Protein AF-A0A7G8G7G6-F1 (afdb_monomer_lite)

Sequence (548 aa):
MAIFTVGNFSQDITGFDPSSDQLDFGNISVHSLILGNDVDGTATIVYPWQPNSFQRIEGVRWSDLSPANFADVGNEHLRGDIGGVYSWENKLGPAFDAGGNVIAGDTVYIRSHEKNIGETVVDGFDPITDEISFLYFGTRERLLVENDGPDMVISSEPIGQSFRFTNVQREDLIGQNIEFHFDQIVEDLLDRAFSFTPEQLTLVSREGLFTPEGGPTDGFQERLGQFVRNDGTIPGVAQTEEESAELLMTVGNMPAGMMMNSESVTGVPGGDGFQQAMQNVMMSMGPTQNGIELDIEGTTWSGGGFGADLILKNPSNESLTDWRVSFVAKANSFQGWGGDFQTEDLGNGLTQVTLTPKAWNATIPADGEIRVNFNAQSTDITAGDVAITPANFFNETSSSMNMSGMNMGGMTMPGMEQGEMNMPVIGSASDPITGMMMNPSQNGIELDIEGMTWSGGGFGADLILANTTNSDIEDWSVSFAANANNFQGWGGDFQTEDLGNGTTQVTLTPKSWTSMIPADGEIRVNFNAVSSDITASGVEITDDNFFV

Secondary structure (DSSP, 8-state):
--EEE---TTS-B-S--TTT-EEE-TT--GGG-EEEE-TT--EEEE-TTSTT-EEEBTT--GGG--GGGBPP---HHHHHHHHHHHHHHTT-STTB-TTSPBP-SSEEE--S--TT--EEEE-S--TTT-EEE-TT----TTEEEEEETTEEEEEETTTTEEEEETT--GGG-BGGGEEE-HHHHHTT-THHHHT--GGGSEE---TTS---S-S-------B---S-B--S--PPPPSSHHHHHHHHHHHTT--GGG-TTS---SSS--TTHHHHHHHHHHTTSPPEETTEEEEEEEEE-TTSEEEEEEEEEE-SSS-EES--EEEEESEEEEEESSSEEEEEEEETTEEEEEEE--TTSSEEPTTEEEEEEEEEEES-TT-SSPBP-HHHHB-GGGG------------------------------PPP----PPP-EETTEEEEEEEEE-TTSEEEEEEEEEE-SSS-EES--EEEEESEEEEEESSEEEEEEEEETTEEEEEEEE-TTS-EE-TT-EEEEEEEEEESS--STTPEE-HHHHB-

pLDDT: mean 73.31, std 20.76, range [21.8, 98.25]

Foldseek 3Di:
DAEAEPQPLVEAAPPDDQVAYAYEPDLDDLQQWAWAAPQVQFTKIFGQFDAPRIYTHPPDHLLSHDLNRYDAHADQLQLQLNQLQSCLSVLWDDLADPVSDGDPDLEAEDEAHYAPPDEAEDEPRQQQRGAYEPSSYRHLAQWAWDDDPQWIKTARPRRGYIYIYHNDHLQNHFQLRYEDADCSCLVRVVVLNSQDHSQQHWHDDNPGTGGHHHHDDPDDDTDGHRRDGRPPDHDDHDPHPVSSVVVCCVVLVDDPPLPPACDDPDDDDGSCRVVVVVVVSVLQWADDDPQWTWWKWWAAAQQQKIKMKTKTFRQAQAKQFFDKAKFKWLWADKDWDQFDWDWDDPDPSIIITITTGDPVPRIAHHRGMDIIIIMTGGNPRVGHGGIDGNNRTGDPVRHDDDDDDDDDDDDDDDDDDDDDDDDDDDDDDDDDPDDDDAADDDPQWGWWKWWWADAQQKIKIKIKTFRNAQAKQFFDKDKFKWLWADKDWDQWDWDWDDPDPSIIITMTTGDPVRGIAGGRGMDIIMIMTGGNPDRDGGDIDTSVRTTD

Radius of gyration: 29.1 Å; chains: 1; bounding box: 71×57×87 Å

Structure (mmCIF, N/CA/C/O backbone):
data_AF-A0A7G8G7G6-F1
#
_entry.id   AF-A0A7G8G7G6-F1
#
loop_
_atom_site.group_PDB
_atom_site.id
_atom_site.type_symbol
_atom_site.label_atom_id
_atom_site.label_alt_id
_atom_site.label_comp_id
_atom_site.label_asym_id
_atom_site.label_entity_id
_atom_site.label_seq_id
_atom_site.pdbx_PDB_ins_code
_atom_site.Cartn_x
_atom_site.Cartn_y
_atom_site.Cartn_z
_atom_site.occupancy
_atom_site.B_iso_or_equiv
_atom_site.auth_seq_id
_atom_site.auth_comp_id
_atom_site.auth_asym_id
_atom_site.auth_atom_id
_atom_site.pdbx_PDB_model_num
ATOM 1 N N . MET A 1 1 ? 22.624 -11.202 -21.822 1.00 83.94 1 MET A N 1
ATOM 2 C CA . MET A 1 1 ? 22.368 -11.302 -20.379 1.00 83.94 1 MET A CA 1
ATOM 3 C C . MET A 1 1 ? 23.476 -10.651 -19.578 1.00 83.94 1 MET A C 1
ATOM 5 O O . MET A 1 1 ? 24.265 -11.300 -18.894 1.00 83.94 1 MET A O 1
ATOM 9 N N . ALA A 1 2 ? 23.537 -9.335 -19.723 1.00 93.62 2 ALA A N 1
ATOM 10 C CA . ALA A 1 2 ? 24.014 -8.430 -18.702 1.00 93.62 2 ALA A CA 1
ATOM 11 C C . ALA A 1 2 ? 22.869 -8.142 -17.715 1.00 93.62 2 ALA A C 1
ATOM 13 O O . ALA A 1 2 ? 21.694 -8.345 -18.030 1.00 93.62 2 ALA A O 1
ATOM 14 N N . ILE A 1 3 ? 23.238 -7.681 -16.524 1.00 94.06 3 ILE A N 1
ATOM 15 C CA . ILE A 1 3 ? 22.314 -7.233 -15.484 1.00 94.06 3 ILE A CA 1
ATOM 16 C C . ILE A 1 3 ? 22.582 -5.745 -15.272 1.00 94.06 3 ILE A C 1
ATOM 18 O O . ILE A 1 3 ? 23.740 -5.344 -15.123 1.00 94.06 3 ILE A O 1
ATOM 22 N N . PHE A 1 4 ? 21.527 -4.939 -15.294 1.00 92.06 4 PHE A N 1
ATOM 23 C CA . PHE A 1 4 ? 21.586 -3.490 -15.164 1.00 92.06 4 PHE A CA 1
ATOM 24 C C . PHE A 1 4 ? 20.904 -3.056 -13.874 1.00 92.06 4 PHE A C 1
ATOM 26 O O . PHE A 1 4 ? 19.711 -3.280 -13.692 1.00 92.06 4 PHE A O 1
ATOM 33 N N . THR A 1 5 ? 21.664 -2.412 -12.992 1.00 87.12 5 THR A N 1
ATOM 34 C CA . THR A 1 5 ? 21.143 -1.876 -11.734 1.00 87.12 5 THR A CA 1
ATOM 35 C C . THR A 1 5 ? 20.240 -0.672 -11.987 1.00 87.12 5 THR A C 1
ATOM 37 O O . THR A 1 5 ? 20.651 0.306 -12.620 1.00 87.12 5 THR A O 1
ATOM 40 N N . VAL A 1 6 ? 19.033 -0.740 -11.441 1.00 85.38 6 VAL A N 1
ATOM 41 C CA . VAL A 1 6 ? 18.046 0.338 -11.410 1.00 85.38 6 VAL A CA 1
ATOM 42 C C . VAL A 1 6 ? 18.265 1.207 -10.161 1.00 85.38 6 VAL A C 1
ATOM 44 O O . VAL A 1 6 ? 18.834 0.752 -9.175 1.00 85.38 6 VAL A O 1
ATOM 47 N N . GLY A 1 7 ? 17.870 2.482 -10.202 1.00 74.19 7 GLY A N 1
ATOM 48 C CA . GLY A 1 7 ? 17.889 3.393 -9.046 1.00 74.19 7 GLY A CA 1
ATOM 49 C C . GLY A 1 7 ? 19.105 4.322 -8.966 1.00 74.19 7 GLY A C 1
ATOM 50 O O . GLY A 1 7 ? 19.217 5.123 -8.040 1.00 74.19 7 GLY A O 1
ATOM 51 N N . ASN A 1 8 ? 20.015 4.279 -9.945 1.00 77.38 8 ASN A N 1
ATOM 52 C CA . ASN A 1 8 ? 21.073 5.284 -10.071 1.00 77.38 8 ASN A CA 1
ATOM 53 C C . ASN A 1 8 ? 20.619 6.447 -10.967 1.00 77.38 8 ASN A C 1
ATOM 55 O O . ASN A 1 8 ? 20.959 6.505 -12.146 1.00 77.38 8 ASN A O 1
ATOM 59 N N . PHE A 1 9 ? 19.919 7.417 -10.379 1.00 79.50 9 PHE A N 1
ATOM 60 C CA . PHE A 1 9 ? 19.373 8.596 -11.068 1.00 79.50 9 PHE A CA 1
ATOM 61 C C . PHE A 1 9 ? 20.419 9.588 -11.614 1.00 79.50 9 PHE A C 1
ATOM 63 O O . PHE A 1 9 ? 20.063 10.602 -12.209 1.00 79.50 9 PHE A O 1
ATOM 70 N N . SER A 1 10 ? 21.719 9.327 -11.427 1.00 76.19 10 SER A N 1
ATOM 71 C CA . SER A 1 10 ? 22.779 10.152 -12.027 1.00 76.19 10 SER A CA 1
ATOM 72 C C . SER A 1 10 ? 23.098 9.777 -13.478 1.00 76.19 10 SER A C 1
ATOM 74 O O . SER A 1 10 ? 23.834 10.508 -14.146 1.00 76.19 10 SER A O 1
ATOM 76 N N . GLN A 1 11 ? 22.572 8.649 -13.968 1.00 83.00 11 GLN A N 1
ATOM 77 C CA . GLN A 1 11 ? 22.838 8.149 -15.314 1.00 83.00 11 GLN A CA 1
ATOM 78 C C . GLN A 1 11 ? 21.690 7.295 -15.862 1.00 83.00 11 GLN A C 1
ATOM 80 O O . GLN A 1 11 ? 21.089 6.497 -15.141 1.00 83.00 11 GLN A O 1
ATOM 85 N N . ASP A 1 12 ? 21.464 7.400 -17.169 1.00 93.00 12 ASP A N 1
ATOM 86 C CA . ASP A 1 12 ? 20.539 6.537 -17.900 1.00 93.00 12 ASP A CA 1
ATOM 87 C C . ASP A 1 12 ? 21.160 5.143 -18.146 1.00 93.00 12 ASP A C 1
ATOM 89 O O . ASP A 1 12 ? 22.382 4.975 -18.239 1.00 93.00 12 ASP A O 1
ATOM 93 N N . ILE A 1 13 ? 20.307 4.124 -18.243 1.00 94.44 13 ILE A N 1
ATOM 94 C CA . ILE A 1 13 ? 20.670 2.763 -18.640 1.00 94.44 13 ILE A CA 1
ATOM 95 C C . ILE A 1 13 ? 20.804 2.744 -20.163 1.00 94.44 13 ILE A C 1
ATOM 97 O O . ILE A 1 13 ? 19.839 2.975 -20.889 1.00 94.44 13 ILE A O 1
ATOM 101 N N . THR A 1 14 ? 22.008 2.449 -20.653 1.00 96.19 14 THR A N 1
ATOM 102 C CA . THR A 1 14 ? 22.325 2.436 -22.089 1.00 96.19 14 THR A CA 1
ATOM 103 C C . THR A 1 14 ? 22.736 1.039 -22.546 1.00 96.19 14 THR A C 1
ATOM 105 O O . THR A 1 14 ? 23.382 0.296 -21.806 1.00 96.19 14 THR A O 1
ATOM 108 N N . GLY A 1 15 ? 22.375 0.672 -23.780 1.00 95.38 15 GLY A N 1
ATOM 109 C CA . GLY A 1 15 ? 22.763 -0.612 -24.378 1.00 95.38 15 GLY A CA 1
ATOM 110 C C . GLY A 1 15 ? 22.042 -1.842 -23.816 1.00 95.38 15 GLY A C 1
ATOM 111 O O . GLY A 1 15 ? 22.543 -2.947 -24.002 1.00 95.38 15 GLY A O 1
ATOM 112 N N . PHE A 1 16 ? 20.902 -1.654 -23.147 1.00 97.62 16 PHE A N 1
ATOM 113 C CA . PHE A 1 16 ? 20.042 -2.743 -22.685 1.00 97.62 16 PHE A CA 1
ATOM 114 C C . PHE A 1 16 ? 19.440 -3.500 -23.877 1.00 97.62 16 PHE A C 1
ATOM 116 O O . PHE A 1 16 ? 18.859 -2.879 -24.768 1.00 97.62 16 PHE A O 1
ATOM 123 N N . ASP A 1 17 ? 19.565 -4.828 -23.896 1.00 97.38 17 ASP A N 1
ATOM 124 C CA . ASP A 1 17 ? 18.937 -5.701 -24.891 1.00 97.38 17 ASP A CA 1
ATOM 125 C C . ASP A 1 17 ? 17.698 -6.405 -24.301 1.00 97.38 17 ASP A C 1
ATOM 127 O O . ASP A 1 17 ? 17.850 -7.392 -23.570 1.00 97.38 17 ASP A O 1
ATOM 131 N N . PRO A 1 18 ? 16.465 -5.983 -24.660 1.00 96.69 18 PRO A N 1
ATOM 132 C CA . PRO A 1 18 ? 15.232 -6.604 -24.171 1.00 96.69 18 PRO A CA 1
ATOM 133 C C . PRO A 1 18 ? 15.109 -8.093 -24.494 1.00 96.69 18 PRO A C 1
ATOM 135 O O . PRO A 1 18 ? 14.351 -8.805 -23.846 1.00 96.69 18 PRO A O 1
ATOM 138 N N . SER A 1 19 ? 15.868 -8.612 -25.464 1.00 96.75 19 SER A N 1
ATOM 139 C CA . SER A 1 19 ? 15.824 -10.037 -25.786 1.00 96.75 19 SER A CA 1
ATOM 140 C C . SER A 1 19 ? 16.610 -10.918 -24.811 1.00 96.75 19 SER A C 1
ATOM 142 O O . SER A 1 19 ? 16.452 -12.141 -24.848 1.00 96.75 19 SER A O 1
ATOM 144 N N . SER A 1 20 ? 17.481 -10.344 -23.966 1.00 95.88 20 SER A N 1
ATOM 145 C CA . SER A 1 20 ? 18.368 -11.157 -23.126 1.00 95.88 20 SER A CA 1
ATOM 146 C C . SER A 1 20 ? 18.850 -10.556 -21.808 1.00 95.88 20 SER A C 1
ATOM 148 O O . SER A 1 20 ? 19.431 -11.304 -21.021 1.00 95.88 20 SER A O 1
ATOM 150 N N . ASP A 1 21 ? 18.691 -9.259 -21.565 1.00 98.25 21 ASP A N 1
ATOM 151 C CA . ASP A 1 21 ? 19.236 -8.587 -20.382 1.00 98.25 21 ASP A CA 1
ATOM 152 C C . ASP A 1 21 ? 18.195 -8.405 -19.274 1.00 98.25 21 ASP A C 1
ATOM 154 O O . ASP A 1 21 ? 16.992 -8.483 -19.517 1.00 98.25 21 ASP A O 1
ATOM 158 N N . GLN A 1 22 ? 18.669 -8.182 -18.046 1.00 96.94 22 GLN A N 1
ATOM 159 C CA . GLN A 1 22 ? 17.825 -8.043 -16.859 1.00 96.94 22 GLN A CA 1
ATOM 160 C C . GLN A 1 22 ? 17.999 -6.690 -16.177 1.00 96.94 22 GLN A C 1
ATOM 162 O O . GLN A 1 22 ? 19.108 -6.159 -16.099 1.00 96.94 22 GLN A O 1
ATOM 167 N N . LEU A 1 23 ? 16.892 -6.157 -15.672 1.00 94.94 23 LEU A N 1
ATOM 168 C CA . LEU A 1 23 ? 16.829 -5.029 -14.757 1.00 94.94 23 LEU A CA 1
ATOM 169 C C . LEU A 1 23 ? 16.869 -5.567 -13.329 1.00 94.94 23 LEU A C 1
ATOM 171 O O . LEU A 1 23 ? 16.056 -6.411 -12.955 1.00 94.94 23 LEU A O 1
ATOM 175 N N . ASP A 1 24 ? 17.823 -5.076 -12.552 1.00 89.25 24 ASP A N 1
ATOM 176 C CA . ASP A 1 24 ? 18.000 -5.413 -11.146 1.00 89.25 24 ASP A CA 1
ATOM 177 C C . ASP A 1 24 ? 17.592 -4.222 -10.283 1.00 89.25 24 ASP A C 1
ATOM 179 O O . ASP A 1 24 ? 18.278 -3.196 -10.241 1.00 89.25 24 ASP A O 1
ATOM 183 N N . PHE A 1 25 ? 16.445 -4.373 -9.626 1.00 81.31 25 PHE A N 1
ATOM 184 C CA . PHE A 1 25 ? 15.879 -3.395 -8.701 1.00 81.31 25 PHE A CA 1
ATOM 185 C C . PHE A 1 25 ? 16.445 -3.548 -7.280 1.00 81.31 25 PHE A C 1
ATOM 187 O O . PHE A 1 25 ? 16.159 -2.720 -6.421 1.00 81.31 25 PHE A O 1
ATOM 194 N N . GLY A 1 26 ? 17.261 -4.574 -7.011 1.00 67.06 26 GLY A N 1
ATOM 195 C CA . GLY A 1 26 ? 17.836 -4.843 -5.697 1.00 67.06 26 GLY A CA 1
ATOM 196 C C . GLY A 1 26 ? 16.799 -4.846 -4.567 1.00 67.06 26 GLY A C 1
ATOM 197 O O . GLY A 1 26 ? 15.675 -5.320 -4.721 1.00 67.06 26 GLY A O 1
ATOM 198 N N . ASN A 1 27 ? 17.186 -4.267 -3.427 1.00 63.00 27 ASN A N 1
ATOM 199 C CA . ASN A 1 27 ? 16.311 -4.037 -2.269 1.00 63.00 27 ASN A CA 1
ATOM 200 C C . ASN A 1 27 ? 15.807 -2.583 -2.226 1.00 63.00 27 ASN A C 1
ATOM 202 O O . ASN A 1 27 ? 15.764 -1.971 -1.160 1.00 63.00 27 ASN A O 1
ATOM 206 N N . ILE A 1 28 ? 15.523 -1.985 -3.386 1.00 63.03 28 ILE A N 1
ATOM 207 C CA . ILE A 1 28 ? 15.040 -0.602 -3.449 1.00 63.03 28 ILE A CA 1
ATOM 208 C C . ILE A 1 28 ? 13.654 -0.511 -2.803 1.00 63.03 28 ILE A C 1
ATOM 210 O O . ILE A 1 28 ? 12.794 -1.365 -3.015 1.00 63.03 28 ILE A O 1
ATOM 214 N N . SER A 1 29 ? 13.458 0.536 -2.002 1.00 61.50 29 SER A N 1
ATOM 215 C CA . SER A 1 29 ? 12.151 0.879 -1.448 1.00 61.50 29 SER A CA 1
ATOM 216 C C . SER A 1 29 ? 11.238 1.438 -2.538 1.00 61.50 29 SER A C 1
ATOM 218 O O . SER A 1 29 ? 11.674 2.266 -3.342 1.00 61.50 29 SER A O 1
ATOM 220 N N . VAL A 1 30 ? 9.961 1.056 -2.504 1.00 64.12 30 VAL A N 1
ATOM 221 C CA . VAL A 1 30 ? 8.905 1.650 -3.340 1.00 64.12 30 VAL A CA 1
ATOM 222 C C . VAL A 1 30 ? 8.790 3.173 -3.125 1.00 64.12 30 VAL A C 1
ATOM 224 O O . VAL A 1 30 ? 8.468 3.919 -4.041 1.00 64.12 30 VAL A O 1
ATOM 227 N N . HIS A 1 31 ? 9.190 3.686 -1.955 1.00 65.25 31 HIS A N 1
ATOM 228 C CA . HIS A 1 31 ? 9.203 5.129 -1.654 1.00 65.25 31 HIS A CA 1
ATOM 229 C C . HIS A 1 31 ? 10.269 5.904 -2.434 1.00 65.25 31 HIS A C 1
ATOM 231 O O . HIS A 1 31 ? 10.211 7.125 -2.536 1.00 65.25 31 HIS A O 1
ATOM 237 N N . SER A 1 32 ? 11.280 5.219 -2.963 1.00 67.12 32 SER A N 1
ATOM 238 C CA . SER A 1 32 ? 12.422 5.850 -3.625 1.00 67.12 32 SER A CA 1
ATOM 239 C C . SER A 1 32 ? 12.377 5.699 -5.143 1.00 67.12 32 SER A C 1
ATOM 241 O O . SER A 1 32 ? 13.350 6.039 -5.819 1.00 67.12 32 SER A O 1
ATOM 243 N N . LEU A 1 33 ? 11.298 5.149 -5.700 1.00 79.25 33 LEU A N 1
ATOM 244 C CA . LEU A 1 33 ? 11.235 4.800 -7.110 1.00 79.25 33 LEU A CA 1
ATOM 245 C C . LEU A 1 33 ? 9.797 4.556 -7.551 1.00 79.25 33 LEU A C 1
ATOM 247 O O . LEU A 1 33 ? 9.098 3.752 -6.958 1.00 79.25 33 LEU A O 1
ATOM 251 N N . ILE A 1 34 ? 9.415 5.169 -8.665 1.00 83.25 34 ILE A N 1
ATOM 252 C CA . ILE A 1 34 ? 8.172 4.857 -9.370 1.00 83.25 34 ILE A CA 1
ATOM 253 C C . ILE A 1 34 ? 8.487 4.525 -10.826 1.00 83.25 34 ILE A C 1
ATOM 255 O O . ILE A 1 34 ? 9.469 5.021 -11.401 1.00 83.25 34 ILE A O 1
ATOM 259 N N . LEU A 1 35 ? 7.641 3.707 -11.444 1.00 90.06 35 LEU A N 1
ATOM 260 C CA . LEU A 1 35 ? 7.749 3.410 -12.865 1.00 90.06 35 LEU A CA 1
ATOM 261 C C . LEU A 1 35 ? 6.978 4.455 -13.671 1.00 90.06 35 LEU A C 1
ATOM 263 O O . LEU A 1 35 ? 5.842 4.805 -13.370 1.00 90.06 35 LEU A O 1
ATOM 267 N N . GLY A 1 36 ? 7.609 4.943 -14.731 1.00 90.81 36 GLY A N 1
ATOM 268 C CA . GLY A 1 36 ? 7.047 5.922 -15.645 1.00 90.81 36 GLY A CA 1
ATOM 269 C C . GLY A 1 36 ? 7.488 5.664 -17.078 1.00 90.81 36 GLY A C 1
ATOM 270 O O . GLY A 1 36 ? 8.304 4.792 -17.371 1.00 90.81 36 GLY A O 1
ATOM 271 N N . ASN A 1 37 ? 6.977 6.452 -18.002 1.00 91.81 37 ASN A N 1
ATOM 272 C CA . ASN A 1 37 ? 7.508 6.581 -19.344 1.00 91.81 37 ASN A CA 1
ATOM 273 C C . ASN A 1 37 ? 7.825 8.055 -19.619 1.00 91.81 37 ASN A C 1
ATOM 275 O O . ASN A 1 37 ? 7.354 8.948 -18.924 1.00 91.81 37 ASN A O 1
ATOM 279 N N . ASP A 1 38 ? 8.673 8.338 -20.598 1.00 89.38 38 ASP A N 1
ATOM 280 C CA . ASP A 1 38 ? 8.755 9.681 -21.167 1.00 89.38 38 ASP A CA 1
ATOM 281 C C . ASP A 1 38 ? 7.692 9.853 -22.264 1.00 89.38 38 ASP A C 1
ATOM 283 O O . ASP A 1 38 ? 7.052 8.897 -22.694 1.00 89.38 38 ASP A O 1
ATOM 287 N N . VAL A 1 39 ? 7.510 11.085 -22.750 1.00 86.69 39 VAL A N 1
ATOM 288 C CA . VAL A 1 39 ? 6.486 11.436 -23.760 1.00 86.69 39 VAL A CA 1
ATOM 289 C C . VAL A 1 39 ? 6.621 10.622 -25.054 1.00 86.69 39 VAL A C 1
ATOM 291 O O . VAL A 1 39 ? 5.644 10.394 -25.764 1.00 86.69 39 VAL A O 1
ATOM 294 N N . ASP A 1 40 ? 7.834 10.183 -25.387 1.00 88.75 40 ASP A N 1
ATOM 295 C CA . ASP A 1 40 ? 8.082 9.320 -26.542 1.00 88.75 40 ASP A CA 1
ATOM 296 C C . ASP A 1 40 ? 7.815 7.830 -26.263 1.00 88.75 40 ASP A C 1
ATOM 298 O O . ASP A 1 40 ? 7.888 7.016 -27.185 1.00 88.75 40 ASP A O 1
ATOM 302 N N . GLY A 1 41 ? 7.445 7.480 -25.030 1.00 90.06 41 GLY A N 1
ATOM 303 C CA . GLY A 1 41 ? 7.180 6.139 -24.521 1.00 90.06 41 GLY A CA 1
ATOM 304 C C . GLY A 1 41 ? 8.407 5.404 -23.983 1.00 90.06 41 GLY A C 1
ATOM 305 O O . GLY A 1 41 ? 8.292 4.223 -23.670 1.00 90.06 41 GLY A O 1
ATOM 306 N N . THR A 1 42 ? 9.568 6.059 -23.885 1.00 94.94 42 THR A N 1
ATOM 307 C CA . THR A 1 42 ? 10.773 5.460 -23.288 1.00 94.94 42 THR A CA 1
ATOM 308 C C . THR A 1 42 ? 10.5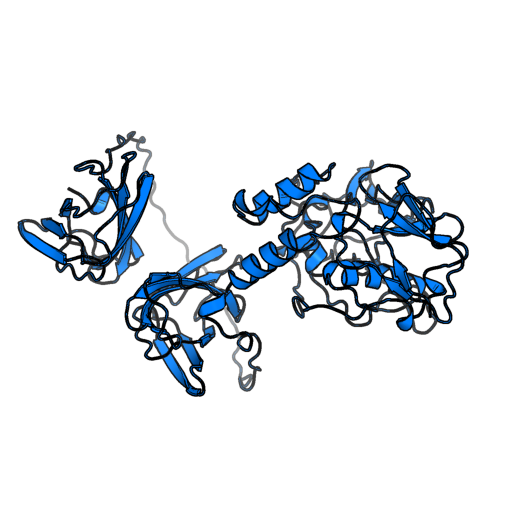19 5.088 -21.828 1.00 94.94 42 THR A C 1
ATOM 310 O O . THR A 1 42 ? 10.114 5.941 -21.038 1.00 94.94 42 THR A O 1
ATOM 313 N N . ALA A 1 43 ? 10.790 3.837 -21.456 1.00 95.50 43 ALA A N 1
ATOM 314 C CA . ALA A 1 43 ? 10.699 3.351 -20.085 1.00 95.50 43 ALA A CA 1
ATOM 315 C C . ALA A 1 43 ? 11.621 4.169 -19.174 1.00 95.50 43 ALA A C 1
ATOM 317 O O . ALA A 1 43 ? 12.810 4.348 -19.453 1.00 95.50 43 ALA A O 1
ATOM 318 N N . THR A 1 44 ? 11.052 4.698 -18.097 1.00 92.06 44 THR A N 1
ATOM 319 C CA . THR A 1 44 ? 11.723 5.633 -17.202 1.00 92.06 44 THR A CA 1
ATOM 320 C C . THR A 1 44 ? 11.438 5.264 -15.758 1.00 92.06 44 THR A C 1
ATOM 322 O O . THR A 1 44 ? 10.325 4.924 -15.382 1.00 92.06 44 THR A O 1
ATOM 325 N N . ILE A 1 45 ? 12.460 5.367 -14.931 1.00 90.06 45 ILE A N 1
ATOM 326 C CA . ILE A 1 45 ? 12.379 5.224 -13.492 1.00 90.06 45 ILE A CA 1
ATOM 327 C C . ILE A 1 45 ? 12.450 6.622 -12.900 1.00 90.06 45 ILE A C 1
ATOM 329 O O . ILE A 1 45 ? 13.380 7.367 -13.210 1.00 90.06 45 ILE A O 1
ATOM 333 N N . VAL A 1 46 ? 11.475 7.003 -12.083 1.00 84.31 46 VAL A N 1
ATOM 334 C CA . VAL A 1 46 ? 11.364 8.362 -11.540 1.00 84.31 46 VAL A CA 1
ATOM 335 C C . VAL A 1 46 ? 11.585 8.343 -10.036 1.00 84.31 46 VAL A C 1
ATOM 337 O O . VAL A 1 46 ? 11.086 7.468 -9.337 1.00 84.31 46 VAL A O 1
ATOM 340 N N . TYR A 1 47 ? 12.349 9.317 -9.545 1.00 80.56 47 TYR A N 1
ATOM 341 C CA . TYR A 1 47 ? 12.480 9.574 -8.117 1.00 80.56 47 TYR A CA 1
ATOM 342 C C . TYR A 1 47 ? 11.412 10.600 -7.702 1.00 80.56 47 TYR A C 1
ATOM 344 O O . TYR A 1 47 ? 11.509 11.761 -8.116 1.00 80.56 47 TYR A O 1
ATOM 352 N N . PRO A 1 48 ? 10.386 10.212 -6.923 1.00 73.19 48 PRO A N 1
ATOM 353 C CA . PRO A 1 48 ? 9.186 11.036 -6.727 1.00 73.19 48 PRO A CA 1
ATOM 354 C C . PRO A 1 48 ? 9.423 12.313 -5.898 1.00 73.19 48 PRO A C 1
ATOM 356 O O . PRO A 1 48 ? 8.648 13.273 -5.978 1.00 73.19 48 PRO A O 1
ATOM 359 N N . TRP A 1 49 ? 10.520 12.366 -5.139 1.00 71.12 49 TRP A N 1
ATOM 360 C CA . TRP A 1 49 ? 10.819 13.459 -4.207 1.00 71.12 49 TRP A CA 1
ATOM 361 C C . TRP A 1 49 ? 11.692 14.567 -4.790 1.00 71.12 49 TRP A C 1
ATOM 363 O O . TRP A 1 49 ? 11.778 15.653 -4.217 1.00 71.12 49 TRP A O 1
ATOM 373 N N . GLN A 1 50 ? 12.317 14.336 -5.948 1.00 72.31 50 GLN A N 1
ATOM 374 C CA . GLN A 1 50 ? 13.134 15.348 -6.608 1.00 72.31 50 GLN A CA 1
ATOM 375 C C . GLN A 1 50 ? 12.638 15.616 -8.031 1.00 72.31 50 GLN A C 1
ATOM 377 O O . GLN A 1 50 ? 12.690 14.731 -8.889 1.00 72.31 50 GLN A O 1
ATOM 382 N N . PRO A 1 51 ? 12.248 16.865 -8.342 1.00 72.56 51 PRO A N 1
ATOM 383 C CA . PRO A 1 51 ? 11.854 17.232 -9.692 1.00 72.56 51 PRO A CA 1
ATOM 384 C C . PRO A 1 51 ? 12.943 16.902 -10.716 1.00 72.56 51 PRO A C 1
ATOM 386 O O . PRO A 1 51 ? 14.117 17.222 -10.519 1.00 72.56 51 PRO A O 1
ATOM 389 N N . ASN A 1 52 ? 12.533 16.335 -11.851 1.00 72.81 52 ASN A N 1
ATOM 390 C CA . ASN A 1 52 ? 13.412 15.962 -12.965 1.00 72.81 52 ASN A CA 1
ATOM 391 C C . ASN A 1 52 ? 14.522 14.956 -12.608 1.00 72.81 52 ASN A C 1
ATOM 393 O O . ASN A 1 52 ? 15.530 14.897 -13.312 1.00 72.81 52 ASN A O 1
ATOM 397 N N . SER A 1 53 ? 14.352 14.180 -11.538 1.00 82.12 53 SER A N 1
ATOM 398 C CA . SER A 1 53 ? 15.245 13.072 -11.211 1.00 82.12 53 SER A CA 1
ATOM 399 C C . SER A 1 53 ? 14.678 11.780 -11.789 1.00 82.12 53 SER A C 1
ATOM 401 O O . SER A 1 53 ? 13.648 11.273 -11.345 1.00 82.12 53 SER A O 1
ATOM 403 N N . PHE A 1 54 ? 15.324 11.287 -12.841 1.00 86.12 54 PHE A N 1
ATOM 404 C CA . PHE A 1 54 ? 14.900 10.101 -13.569 1.00 86.12 54 PHE A CA 1
ATOM 405 C C . PHE A 1 54 ? 16.102 9.316 -14.092 1.00 86.12 54 PHE A C 1
ATOM 407 O O . PHE A 1 54 ? 17.170 9.875 -14.326 1.00 86.12 54 PHE A O 1
ATOM 414 N N . GLN A 1 55 ? 15.892 8.025 -14.309 1.00 89.19 55 GLN A N 1
ATOM 415 C CA . GLN A 1 55 ? 16.790 7.129 -15.020 1.00 89.19 55 GLN A CA 1
ATOM 416 C C . GLN A 1 55 ? 16.004 6.499 -16.171 1.00 89.19 55 GLN A C 1
ATOM 418 O O . GLN A 1 55 ? 15.031 5.785 -15.947 1.00 89.19 55 GLN A O 1
ATOM 423 N N . ARG A 1 56 ? 16.400 6.769 -17.412 1.00 94.12 56 ARG A N 1
ATOM 424 C CA . ARG A 1 56 ? 15.791 6.160 -18.603 1.00 94.12 56 ARG A CA 1
ATOM 425 C C . ARG A 1 56 ? 16.444 4.837 -18.932 1.00 94.12 56 ARG A C 1
ATOM 427 O O . ARG A 1 56 ? 17.638 4.662 -18.706 1.00 94.12 56 ARG A O 1
ATOM 434 N N . ILE A 1 57 ? 15.686 3.960 -19.573 1.00 96.94 57 ILE A N 1
ATOM 435 C CA . ILE A 1 57 ? 16.223 2.811 -20.295 1.00 96.94 57 ILE A CA 1
ATOM 436 C C . ILE A 1 57 ? 16.249 3.193 -21.775 1.00 96.94 57 ILE A C 1
ATOM 438 O O . ILE A 1 57 ? 15.231 3.133 -22.465 1.00 96.94 57 ILE A O 1
ATOM 442 N N . GLU A 1 58 ? 17.395 3.676 -22.257 1.00 95.44 58 GLU A N 1
ATOM 443 C CA . GLU A 1 58 ? 17.489 4.281 -23.586 1.00 95.44 58 GLU A CA 1
ATOM 444 C C . GLU A 1 58 ? 17.034 3.317 -24.691 1.00 95.44 58 GLU A C 1
ATOM 446 O O . GLU A 1 58 ? 17.608 2.245 -24.887 1.00 95.44 58 GLU A O 1
ATOM 451 N N . GLY A 1 59 ? 16.030 3.743 -25.461 1.00 94.38 59 GLY A N 1
ATOM 452 C CA . GLY A 1 59 ? 15.529 2.998 -26.616 1.00 94.38 59 GLY A CA 1
ATOM 453 C C . GLY A 1 59 ? 14.628 1.810 -26.280 1.00 94.38 59 GLY A C 1
ATOM 454 O O . GLY A 1 59 ? 14.346 1.022 -27.180 1.00 94.38 59 GLY A O 1
ATOM 455 N N . VAL A 1 60 ? 14.176 1.687 -25.030 1.00 97.50 60 VAL A N 1
ATOM 456 C CA . VAL A 1 60 ? 13.342 0.578 -24.552 1.00 97.50 60 VAL A CA 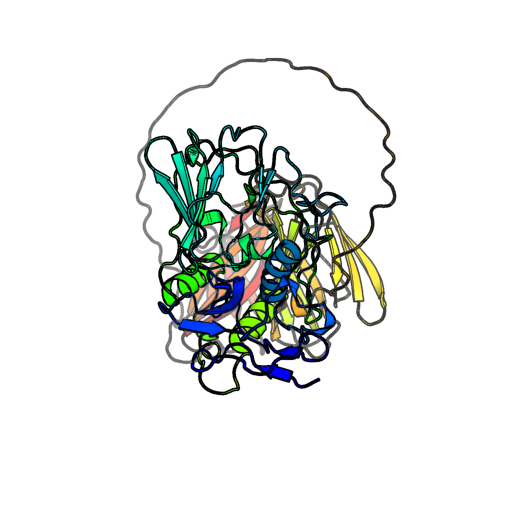1
ATOM 457 C C . VAL A 1 60 ? 12.018 1.114 -24.019 1.00 97.50 60 VAL A C 1
ATOM 459 O O . VAL A 1 60 ? 11.994 2.111 -23.300 1.00 97.50 60 VAL A O 1
ATOM 462 N N . ARG A 1 61 ? 10.910 0.451 -24.353 1.00 96.62 61 ARG A N 1
ATOM 463 C CA . ARG A 1 61 ? 9.581 0.651 -23.752 1.00 96.62 61 ARG A CA 1
ATOM 464 C C . ARG A 1 61 ? 9.267 -0.491 -22.791 1.00 96.62 61 ARG A C 1
ATOM 466 O O . ARG A 1 61 ? 9.771 -1.597 -22.959 1.00 96.62 61 ARG A O 1
ATOM 473 N N . TRP A 1 62 ? 8.358 -0.277 -21.844 1.00 95.69 62 TRP A N 1
ATOM 474 C CA . TRP A 1 62 ? 7.868 -1.359 -20.976 1.00 95.69 62 TRP A CA 1
ATOM 475 C C . TRP A 1 62 ? 7.206 -2.498 -21.769 1.00 95.69 62 TRP A C 1
ATOM 477 O O . TRP A 1 62 ? 7.370 -3.666 -21.425 1.00 95.69 62 TRP A O 1
ATOM 487 N N . SER A 1 63 ? 6.541 -2.170 -22.881 1.00 95.56 63 SER A N 1
ATOM 488 C CA . SER A 1 63 ? 5.964 -3.138 -23.824 1.00 95.56 63 SER A CA 1
ATOM 489 C C . SER A 1 63 ? 7.001 -3.950 -24.614 1.00 95.56 63 SER A C 1
ATOM 491 O O . SER A 1 63 ? 6.638 -4.909 -25.289 1.00 95.56 63 SER A O 1
ATOM 493 N N . ASP A 1 64 ? 8.277 -3.549 -24.598 1.00 97.00 64 ASP A N 1
ATOM 494 C CA . ASP A 1 64 ? 9.358 -4.300 -25.249 1.00 97.00 64 ASP A CA 1
ATOM 495 C C . ASP A 1 64 ? 9.919 -5.399 -24.330 1.00 97.00 64 ASP A C 1
ATOM 497 O O . ASP A 1 64 ? 10.688 -6.250 -24.783 1.00 97.00 64 ASP A O 1
ATOM 501 N N . LEU A 1 65 ? 9.556 -5.376 -23.042 1.00 96.50 65 LEU A N 1
ATOM 502 C CA . LEU A 1 65 ? 10.053 -6.297 -22.029 1.00 96.50 65 LEU A CA 1
ATOM 503 C C . LEU A 1 65 ? 9.186 -7.560 -21.916 1.00 96.50 65 LEU A C 1
ATOM 505 O O . LEU A 1 65 ? 7.985 -7.585 -22.178 1.00 96.50 65 LEU A O 1
ATOM 509 N N . SER A 1 66 ? 9.809 -8.620 -21.428 1.00 95.50 66 SER A N 1
ATOM 510 C CA . SER A 1 66 ? 9.215 -9.895 -21.038 1.00 95.50 66 SER A CA 1
ATOM 511 C C . SER A 1 66 ? 9.431 -10.139 -19.538 1.00 95.50 66 SER A C 1
ATOM 513 O O . SER A 1 66 ? 10.315 -9.510 -18.950 1.00 95.50 66 SER A O 1
ATOM 515 N N . PRO A 1 67 ? 8.729 -11.107 -18.919 1.00 94.25 67 PRO A N 1
ATOM 516 C CA . PRO A 1 67 ? 8.993 -11.501 -17.533 1.00 94.25 67 PRO A CA 1
ATOM 517 C C . PRO A 1 67 ? 10.469 -11.807 -17.243 1.00 94.25 67 PRO A C 1
ATOM 519 O O . PRO A 1 67 ? 10.968 -11.507 -16.167 1.00 94.25 67 PRO A O 1
ATOM 522 N N . ALA A 1 68 ? 11.202 -12.345 -18.225 1.00 94.88 68 ALA A N 1
ATOM 523 C CA . ALA A 1 68 ? 12.613 -12.697 -18.072 1.00 94.88 68 ALA A CA 1
ATOM 524 C C . ALA A 1 68 ? 13.549 -11.484 -17.940 1.00 94.88 68 ALA A C 1
ATOM 526 O O . ALA A 1 68 ? 14.708 -11.670 -17.574 1.00 94.88 68 ALA A O 1
ATOM 527 N N . ASN A 1 69 ? 13.077 -10.270 -18.245 1.00 96.88 69 ASN A N 1
ATOM 528 C CA . ASN A 1 69 ? 13.857 -9.038 -18.135 1.00 96.88 69 ASN A CA 1
ATOM 529 C C . ASN A 1 69 ? 13.875 -8.450 -16.722 1.00 96.88 69 ASN A C 1
ATOM 531 O O . ASN A 1 69 ? 14.583 -7.472 -16.497 1.00 96.88 69 ASN A O 1
ATOM 535 N N . PHE A 1 70 ? 13.136 -9.024 -15.778 1.00 94.31 70 PHE A N 1
ATOM 536 C CA . PHE A 1 70 ? 13.146 -8.613 -14.380 1.00 94.31 70 PHE A CA 1
ATOM 537 C C . PHE A 1 70 ? 13.982 -9.623 -13.591 1.00 94.31 70 PHE A C 1
ATOM 539 O O . PHE A 1 70 ? 13.726 -10.826 -13.660 1.00 94.31 70 PHE A O 1
ATOM 546 N N . ALA A 1 71 ? 15.021 -9.152 -12.899 1.00 90.38 71 ALA A N 1
ATOM 547 C CA . ALA A 1 71 ? 15.662 -9.948 -11.857 1.00 90.38 71 ALA A CA 1
ATOM 548 C C . ALA A 1 71 ? 14.718 -10.079 -10.649 1.00 90.38 71 ALA A C 1
ATOM 550 O O . ALA A 1 71 ? 13.723 -9.356 -10.569 1.00 90.38 71 ALA A O 1
ATOM 551 N N . ASP A 1 72 ? 15.040 -10.977 -9.716 1.00 84.50 72 ASP A N 1
ATOM 552 C CA . ASP A 1 72 ? 14.240 -11.170 -8.506 1.00 84.50 72 ASP A CA 1
ATOM 553 C C . ASP A 1 72 ? 14.094 -9.840 -7.746 1.00 84.50 72 ASP A C 1
ATOM 555 O O . ASP A 1 72 ? 15.083 -9.206 -7.373 1.00 84.50 72 ASP A O 1
ATOM 559 N N . VAL A 1 73 ? 12.854 -9.421 -7.505 1.00 80.12 73 VAL A N 1
ATOM 560 C CA . VAL A 1 73 ? 12.530 -8.186 -6.787 1.00 80.12 73 VAL A CA 1
ATOM 561 C C . VAL A 1 73 ? 12.104 -8.577 -5.385 1.00 80.12 73 VAL A C 1
ATOM 563 O O . VAL A 1 73 ? 11.078 -9.223 -5.218 1.00 80.12 73 VAL A O 1
ATOM 566 N N . GLY A 1 74 ? 12.885 -8.227 -4.362 1.00 67.19 74 GLY A N 1
ATOM 567 C CA . GLY A 1 74 ? 12.645 -8.702 -2.993 1.00 67.19 74 GLY A CA 1
ATOM 568 C C . GLY A 1 74 ? 11.418 -8.092 -2.303 1.00 67.19 74 GLY A C 1
ATOM 569 O O . GLY A 1 74 ? 10.775 -8.767 -1.501 1.00 67.19 74 GLY A O 1
ATOM 570 N N . ASN A 1 75 ? 11.083 -6.842 -2.624 1.00 73.19 75 ASN A N 1
ATOM 571 C CA . ASN A 1 75 ? 9.979 -6.091 -2.024 1.00 73.19 75 ASN A CA 1
ATOM 572 C C . ASN A 1 75 ? 8.645 -6.411 -2.741 1.00 73.19 75 ASN A C 1
ATOM 574 O O . ASN A 1 75 ? 8.548 -6.161 -3.939 1.00 73.19 75 ASN A O 1
ATOM 578 N N . GLU A 1 76 ? 7.649 -6.968 -2.030 1.00 75.81 76 GLU A N 1
ATOM 579 C CA . GLU A 1 76 ? 6.334 -7.339 -2.605 1.00 75.81 76 GLU A CA 1
ATOM 580 C C . GLU A 1 76 ? 5.597 -6.136 -3.176 1.00 75.81 76 GLU A C 1
ATOM 582 O O . GLU A 1 76 ? 5.170 -6.181 -4.324 1.00 75.81 76 GLU A O 1
ATOM 587 N N . HIS A 1 77 ? 5.548 -5.030 -2.447 1.00 78.69 77 HIS A N 1
ATOM 588 C CA . HIS A 1 77 ? 4.904 -3.819 -2.927 1.00 78.69 77 HIS A CA 1
ATOM 589 C C . HIS A 1 77 ? 5.525 -3.302 -4.232 1.00 78.69 77 HIS A C 1
ATOM 591 O O . HIS A 1 77 ? 4.840 -2.975 -5.196 1.00 78.69 77 HIS A O 1
ATOM 597 N N . LEU A 1 78 ? 6.852 -3.316 -4.340 1.00 81.75 78 LEU A N 1
ATOM 598 C CA . LEU A 1 78 ? 7.518 -2.938 -5.583 1.00 81.75 78 LEU A CA 1
ATOM 599 C C . LEU A 1 78 ? 7.219 -3.938 -6.718 1.00 81.75 78 LEU A C 1
ATOM 601 O O . LEU A 1 78 ? 7.113 -3.539 -7.880 1.00 81.75 78 LEU A O 1
ATOM 605 N N . ARG A 1 79 ? 7.035 -5.232 -6.412 1.00 85.44 79 ARG A N 1
ATOM 606 C CA . ARG A 1 79 ? 6.500 -6.210 -7.380 1.00 85.44 79 ARG A CA 1
ATOM 607 C C . ARG A 1 79 ? 5.064 -5.854 -7.792 1.00 85.44 79 ARG A C 1
ATOM 609 O O . ARG A 1 79 ? 4.716 -6.008 -8.966 1.00 85.44 79 ARG A O 1
ATOM 616 N N . GLY A 1 80 ? 4.265 -5.364 -6.843 1.00 85.75 80 GLY A N 1
ATOM 617 C CA . GLY A 1 80 ? 3.048 -4.554 -6.991 1.00 85.75 80 GLY A CA 1
ATOM 618 C C . GLY A 1 80 ? 3.074 -3.615 -8.183 1.00 85.75 80 GLY A C 1
ATOM 619 O O . GLY A 1 80 ? 2.484 -3.865 -9.244 1.00 85.75 80 GLY A O 1
ATOM 620 N N . ASP A 1 81 ? 3.849 -2.564 -7.992 1.00 88.25 81 ASP A N 1
ATOM 621 C CA . ASP A 1 81 ? 3.912 -1.419 -8.882 1.00 88.25 81 ASP A CA 1
ATOM 622 C C . ASP A 1 81 ? 4.489 -1.766 -10.252 1.00 88.25 81 ASP A C 1
ATOM 624 O O . ASP A 1 81 ? 3.941 -1.378 -11.290 1.00 88.25 81 ASP A O 1
ATOM 628 N N . ILE A 1 82 ? 5.566 -2.563 -10.277 1.00 91.00 82 ILE A N 1
ATOM 629 C CA . ILE A 1 82 ? 6.148 -3.068 -11.526 1.00 91.00 82 ILE A CA 1
ATOM 630 C C . ILE A 1 82 ? 5.102 -3.866 -12.301 1.00 91.00 82 ILE A C 1
ATOM 632 O O . ILE A 1 82 ? 4.954 -3.701 -13.515 1.00 91.00 82 ILE A O 1
ATOM 636 N N . GLY A 1 83 ? 4.372 -4.724 -11.590 1.00 91.94 83 GLY A N 1
ATOM 637 C CA . GLY A 1 83 ? 3.340 -5.570 -12.152 1.00 91.94 83 GLY A CA 1
ATOM 638 C C . GLY A 1 83 ? 2.198 -4.789 -12.787 1.00 91.94 83 GLY A C 1
ATOM 639 O O . GLY A 1 83 ? 1.809 -5.103 -13.914 1.00 91.94 83 GLY A O 1
ATOM 640 N N . GLY A 1 84 ? 1.708 -3.743 -12.118 1.00 93.12 84 GLY A N 1
ATOM 641 C CA . GLY A 1 84 ? 0.659 -2.861 -12.636 1.00 93.12 84 GLY A CA 1
ATOM 642 C C . GLY A 1 84 ? 1.070 -2.187 -13.946 1.00 93.12 84 GLY A C 1
ATOM 643 O O . GLY A 1 84 ? 0.406 -2.352 -14.973 1.00 93.12 84 GLY A O 1
ATOM 644 N N . VAL A 1 85 ? 2.225 -1.516 -13.952 1.00 93.94 85 VAL A N 1
ATOM 645 C CA . VAL A 1 85 ? 2.729 -0.807 -15.141 1.00 93.94 85 VAL A CA 1
ATOM 646 C C . VAL A 1 85 ? 3.025 -1.771 -16.288 1.00 93.94 85 VAL A C 1
ATOM 648 O O . VAL A 1 85 ? 2.579 -1.557 -17.418 1.00 93.94 85 VAL A O 1
ATOM 651 N N . TYR A 1 86 ? 3.736 -2.867 -16.013 1.00 95.19 86 TYR A N 1
ATOM 652 C CA . TYR A 1 86 ? 4.055 -3.863 -17.032 1.00 95.19 86 TYR A CA 1
ATOM 653 C C . TYR A 1 86 ? 2.791 -4.479 -17.638 1.00 95.19 86 TYR A C 1
ATOM 655 O O . TYR A 1 86 ? 2.706 -4.633 -18.860 1.00 95.19 86 TYR A O 1
ATOM 663 N N . SER A 1 87 ? 1.811 -4.824 -16.798 1.00 95.75 87 SER A N 1
ATOM 664 C CA . SER A 1 87 ? 0.560 -5.445 -17.236 1.00 95.75 87 SER A CA 1
ATOM 665 C C . SER A 1 87 ? -0.251 -4.502 -18.108 1.00 95.75 87 SER A C 1
ATOM 667 O O . SER A 1 87 ? -0.760 -4.938 -19.137 1.00 95.75 87 SER A O 1
ATOM 669 N N . TRP A 1 88 ? -0.311 -3.212 -17.770 1.00 95.44 88 TRP A N 1
ATOM 670 C CA . TRP A 1 88 ? -0.984 -2.225 -18.611 1.00 95.44 88 TRP A CA 1
ATOM 671 C C . TRP A 1 88 ? -0.350 -2.138 -20.004 1.00 95.44 88 TRP A C 1
ATOM 673 O O . TRP A 1 88 ? -1.028 -2.271 -21.025 1.00 95.44 88 TRP A O 1
ATOM 683 N N . GLU A 1 89 ? 0.973 -1.982 -20.053 1.00 94.62 89 GLU A N 1
ATOM 684 C CA . GLU A 1 89 ? 1.728 -1.805 -21.299 1.00 94.62 89 GLU A CA 1
ATOM 685 C C . GLU A 1 89 ? 1.708 -3.060 -22.185 1.00 94.62 89 GLU A C 1
ATOM 687 O O . GLU A 1 89 ? 1.781 -2.969 -23.413 1.00 94.62 89 GLU A O 1
ATOM 692 N N . ASN A 1 90 ? 1.545 -4.234 -21.570 1.00 94.19 90 ASN A N 1
ATOM 693 C CA . ASN A 1 90 ? 1.437 -5.521 -22.254 1.00 94.19 90 ASN A CA 1
ATOM 694 C C . ASN A 1 90 ? -0.003 -6.038 -22.378 1.00 94.19 90 ASN A C 1
ATOM 696 O O . ASN A 1 90 ? -0.207 -7.140 -22.891 1.00 94.19 90 ASN A O 1
ATOM 700 N N . LYS A 1 91 ? -1.001 -5.232 -21.988 1.00 95.19 91 LYS A N 1
ATOM 701 C CA . LYS A 1 91 ? -2.435 -5.528 -22.137 1.00 95.19 91 LYS A CA 1
ATOM 702 C C . LYS A 1 91 ? -2.862 -6.818 -21.425 1.00 95.19 91 LYS A C 1
ATOM 704 O O . LYS A 1 91 ? -3.599 -7.634 -21.979 1.00 95.19 91 LYS A O 1
ATOM 709 N N . LEU A 1 92 ? -2.340 -7.017 -20.221 1.00 94.12 92 LEU A N 1
ATOM 710 C CA . LEU A 1 92 ? -2.626 -8.148 -19.345 1.00 94.12 92 LEU A CA 1
ATOM 711 C C . LEU A 1 92 ? -3.621 -7.732 -18.264 1.00 94.12 92 LEU A C 1
ATOM 713 O O . LEU A 1 92 ? -3.626 -6.577 -17.858 1.00 94.12 92 LEU A O 1
ATOM 717 N N . GLY A 1 93 ? -4.411 -8.688 -17.778 1.00 93.62 93 GLY A N 1
ATOM 718 C CA . GLY A 1 93 ? -5.347 -8.486 -16.674 1.00 93.62 93 GLY A CA 1
ATOM 719 C C . GLY A 1 93 ? -6.752 -8.023 -17.095 1.00 93.62 93 GLY A C 1
ATOM 720 O O . GLY A 1 93 ? -7.077 -7.978 -18.286 1.00 93.62 93 GLY A O 1
ATOM 721 N N . PRO A 1 94 ? -7.619 -7.712 -16.114 1.00 93.00 94 PRO A N 1
ATOM 722 C CA . PRO A 1 94 ? -9.061 -7.551 -16.323 1.00 93.00 94 PRO A CA 1
ATOM 723 C C . PRO A 1 94 ? -9.467 -6.322 -17.144 1.00 93.00 94 PRO A C 1
ATOM 725 O O . PRO A 1 94 ? -10.591 -6.273 -17.632 1.00 93.00 94 PRO A O 1
ATOM 728 N N . ALA A 1 95 ? -8.570 -5.354 -17.353 1.00 94.31 95 ALA A N 1
ATOM 729 C CA . ALA A 1 95 ? -8.885 -4.151 -18.116 1.00 94.31 95 ALA A CA 1
ATOM 730 C C . ALA A 1 95 ? -8.999 -4.415 -19.623 1.00 94.31 95 ALA A C 1
ATOM 732 O O . ALA A 1 95 ? -9.521 -3.567 -20.347 1.00 94.31 95 ALA A O 1
ATOM 733 N N . PHE A 1 96 ? -8.505 -5.557 -20.114 1.00 95.06 96 PHE A N 1
ATOM 734 C CA . PHE A 1 96 ? -8.336 -5.812 -21.541 1.00 95.06 96 PHE A CA 1
ATOM 735 C C . PHE A 1 96 ? -9.141 -7.015 -22.033 1.00 95.06 96 PHE A C 1
ATOM 737 O O . PHE A 1 96 ? -9.196 -8.070 -21.403 1.00 95.06 96 PHE A O 1
ATOM 744 N N . ASP A 1 97 ? -9.737 -6.877 -23.218 1.00 92.44 97 ASP A N 1
ATOM 745 C CA . ASP A 1 97 ? -10.335 -8.001 -23.932 1.00 92.44 97 ASP A CA 1
ATOM 746 C C . ASP A 1 97 ? -9.255 -8.907 -24.557 1.00 92.44 97 ASP A C 1
ATOM 748 O O . ASP A 1 97 ? -8.068 -8.585 -24.598 1.00 92.44 97 ASP A O 1
ATOM 752 N N . ALA A 1 98 ? -9.663 -10.045 -25.127 1.00 88.94 98 ALA A N 1
ATOM 753 C CA . ALA A 1 98 ? -8.737 -10.961 -25.803 1.00 88.94 98 ALA A CA 1
ATOM 754 C C . ALA A 1 98 ? -8.014 -10.344 -27.026 1.00 88.94 98 ALA A C 1
ATOM 756 O O . ALA A 1 98 ? -7.062 -10.931 -27.540 1.00 88.94 98 ALA A O 1
ATOM 757 N N . GLY A 1 99 ? -8.484 -9.198 -27.531 1.00 90.19 99 GLY A N 1
ATOM 758 C CA . GLY A 1 99 ? -7.838 -8.410 -28.581 1.00 90.19 99 GLY A CA 1
ATOM 759 C C . GLY A 1 99 ? -6.886 -7.337 -28.043 1.00 90.19 99 GLY A C 1
ATOM 760 O O . GLY A 1 99 ? -6.239 -6.652 -28.840 1.00 90.19 99 GLY A O 1
ATOM 761 N N . GLY A 1 100 ? -6.782 -7.190 -26.721 1.00 89.88 100 GLY A N 1
ATOM 762 C CA . GLY A 1 100 ? -5.963 -6.183 -26.069 1.00 89.88 100 GLY A CA 1
ATOM 763 C C . GLY A 1 100 ? -6.535 -4.769 -26.185 1.00 89.88 100 GLY A C 1
ATOM 764 O O . GLY A 1 100 ? -5.764 -3.803 -26.235 1.00 89.88 100 GLY A O 1
ATOM 765 N N . ASN A 1 101 ? -7.857 -4.641 -26.323 1.00 92.00 101 ASN A N 1
ATOM 766 C CA . ASN A 1 101 ? -8.565 -3.369 -26.212 1.00 92.00 101 ASN A CA 1
ATOM 767 C C . ASN A 1 101 ? -9.055 -3.197 -24.781 1.00 92.00 101 ASN A C 1
ATOM 769 O O . ASN A 1 101 ? -9.484 -4.172 -24.169 1.00 92.00 101 ASN A O 1
ATOM 773 N N . VAL A 1 102 ? -9.041 -1.960 -24.285 1.00 90.12 102 VAL A N 1
ATOM 774 C CA . VAL A 1 102 ? -9.657 -1.649 -22.994 1.00 90.12 102 VAL A CA 1
ATOM 775 C C . VAL A 1 102 ? -11.142 -2.002 -23.068 1.00 90.12 102 VAL A C 1
ATOM 777 O O . VAL A 1 102 ? -11.838 -1.576 -23.997 1.00 90.12 102 VAL A O 1
ATOM 780 N N . ILE A 1 103 ? -11.611 -2.811 -22.124 1.00 87.94 103 ILE A N 1
ATOM 781 C CA . ILE A 1 103 ? -13.016 -3.183 -22.017 1.00 87.94 103 ILE A CA 1
ATOM 782 C C . ILE A 1 103 ? -13.785 -1.928 -21.615 1.00 87.94 103 ILE A C 1
ATOM 784 O O . ILE A 1 103 ? -13.548 -1.351 -20.559 1.00 87.94 103 ILE A O 1
ATOM 788 N N . ALA A 1 104 ? -14.705 -1.493 -22.476 1.00 74.00 104 ALA A N 1
ATOM 789 C CA . ALA A 1 104 ? -15.680 -0.484 -22.094 1.00 74.00 104 ALA A CA 1
ATOM 790 C C . ALA A 1 104 ? -16.655 -1.134 -21.107 1.00 74.00 104 ALA A C 1
ATOM 792 O O . ALA A 1 104 ? -17.383 -2.059 -21.476 1.00 74.00 104 ALA A O 1
ATOM 793 N N . GLY A 1 105 ? -16.636 -0.667 -19.869 1.00 79.94 105 GLY A N 1
ATOM 794 C CA . GLY A 1 105 ? -17.475 -1.160 -18.793 1.00 79.94 105 GLY A CA 1
ATOM 795 C C . GLY A 1 105 ? -17.591 -0.113 -17.702 1.00 79.94 105 GLY A C 1
ATOM 796 O O . GLY A 1 105 ? -17.150 1.023 -17.878 1.00 79.94 105 GLY A O 1
ATOM 797 N N . ASP A 1 106 ? -18.157 -0.536 -16.586 1.00 89.75 106 ASP A N 1
ATOM 798 C CA . ASP A 1 106 ? -18.458 0.336 -15.459 1.00 89.75 106 ASP A CA 1
ATOM 799 C C . ASP A 1 106 ? -17.210 0.560 -14.577 1.00 89.75 106 ASP A C 1
ATOM 801 O O . ASP A 1 106 ? -17.332 1.079 -13.487 1.00 89.75 106 ASP A O 1
ATOM 805 N N . THR A 1 107 ? -15.996 0.208 -15.029 1.00 96.00 107 THR A N 1
ATOM 806 C CA . THR A 1 107 ? -14.745 0.345 -14.255 1.00 96.00 107 THR A CA 1
ATOM 807 C C . THR A 1 107 ? -13.751 1.270 -14.961 1.00 96.00 107 THR A C 1
ATOM 809 O O . THR A 1 107 ? -13.385 1.065 -16.124 1.00 96.00 107 THR A O 1
ATOM 812 N N . VAL A 1 108 ? -13.251 2.273 -14.242 1.00 96.69 108 VAL A N 1
ATOM 813 C CA . VAL A 1 108 ? -12.202 3.194 -14.689 1.00 96.69 108 VAL A CA 1
ATOM 814 C C . VAL A 1 108 ? -10.875 2.805 -14.045 1.00 96.69 108 VAL A C 1
ATOM 816 O O . VAL A 1 108 ? -10.678 2.979 -12.846 1.00 96.69 108 VAL A O 1
ATOM 819 N N . TYR A 1 109 ? -9.933 2.321 -14.853 1.00 95.50 109 TYR A N 1
ATOM 820 C CA . TYR A 1 109 ? -8.596 1.948 -14.383 1.00 95.50 109 TYR A CA 1
ATOM 821 C C . TYR A 1 109 ? -7.652 3.155 -14.337 1.00 95.50 109 TYR A C 1
ATOM 823 O O . TYR A 1 109 ? -7.282 3.710 -15.381 1.00 95.50 109 TYR A O 1
ATOM 831 N N . ILE A 1 110 ? -7.245 3.530 -13.125 1.00 94.62 110 ILE A N 1
ATOM 832 C CA . ILE A 1 110 ? -6.292 4.608 -12.856 1.00 94.62 110 ILE A CA 1
ATOM 833 C C . ILE A 1 110 ? -4.863 4.108 -13.064 1.00 94.62 110 ILE A C 1
ATOM 835 O O . ILE A 1 110 ? -4.535 2.945 -12.827 1.00 94.62 110 ILE A O 1
ATOM 839 N N . ARG A 1 111 ? -4.009 5.005 -13.561 1.00 92.38 111 ARG A N 1
ATOM 840 C CA . ARG A 1 111 ? -2.613 4.739 -13.924 1.00 92.38 111 ARG A CA 1
ATOM 841 C C . ARG A 1 111 ? -1.736 5.896 -13.481 1.00 92.38 111 ARG A C 1
ATOM 843 O O . ARG A 1 111 ? -2.229 7.016 -13.335 1.00 92.38 111 ARG A O 1
ATOM 850 N N . SER A 1 112 ? -0.454 5.612 -13.285 1.00 88.75 112 SER A N 1
ATOM 851 C CA . SER A 1 112 ? 0.531 6.588 -12.809 1.00 88.75 112 SER A CA 1
ATOM 852 C C . SER A 1 112 ? 1.729 6.776 -13.725 1.00 88.75 112 SER A C 1
ATOM 854 O O . SER A 1 112 ? 2.512 7.690 -13.494 1.00 88.75 112 SER A O 1
ATOM 856 N N . HIS A 1 113 ? 1.919 5.926 -14.732 1.00 91.56 113 HIS A N 1
ATOM 857 C CA . HIS A 1 113 ? 3.193 5.830 -15.437 1.00 91.56 113 HIS A CA 1
ATOM 858 C C . HIS A 1 113 ? 3.254 6.625 -16.742 1.00 91.56 113 HIS A C 1
ATOM 860 O O . HIS A 1 113 ? 4.321 6.681 -17.346 1.00 91.56 113 HIS A O 1
ATOM 866 N N . GLU A 1 114 ? 2.163 7.243 -17.202 1.00 89.94 114 GLU A N 1
ATOM 867 C CA . GLU A 1 114 ? 2.114 7.911 -18.508 1.00 89.94 114 GLU A CA 1
ATOM 868 C C . GLU A 1 114 ? 2.409 9.419 -18.417 1.00 89.94 114 GLU A C 1
ATOM 870 O O . GLU A 1 114 ? 1.539 10.235 -18.104 1.00 89.94 114 GLU A O 1
ATOM 875 N N . LYS A 1 115 ? 3.641 9.830 -18.725 1.00 84.19 115 LYS A N 1
ATOM 876 C CA . LYS A 1 115 ? 4.092 11.213 -18.517 1.00 84.19 115 LYS A CA 1
ATOM 877 C C . LYS A 1 115 ? 3.548 12.193 -19.534 1.00 84.19 115 LYS A C 1
ATOM 879 O O . LYS A 1 115 ? 3.742 12.041 -20.740 1.00 84.19 115 LYS A O 1
ATOM 884 N N . ASN A 1 116 ? 2.986 13.291 -19.022 1.00 71.75 116 ASN A N 1
ATOM 885 C CA . ASN A 1 116 ? 2.514 14.434 -19.808 1.00 71.75 116 ASN A CA 1
ATOM 886 C C . ASN A 1 116 ? 1.598 14.047 -20.987 1.00 71.75 116 ASN A C 1
ATOM 888 O O . ASN A 1 116 ? 1.565 14.754 -21.997 1.00 71.75 116 ASN A O 1
ATOM 892 N N . ILE A 1 117 ? 0.837 12.953 -20.872 1.00 77.94 117 ILE A N 1
ATOM 893 C CA . ILE A 1 117 ? -0.146 12.569 -21.898 1.00 77.94 117 ILE A CA 1
ATOM 894 C C . ILE A 1 117 ? -1.368 13.504 -21.933 1.00 77.94 117 ILE A C 1
ATOM 896 O O . ILE A 1 117 ? -2.221 13.382 -22.810 1.00 77.94 117 ILE A O 1
ATOM 900 N N . GLY A 1 118 ? -1.419 14.477 -21.019 1.00 79.25 118 GLY A N 1
ATOM 901 C CA . GLY A 1 118 ? -2.563 15.344 -20.785 1.00 79.25 118 GLY A CA 1
ATOM 902 C C . GLY A 1 118 ? -3.513 14.747 -19.752 1.00 79.25 118 GLY A C 1
ATOM 903 O O . GLY A 1 118 ? -3.198 13.765 -19.085 1.00 79.25 118 GLY A O 1
ATOM 904 N N . GLU A 1 119 ? -4.675 15.373 -19.625 1.00 88.25 119 GLU A N 1
ATOM 905 C CA . GLU A 1 119 ? -5.740 14.934 -18.730 1.00 88.25 119 GLU A CA 1
ATOM 906 C C . GLU A 1 119 ? -6.667 13.954 -19.462 1.00 88.25 119 GLU A C 1
ATOM 908 O O . GLU A 1 119 ? -7.148 14.242 -20.563 1.00 88.25 119 GLU A O 1
ATOM 913 N N . THR A 1 120 ? -6.925 12.797 -18.852 1.00 93.50 120 THR A N 1
ATOM 914 C CA . THR A 1 120 ? -7.930 11.845 -19.340 1.00 93.50 120 THR A CA 1
ATOM 915 C C . THR A 1 120 ? -9.304 12.276 -18.844 1.00 93.50 120 THR A C 1
ATOM 917 O O . THR A 1 120 ? -9.543 12.301 -17.641 1.00 93.50 120 THR A O 1
ATOM 920 N N . VAL A 1 121 ? -10.218 12.603 -19.757 1.00 95.88 121 VAL A N 1
ATOM 921 C CA . VAL A 1 121 ? -11.595 12.978 -19.402 1.00 95.88 121 VAL A CA 1
ATOM 922 C C . VAL A 1 121 ? -12.470 11.729 -19.327 1.00 95.88 121 VAL A C 1
ATOM 924 O O . VAL A 1 121 ? -12.553 10.962 -20.287 1.00 95.88 121 VAL A O 1
ATOM 927 N N . VAL A 1 122 ? -13.125 11.551 -18.186 1.00 95.88 122 VAL A N 1
ATOM 928 C CA . VAL A 1 122 ? -14.095 10.502 -17.890 1.00 95.88 122 VAL A CA 1
ATOM 929 C C . VAL A 1 122 ? -15.469 11.160 -17.798 1.00 95.88 122 VAL A C 1
ATOM 931 O O . VAL A 1 122 ? -15.773 11.876 -16.845 1.00 95.88 122 VAL A O 1
ATOM 934 N N . ASP A 1 123 ? -16.293 10.932 -18.817 1.00 94.88 123 ASP A N 1
ATOM 935 C CA . ASP A 1 123 ? -17.651 11.463 -18.895 1.00 94.88 123 ASP A CA 1
ATOM 936 C C . ASP A 1 123 ? -18.680 10.396 -18.520 1.00 94.88 123 ASP A C 1
ATOM 938 O O . ASP A 1 123 ? -18.622 9.269 -19.010 1.00 94.88 123 ASP A O 1
ATOM 942 N N . GLY A 1 124 ? -19.679 10.786 -17.724 1.00 94.25 124 GLY A N 1
ATOM 943 C CA . GLY A 1 124 ? -20.839 9.939 -17.435 1.00 94.25 124 GLY A CA 1
ATOM 944 C C . GLY A 1 124 ? -20.597 8.816 -16.426 1.00 94.25 124 GLY A C 1
ATOM 945 O O . GLY A 1 124 ? -21.413 7.903 -16.389 1.00 94.25 124 GLY A O 1
ATOM 946 N N . PHE A 1 125 ? -19.524 8.899 -15.635 1.00 96.69 125 PHE A N 1
ATOM 947 C CA . PHE A 1 125 ? -19.282 8.021 -14.490 1.00 96.69 125 PHE A CA 1
ATOM 948 C C . PHE A 1 125 ? -20.409 8.172 -13.459 1.00 96.69 125 PHE A C 1
ATOM 950 O O . PHE A 1 125 ? -20.707 9.295 -13.040 1.00 96.69 125 PHE A O 1
ATOM 957 N N . ASP A 1 126 ? -21.033 7.065 -13.061 1.00 94.56 126 ASP A N 1
ATOM 958 C CA . ASP A 1 126 ? -22.023 7.007 -11.984 1.00 94.56 126 ASP A CA 1
ATOM 959 C C . ASP A 1 126 ? -21.366 6.472 -10.700 1.00 94.56 126 ASP A C 1
ATOM 961 O O . ASP A 1 126 ? -21.162 5.266 -10.576 1.00 94.56 126 ASP A O 1
ATOM 965 N N . PRO A 1 127 ? -21.093 7.322 -9.690 1.00 92.12 127 PRO A N 1
ATOM 966 C CA . PRO A 1 127 ? -20.428 6.903 -8.454 1.00 92.12 127 PRO A CA 1
ATOM 967 C C . PRO A 1 127 ? -21.142 5.796 -7.666 1.00 92.12 127 PRO A C 1
ATOM 969 O O . PRO A 1 127 ? -20.553 5.216 -6.755 1.00 92.12 127 PRO A O 1
ATOM 972 N N . ILE A 1 128 ? -22.419 5.528 -7.961 1.00 88.19 128 ILE A N 1
ATOM 973 C CA . ILE A 1 128 ? -23.208 4.485 -7.301 1.00 88.19 128 ILE A CA 1
ATOM 974 C C . ILE A 1 128 ? -22.953 3.108 -7.919 1.00 88.19 128 ILE A C 1
ATOM 976 O O . ILE A 1 128 ? -22.987 2.115 -7.187 1.00 88.19 128 ILE A O 1
ATOM 980 N N . THR A 1 129 ? -22.749 3.030 -9.234 1.00 88.56 129 THR A N 1
ATOM 981 C CA . THR A 1 129 ? -22.670 1.756 -9.972 1.00 88.56 129 THR A CA 1
ATOM 982 C C . THR A 1 129 ? -21.309 1.475 -10.570 1.00 88.56 129 THR A C 1
ATOM 984 O O . THR A 1 129 ? -20.993 0.308 -10.775 1.00 88.56 129 THR A O 1
ATOM 987 N N . ASP A 1 130 ? -20.544 2.523 -10.841 1.00 95.94 130 ASP A N 1
ATOM 988 C CA . ASP A 1 130 ? -19.274 2.444 -11.533 1.00 95.94 130 ASP A CA 1
ATOM 989 C C . ASP A 1 130 ? -18.125 2.440 -10.519 1.00 95.94 130 ASP A C 1
ATOM 991 O O . ASP A 1 130 ? -18.220 3.008 -9.429 1.00 95.94 130 ASP A O 1
ATOM 995 N N . GLU A 1 131 ? -17.022 1.812 -10.901 1.00 96.75 131 GLU A N 1
ATOM 996 C CA . GLU A 1 131 ? -15.850 1.536 -10.087 1.00 96.75 131 GLU A CA 1
ATOM 997 C C . GLU A 1 131 ? -14.646 2.371 -10.542 1.00 96.75 131 GLU A C 1
ATOM 999 O O . GLU A 1 131 ? -14.420 2.594 -11.734 1.00 96.75 131 GLU A O 1
ATOM 1004 N N . ILE A 1 132 ? -13.817 2.795 -9.591 1.00 97.81 132 ILE A N 1
ATOM 1005 C CA . ILE A 1 132 ? -12.487 3.359 -9.843 1.00 97.81 132 ILE A CA 1
ATOM 1006 C C . ILE A 1 132 ? -11.466 2.349 -9.336 1.00 97.81 132 ILE A C 1
ATOM 1008 O O . ILE A 1 132 ? -11.432 2.062 -8.145 1.00 97.81 132 ILE A O 1
ATOM 1012 N N . SER A 1 133 ? -10.617 1.832 -10.220 1.00 96.06 133 SER A N 1
ATOM 1013 C CA . SER A 1 133 ? -9.693 0.748 -9.885 1.00 96.06 133 SER A CA 1
ATOM 1014 C C . SER A 1 133 ? -8.235 1.175 -10.015 1.00 96.06 133 SER A C 1
ATOM 1016 O O . SER A 1 133 ? -7.794 1.630 -11.075 1.00 96.06 133 SER A O 1
ATOM 1018 N N . PHE A 1 134 ? -7.472 0.995 -8.938 1.00 94.69 134 PHE A N 1
ATOM 1019 C CA . PHE A 1 134 ? -6.039 1.290 -8.833 1.00 94.69 134 PHE A CA 1
ATOM 1020 C C . PHE A 1 134 ? -5.154 0.077 -9.148 1.00 94.69 134 PHE A C 1
ATOM 1022 O O . PHE A 1 134 ? -3.943 0.107 -8.948 1.00 94.69 134 PHE A O 1
ATOM 1029 N N . LEU A 1 135 ? -5.729 -0.981 -9.722 1.00 92.50 135 LEU A N 1
ATOM 1030 C CA . LEU A 1 135 ? -5.034 -2.240 -9.992 1.00 92.50 135 LEU A CA 1
ATOM 1031 C C . LEU A 1 135 ? -3.799 -2.111 -10.910 1.00 92.50 135 LEU A C 1
ATOM 1033 O O . LEU A 1 135 ? -2.874 -2.916 -10.823 1.00 92.50 135 LEU A O 1
ATOM 1037 N N . TYR A 1 136 ? -3.776 -1.102 -11.788 1.00 93.94 136 TYR A N 1
ATOM 1038 C CA . TYR A 1 136 ? -2.644 -0.787 -12.679 1.00 93.94 136 TYR A CA 1
ATOM 1039 C C . TYR A 1 136 ? -1.864 0.458 -12.242 1.00 93.94 136 TYR A C 1
ATOM 1041 O O . TYR A 1 136 ? -1.000 0.943 -12.975 1.00 93.94 136 TYR A O 1
ATOM 1049 N N . PHE A 1 137 ? -2.187 1.003 -11.074 1.00 91.88 137 PHE A N 1
ATOM 1050 C CA . PHE A 1 137 ? -1.492 2.138 -10.501 1.00 91.88 137 PHE A CA 1
ATOM 1051 C C . PHE A 1 137 ? -0.196 1.641 -9.864 1.00 91.88 137 PHE A C 1
ATOM 1053 O O . PHE A 1 137 ? -0.229 0.756 -9.020 1.00 91.88 137 PHE A O 1
ATOM 1060 N N . GLY A 1 138 ? 0.941 2.168 -10.314 1.00 84.69 138 GLY A N 1
ATOM 1061 C CA . GLY A 1 138 ? 2.267 1.719 -9.878 1.00 84.69 138 GLY A CA 1
ATOM 1062 C C . GLY A 1 138 ? 3.032 2.803 -9.139 1.00 84.69 138 GLY A C 1
ATOM 1063 O O . GLY A 1 138 ? 4.156 3.132 -9.522 1.00 84.69 138 GLY A O 1
ATOM 1064 N N . THR A 1 139 ? 2.368 3.476 -8.204 1.00 72.19 139 THR A N 1
ATOM 1065 C CA . THR A 1 139 ? 3.018 4.452 -7.331 1.00 72.19 139 THR A CA 1
ATOM 1066 C C . THR A 1 139 ? 2.293 4.546 -6.005 1.00 72.19 139 THR A C 1
ATOM 1068 O O . THR A 1 139 ? 1.075 4.689 -5.962 1.00 72.19 139 THR A O 1
ATOM 1071 N N . ARG A 1 140 ? 3.079 4.638 -4.944 1.00 68.06 140 ARG A N 1
ATOM 1072 C CA . ARG A 1 140 ? 2.643 5.145 -3.650 1.00 68.06 140 ARG A CA 1
ATOM 1073 C C . ARG A 1 140 ? 2.443 6.652 -3.624 1.00 68.06 140 ARG A C 1
ATOM 1075 O O . ARG A 1 140 ? 1.491 7.187 -3.070 1.00 68.06 140 ARG A O 1
ATOM 1082 N N . GLU A 1 141 ? 3.424 7.372 -4.157 1.00 67.69 141 GLU A N 1
ATOM 1083 C CA . GLU A 1 141 ? 3.652 8.735 -3.692 1.00 67.69 141 GLU A CA 1
ATOM 1084 C C . GLU A 1 141 ? 2.874 9.771 -4.495 1.00 67.69 141 GLU A C 1
ATOM 1086 O O . GLU A 1 141 ? 2.813 9.724 -5.729 1.00 67.69 141 GLU A O 1
ATOM 1091 N N . ARG A 1 142 ? 2.368 10.776 -3.771 1.00 75.75 142 ARG A N 1
ATOM 1092 C CA . ARG A 1 142 ? 1.843 12.030 -4.332 1.00 75.75 142 ARG A CA 1
ATOM 1093 C C . ARG A 1 142 ? 0.645 11.833 -5.272 1.00 75.75 142 ARG A C 1
ATOM 1095 O O . ARG A 1 142 ? 0.551 12.464 -6.331 1.00 75.75 142 ARG A O 1
ATOM 1102 N N . LEU A 1 143 ? -0.269 10.954 -4.856 1.00 86.88 143 LEU A N 1
ATOM 1103 C CA . LEU A 1 143 ? -1.635 10.868 -5.369 1.00 86.88 143 LEU A CA 1
ATOM 1104 C C . LEU A 1 143 ? -2.487 11.986 -4.750 1.00 86.88 143 LEU A C 1
ATOM 1106 O O . LEU A 1 143 ? -2.561 12.122 -3.530 1.00 86.88 143 LEU A O 1
ATOM 1110 N N . LEU A 1 144 ? -3.157 12.766 -5.592 1.00 87.31 144 LEU A N 1
ATOM 1111 C CA . LEU A 1 144 ? -4.070 13.830 -5.180 1.00 87.31 144 LEU A CA 1
ATOM 1112 C C . LEU A 1 144 ? -5.460 13.591 -5.762 1.00 87.31 144 LEU A C 1
ATOM 1114 O O . LEU A 1 144 ? -5.590 13.227 -6.933 1.00 87.31 144 LEU A O 1
ATOM 1118 N N . VAL A 1 145 ? -6.490 13.852 -4.956 1.00 91.06 145 VAL A N 1
ATOM 1119 C CA . VAL A 1 145 ? -7.897 13.812 -5.370 1.00 91.06 145 VAL A CA 1
ATOM 1120 C C . VAL A 1 145 ? -8.565 15.112 -4.938 1.00 91.06 145 VAL A C 1
ATOM 1122 O O . VAL A 1 145 ? -8.733 15.378 -3.747 1.00 91.06 145 VAL A O 1
ATOM 1125 N N . GLU A 1 146 ? -8.938 15.937 -5.910 1.00 90.69 146 GLU A N 1
ATOM 1126 C CA . GLU A 1 146 ? -9.440 17.291 -5.676 1.00 90.69 146 GLU A CA 1
ATOM 1127 C C . GLU A 1 146 ? -10.725 17.555 -6.463 1.00 90.69 146 GLU A C 1
ATOM 1129 O O . GLU A 1 146 ? -10.913 17.047 -7.567 1.00 90.69 146 GLU A O 1
ATOM 1134 N N . ASN A 1 147 ? -11.600 18.402 -5.919 1.00 92.94 147 ASN A N 1
ATOM 1135 C CA . ASN A 1 147 ? -12.720 18.954 -6.676 1.00 92.94 147 ASN A CA 1
ATOM 1136 C C . ASN A 1 147 ? -12.254 20.193 -7.453 1.00 92.94 147 ASN A C 1
ATOM 1138 O O . ASN A 1 147 ? -11.729 21.141 -6.865 1.00 92.94 147 ASN A O 1
ATOM 1142 N N . ASP A 1 148 ? -12.515 20.225 -8.757 1.00 94.12 148 ASP A N 1
ATOM 1143 C CA . ASP A 1 148 ? -12.269 21.363 -9.642 1.00 94.12 148 ASP A CA 1
ATOM 1144 C C . ASP A 1 148 ? -13.585 21.810 -10.290 1.00 94.12 148 ASP A C 1
ATOM 1146 O O . ASP A 1 148 ? -14.048 21.278 -11.302 1.00 94.12 148 ASP A O 1
ATOM 1150 N N . GLY A 1 149 ? -14.231 22.795 -9.663 1.00 95.44 149 GLY A N 1
ATOM 1151 C CA . GLY A 1 149 ? -15.560 23.237 -10.072 1.00 95.44 149 GLY A CA 1
ATOM 1152 C C . GLY A 1 149 ? -16.597 22.119 -9.879 1.00 95.44 149 GLY A C 1
ATOM 1153 O O . GLY A 1 149 ? -16.772 21.684 -8.745 1.00 95.44 149 GLY A O 1
ATOM 1154 N N . PRO A 1 150 ? -17.336 21.703 -10.928 1.00 95.31 150 PRO A N 1
ATOM 1155 C CA . PRO A 1 150 ? -18.280 20.585 -10.852 1.00 95.31 150 PRO A CA 1
ATOM 1156 C C . PRO A 1 150 ? -17.623 19.208 -11.025 1.00 95.31 150 PRO A C 1
ATOM 1158 O O . PRO A 1 150 ? -18.320 18.202 -10.918 1.00 95.31 150 PRO A O 1
ATOM 1161 N N . ASP A 1 151 ? -16.322 19.157 -11.309 1.00 97.44 151 ASP A N 1
ATOM 1162 C CA . ASP A 1 151 ? -15.610 17.927 -11.639 1.00 97.44 151 ASP A CA 1
ATOM 1163 C C . ASP A 1 151 ? -14.707 17.484 -10.483 1.00 97.44 151 ASP A C 1
ATOM 1165 O O . ASP A 1 151 ? -14.344 18.284 -9.616 1.00 97.44 151 ASP A O 1
ATOM 1169 N N . MET A 1 152 ? -14.302 16.218 -10.512 1.00 95.94 152 MET A N 1
ATOM 1170 C CA . MET A 1 152 ? -13.289 15.646 -9.630 1.00 95.94 152 MET A CA 1
ATOM 1171 C C . MET A 1 152 ? -12.059 15.305 -10.464 1.00 95.94 152 MET A C 1
ATOM 1173 O O . MET A 1 152 ? -12.179 14.758 -11.560 1.00 95.94 152 MET A O 1
ATOM 1177 N N . VAL A 1 153 ? -10.871 15.601 -9.947 1.00 95.94 153 VAL A N 1
ATOM 1178 C CA . VAL A 1 153 ? -9.596 15.307 -10.597 1.00 95.94 153 VAL A CA 1
ATOM 1179 C C . VAL A 1 153 ? -8.766 14.400 -9.700 1.00 95.94 153 VAL A C 1
ATOM 1181 O O . VAL A 1 153 ? -8.472 14.749 -8.560 1.00 95.94 153 VAL A O 1
ATOM 1184 N N . ILE A 1 154 ? -8.365 13.251 -10.239 1.00 94.31 154 ILE A N 1
ATOM 1185 C CA . ILE A 1 154 ? -7.366 12.354 -9.651 1.00 94.31 154 ILE A CA 1
ATOM 1186 C C . ILE A 1 154 ? -6.049 12.604 -10.383 1.00 94.31 154 ILE A C 1
ATOM 1188 O O . ILE A 1 154 ? -6.017 12.540 -11.613 1.00 94.31 154 ILE A O 1
ATOM 1192 N N . SER A 1 155 ? -4.962 12.895 -9.671 1.00 90.94 155 SER A N 1
ATOM 1193 C CA . SER A 1 155 ? -3.662 13.177 -10.290 1.00 90.94 155 SER A CA 1
ATOM 1194 C C . SER A 1 155 ? -2.489 12.537 -9.555 1.00 90.94 155 SER A C 1
ATOM 1196 O O . SER A 1 155 ? -2.503 12.401 -8.337 1.00 90.94 155 SER A O 1
ATOM 1198 N N . SER A 1 156 ? -1.466 12.148 -10.318 1.00 88.38 156 SER A N 1
ATOM 1199 C CA . SER A 1 156 ? -0.173 11.681 -9.816 1.00 88.38 156 SER A CA 1
ATOM 1200 C C . SER A 1 156 ? 0.890 12.722 -10.163 1.00 88.38 156 SER A C 1
ATOM 1202 O O . SER A 1 156 ? 1.273 12.877 -11.328 1.00 88.38 156 SER A O 1
ATOM 1204 N N . GLU A 1 157 ? 1.356 13.475 -9.165 1.00 82.81 157 GLU A N 1
ATOM 1205 C CA . GLU A 1 157 ? 2.269 14.608 -9.381 1.00 82.81 157 GLU A CA 1
ATOM 1206 C C . GLU A 1 157 ? 3.631 14.250 -10.007 1.00 82.81 157 GLU A C 1
ATOM 1208 O O . GLU A 1 157 ? 4.090 15.015 -10.862 1.00 82.81 157 GLU A O 1
ATOM 1213 N N . PRO A 1 158 ? 4.308 13.137 -9.645 1.00 79.75 158 PRO A N 1
ATOM 1214 C CA . PRO A 1 158 ? 5.658 12.850 -10.135 1.00 79.75 158 PRO A CA 1
ATOM 1215 C C . PRO A 1 158 ? 5.746 12.725 -11.661 1.00 79.75 158 PRO A C 1
ATOM 1217 O O . PRO A 1 158 ? 6.750 13.095 -12.276 1.00 79.75 158 PRO A O 1
ATOM 1220 N N . ILE A 1 159 ? 4.679 12.202 -12.268 1.00 83.62 159 ILE A N 1
ATOM 1221 C CA . ILE A 1 159 ? 4.556 11.949 -13.706 1.00 83.62 159 ILE A CA 1
ATOM 1222 C C . ILE A 1 159 ? 3.636 12.981 -14.383 1.00 83.62 159 ILE A C 1
ATOM 1224 O O . ILE A 1 159 ? 3.732 13.208 -15.594 1.00 83.62 159 ILE A O 1
ATOM 1228 N N . GLY A 1 160 ? 2.791 13.662 -13.604 1.00 85.19 160 GLY A N 1
ATOM 1229 C CA . GLY A 1 160 ? 1.831 14.656 -14.079 1.00 85.19 160 GLY A CA 1
ATOM 1230 C C . GLY A 1 160 ? 0.620 14.047 -14.789 1.00 85.19 160 GLY A C 1
ATOM 1231 O O . GLY A 1 160 ? -0.058 14.749 -15.537 1.00 85.19 160 GLY A O 1
ATOM 1232 N N . GLN A 1 161 ? 0.371 12.747 -14.608 1.00 90.88 161 GLN A N 1
ATOM 1233 C CA . GLN A 1 161 ? -0.797 12.068 -15.164 1.00 90.88 161 GLN A CA 1
ATOM 1234 C C . GLN A 1 161 ? -2.047 12.436 -14.358 1.00 90.88 161 GLN A C 1
ATOM 1236 O O . GLN A 1 161 ? -2.006 12.438 -13.127 1.00 90.88 161 GLN A O 1
ATOM 1241 N N . SER A 1 162 ? -3.162 12.730 -15.036 1.00 93.75 162 SER A N 1
ATOM 1242 C CA . SER A 1 162 ? -4.430 13.046 -14.373 1.00 93.75 162 SER A CA 1
ATOM 1243 C C . SER A 1 162 ? -5.663 12.501 -15.095 1.00 93.75 162 SER A C 1
ATOM 1245 O O . SER A 1 162 ? -5.666 12.284 -16.311 1.00 93.75 162 SER A O 1
ATOM 1247 N N . PHE A 1 163 ? -6.724 12.300 -14.315 1.00 96.12 163 PHE A N 1
ATOM 1248 C CA . PHE A 1 163 ? -8.048 11.858 -14.733 1.00 96.12 163 PHE A CA 1
ATOM 1249 C C . PHE A 1 163 ? -9.091 12.836 -14.195 1.00 96.12 163 PHE A C 1
ATOM 1251 O O . PHE A 1 163 ? -9.161 13.050 -12.987 1.00 96.12 163 PHE A O 1
ATOM 1258 N N . ARG A 1 164 ? -9.907 13.414 -15.079 1.00 97.25 164 ARG A N 1
ATOM 1259 C CA . ARG A 1 164 ? -11.020 14.299 -14.724 1.00 97.25 164 ARG A CA 1
ATOM 1260 C C . ARG A 1 164 ? -12.339 13.573 -14.911 1.00 97.25 164 ARG A C 1
ATOM 1262 O O . ARG A 1 164 ? -12.681 13.213 -16.031 1.00 97.25 164 ARG A O 1
ATOM 1269 N N . PHE A 1 165 ? -13.094 13.439 -13.835 1.00 97.81 165 PHE A N 1
ATOM 1270 C CA . PHE A 1 165 ? -14.440 12.886 -13.808 1.00 97.81 165 PHE A CA 1
ATOM 1271 C C . PHE A 1 165 ? -15.440 14.035 -13.873 1.00 97.81 165 PHE A C 1
ATOM 1273 O O . PHE A 1 165 ? -15.518 14.846 -12.946 1.00 97.81 165 PHE A O 1
ATOM 1280 N N . THR A 1 166 ? -16.171 14.149 -14.982 1.00 97.94 166 THR A N 1
ATOM 1281 C CA . THR A 1 166 ? -17.041 15.308 -15.199 1.00 97.94 166 THR A CA 1
ATOM 1282 C C . THR A 1 166 ? -18.349 15.198 -14.426 1.00 97.94 166 THR A C 1
ATOM 1284 O O . THR A 1 166 ? -19.010 14.162 -14.441 1.00 97.94 166 THR A O 1
ATOM 1287 N N . ASN A 1 167 ? -18.766 16.294 -13.787 1.00 96.88 167 ASN A N 1
ATOM 1288 C CA . ASN A 1 167 ? -19.968 16.358 -12.938 1.00 96.88 167 ASN A CA 1
ATOM 1289 C C . ASN A 1 167 ? -20.001 15.339 -11.782 1.00 96.88 167 ASN A C 1
ATOM 1291 O O . ASN A 1 167 ? -21.083 14.963 -11.329 1.00 96.88 167 ASN A O 1
ATOM 1295 N N . VAL A 1 168 ? -18.833 14.903 -11.319 1.00 96.31 168 VAL A N 1
ATOM 1296 C CA . VAL A 1 168 ? -18.658 14.059 -10.136 1.00 96.31 168 VAL A CA 1
ATOM 1297 C C . VAL A 1 168 ? -17.858 14.870 -9.133 1.00 96.31 168 VAL A C 1
ATOM 1299 O O . VAL A 1 168 ? -16.882 15.515 -9.504 1.00 96.31 168 VAL A O 1
ATOM 1302 N N . GLN A 1 169 ? -18.261 14.867 -7.870 1.00 92.19 169 GLN A N 1
ATOM 1303 C CA . GLN A 1 169 ? -17.446 15.386 -6.778 1.00 92.19 169 GLN A CA 1
ATOM 1304 C C . GLN A 1 169 ? -16.899 14.227 -5.953 1.00 92.19 169 GLN A C 1
ATOM 1306 O O . GLN A 1 169 ? -17.481 13.145 -5.896 1.00 92.19 169 GLN A O 1
ATOM 1311 N N . ARG A 1 170 ? -15.792 14.462 -5.256 1.00 89.94 170 ARG A N 1
ATOM 1312 C CA . ARG A 1 170 ? -15.194 13.489 -4.339 1.00 89.94 170 ARG A CA 1
ATOM 1313 C C . ARG A 1 170 ? -16.186 13.001 -3.276 1.00 89.94 170 ARG A C 1
ATOM 1315 O O . ARG A 1 170 ? -16.164 11.836 -2.898 1.00 89.94 170 ARG A O 1
ATOM 1322 N N . GLU A 1 171 ? -17.085 13.870 -2.819 1.00 88.31 171 GLU A N 1
ATOM 1323 C CA . GLU A 1 171 ? -18.127 13.545 -1.836 1.00 88.31 171 GLU A CA 1
ATOM 1324 C C . GLU A 1 171 ? -19.259 12.668 -2.411 1.00 88.31 171 GLU A C 1
ATOM 1326 O O . GLU A 1 171 ? -20.074 12.131 -1.654 1.00 88.31 171 GLU A O 1
ATOM 1331 N N . ASP A 1 172 ? -19.328 12.510 -3.737 1.00 89.31 172 ASP A N 1
ATOM 1332 C CA . ASP A 1 172 ? -20.281 11.612 -4.391 1.00 89.31 172 ASP A CA 1
ATOM 1333 C C . ASP A 1 172 ? -19.793 10.158 -4.417 1.00 89.31 172 ASP A C 1
ATOM 1335 O O . ASP A 1 172 ? -20.617 9.254 -4.579 1.00 89.31 172 ASP A O 1
ATOM 1339 N N . LEU A 1 173 ? -18.484 9.931 -4.239 1.00 93.19 173 LEU A N 1
ATOM 1340 C CA . LEU A 1 173 ? -17.869 8.608 -4.288 1.00 93.19 173 LEU A CA 1
ATOM 1341 C C . LEU A 1 173 ? -18.401 7.675 -3.196 1.00 93.19 173 LEU A C 1
ATOM 1343 O O . LEU A 1 173 ? -18.714 8.095 -2.077 1.00 93.19 173 LEU A O 1
ATOM 1347 N N . ILE A 1 174 ? -18.444 6.386 -3.528 1.00 87.75 174 ILE A N 1
ATOM 1348 C CA . ILE A 1 174 ? -18.786 5.296 -2.618 1.00 87.75 174 ILE A CA 1
ATOM 1349 C C . ILE A 1 174 ? -17.533 4.463 -2.370 1.00 87.75 174 ILE A C 1
ATOM 1351 O O . ILE A 1 174 ? -16.951 3.964 -3.327 1.00 87.75 174 ILE A O 1
ATOM 1355 N N . GLY A 1 175 ? -17.147 4.279 -1.104 1.00 86.06 175 GLY A N 1
ATOM 1356 C CA . GLY A 1 175 ? -15.908 3.577 -0.741 1.00 86.06 175 GLY A CA 1
ATOM 1357 C C . GLY A 1 175 ? -15.808 2.171 -1.347 1.00 86.06 175 GLY A C 1
ATOM 1358 O O . GLY A 1 175 ? -14.792 1.826 -1.942 1.00 86.06 175 GLY A O 1
ATOM 1359 N N . GLN A 1 176 ? -16.899 1.396 -1.303 1.00 88.88 176 GLN A N 1
ATOM 1360 C CA . GLN A 1 176 ? -16.987 0.069 -1.929 1.00 88.88 176 GLN A CA 1
ATOM 1361 C C . GLN A 1 176 ? -16.647 0.068 -3.430 1.00 88.88 176 GLN A C 1
ATOM 1363 O O . GLN A 1 176 ? -16.167 -0.940 -3.940 1.00 88.88 176 GLN A O 1
ATOM 1368 N N . ASN A 1 177 ? -16.880 1.171 -4.137 1.00 93.69 177 ASN A N 1
ATOM 1369 C CA . ASN A 1 177 ? -16.657 1.269 -5.578 1.00 93.69 177 ASN A CA 1
ATOM 1370 C C . ASN A 1 177 ? -15.258 1.809 -5.917 1.00 93.69 177 ASN A C 1
ATOM 1372 O O . ASN A 1 177 ? -14.991 2.189 -7.055 1.00 93.69 177 ASN A O 1
ATOM 1376 N N . ILE A 1 178 ? -14.359 1.886 -4.937 1.00 95.88 178 ILE A N 1
ATOM 1377 C CA . ILE A 1 178 ? -12.963 2.245 -5.154 1.00 95.88 178 ILE A CA 1
ATOM 1378 C C . ILE A 1 178 ? -12.115 1.033 -4.783 1.00 95.88 178 ILE A C 1
ATOM 1380 O O . ILE A 1 178 ? -12.137 0.564 -3.642 1.00 95.88 178 ILE A O 1
ATOM 1384 N N . GLU A 1 179 ? -11.394 0.516 -5.771 1.00 94.81 179 GLU A N 1
ATOM 1385 C CA . GLU A 1 179 ? -10.638 -0.724 -5.670 1.00 94.81 179 GLU A CA 1
ATOM 1386 C C . GLU A 1 179 ? -9.137 -0.463 -5.602 1.00 94.81 179 GLU A C 1
ATOM 1388 O O . GLU A 1 179 ? -8.577 0.260 -6.429 1.00 94.81 179 GLU A O 1
ATOM 1393 N N . PHE A 1 180 ? -8.484 -1.143 -4.668 1.00 91.25 180 PHE A N 1
ATOM 1394 C CA . PHE A 1 180 ? -7.039 -1.159 -4.482 1.00 91.25 180 PHE A CA 1
ATOM 1395 C C . PHE A 1 180 ? -6.552 -2.595 -4.311 1.00 91.25 180 PHE A C 1
ATOM 1397 O O . PHE A 1 180 ? -7.338 -3.489 -4.000 1.00 91.25 180 PHE A O 1
ATOM 1404 N N . HIS A 1 181 ? -5.251 -2.830 -4.455 1.00 85.75 181 HIS A N 1
ATOM 1405 C CA . HIS A 1 181 ? -4.651 -4.013 -3.834 1.00 85.75 181 HIS A CA 1
ATOM 1406 C C . HIS A 1 181 ? -4.183 -3.691 -2.409 1.00 85.75 181 HIS A C 1
ATOM 1408 O O . HIS A 1 181 ? -4.100 -2.531 -2.019 1.00 85.75 181 HIS A O 1
ATOM 1414 N N . PHE A 1 182 ? -3.895 -4.724 -1.619 1.00 77.69 182 PHE A N 1
ATOM 1415 C CA . PHE A 1 182 ? -3.644 -4.601 -0.180 1.00 77.69 182 PHE A CA 1
ATOM 1416 C C . PHE A 1 182 ? -2.579 -3.558 0.190 1.00 77.69 182 PHE A C 1
ATOM 1418 O O . PHE A 1 182 ? -2.874 -2.632 0.949 1.00 77.69 182 PHE A O 1
ATOM 1425 N N . ASP A 1 183 ? -1.384 -3.661 -0.395 1.00 75.88 183 ASP A N 1
ATOM 1426 C CA . ASP A 1 183 ? -0.261 -2.786 -0.037 1.00 75.88 183 ASP A CA 1
ATOM 1427 C C . ASP A 1 183 ? -0.552 -1.292 -0.278 1.00 75.88 183 ASP A C 1
ATOM 1429 O O . ASP A 1 183 ? -0.148 -0.443 0.518 1.00 75.88 183 ASP A O 1
ATOM 1433 N N . GLN A 1 184 ? -1.352 -0.960 -1.298 1.00 78.94 184 GLN A N 1
ATOM 1434 C CA . GLN A 1 184 ? -1.749 0.421 -1.611 1.00 78.94 184 GLN A CA 1
ATOM 1435 C C . GLN A 1 184 ? -2.570 1.088 -0.494 1.00 78.94 184 GLN A C 1
ATOM 1437 O O . GLN A 1 184 ? -2.612 2.312 -0.376 1.00 78.94 184 GLN A O 1
ATOM 1442 N N . ILE A 1 185 ? -3.257 0.301 0.330 1.00 73.12 185 ILE A N 1
ATOM 1443 C CA . ILE A 1 185 ? -4.035 0.824 1.454 1.00 73.12 185 ILE A CA 1
ATOM 1444 C C . ILE A 1 185 ? -3.258 0.690 2.754 1.00 73.12 185 ILE A C 1
ATOM 1446 O O . ILE A 1 185 ? -3.201 1.636 3.534 1.00 73.12 185 ILE A O 1
ATOM 1450 N N . VAL A 1 186 ? -2.652 -0.471 2.991 1.00 65.25 186 VAL A N 1
ATOM 1451 C CA . VAL A 1 186 ? -2.057 -0.786 4.293 1.00 65.25 186 VAL A CA 1
ATOM 1452 C C . VAL A 1 186 ? -0.652 -0.208 4.449 1.00 65.25 186 VAL A C 1
ATOM 1454 O O . VAL A 1 186 ? -0.309 0.259 5.534 1.00 65.25 186 VAL A O 1
ATOM 1457 N N . GLU A 1 187 ? 0.145 -0.176 3.381 1.00 63.47 187 GLU A N 1
ATOM 1458 C CA . GLU A 1 187 ? 1.500 0.389 3.410 1.00 63.47 187 GLU A CA 1
ATOM 1459 C C . GLU A 1 187 ? 1.545 1.824 2.856 1.00 63.47 187 GLU A C 1
ATOM 1461 O O . GLU A 1 187 ? 2.293 2.676 3.346 1.00 63.47 187 GLU A O 1
ATOM 1466 N N . ASP A 1 188 ? 0.727 2.126 1.848 1.00 67.88 188 ASP A N 1
ATOM 1467 C CA . ASP A 1 188 ? 0.787 3.417 1.152 1.00 67.88 188 ASP A CA 1
ATOM 1468 C C . ASP A 1 188 ? -0.178 4.467 1.660 1.00 67.88 188 ASP A C 1
ATOM 1470 O O . ASP A 1 188 ? 0.052 5.660 1.448 1.00 67.88 188 ASP A O 1
ATOM 1474 N N . LEU A 1 189 ? -1.220 4.039 2.368 1.00 71.31 189 LEU A N 1
ATOM 1475 C CA . LEU A 1 189 ? -2.250 4.922 2.893 1.00 71.31 189 LEU A CA 1
ATOM 1476 C C . LEU A 1 189 ? -2.939 5.747 1.780 1.00 71.31 189 LEU A C 1
ATOM 1478 O O . LEU A 1 189 ? -3.277 6.921 1.982 1.00 71.31 189 LEU A O 1
ATOM 1482 N N . LEU A 1 190 ? -3.132 5.163 0.583 1.00 82.25 190 LEU A N 1
ATOM 1483 C CA . LEU A 1 190 ? -3.799 5.847 -0.537 1.00 82.25 190 LEU A CA 1
ATOM 1484 C C . LEU A 1 190 ? -5.271 6.172 -0.240 1.00 82.25 190 LEU A C 1
ATOM 1486 O O . LEU A 1 190 ? -5.831 7.088 -0.848 1.00 82.25 190 LEU A O 1
ATOM 1490 N N . ASP A 1 191 ? -5.880 5.492 0.735 1.00 79.38 191 ASP A N 1
ATOM 1491 C CA . ASP A 1 191 ? -7.214 5.780 1.274 1.00 79.38 191 ASP A CA 1
ATOM 1492 C C . ASP A 1 191 ? -7.385 7.254 1.665 1.00 79.38 191 ASP A C 1
ATOM 1494 O O . ASP A 1 191 ? -8.435 7.866 1.432 1.00 79.38 191 ASP A O 1
ATOM 1498 N N . ARG A 1 192 ? -6.314 7.865 2.181 1.00 80.12 192 ARG A N 1
ATOM 1499 C CA . ARG A 1 192 ? -6.309 9.242 2.687 1.00 80.12 192 ARG A CA 1
ATOM 1500 C C . ARG A 1 192 ? -6.620 10.272 1.617 1.00 80.12 192 ARG A C 1
ATOM 1502 O O . ARG A 1 192 ? -7.345 11.231 1.891 1.00 80.12 192 ARG A O 1
ATOM 1509 N N . ALA A 1 193 ? -6.136 10.059 0.391 1.00 83.38 193 ALA A N 1
ATOM 1510 C CA . ALA A 1 193 ? -6.419 10.953 -0.730 1.00 83.38 193 ALA A CA 1
ATOM 1511 C C . ALA A 1 193 ? -7.931 11.031 -1.008 1.00 83.38 193 ALA A C 1
ATOM 1513 O O . ALA A 1 193 ? -8.451 12.087 -1.371 1.00 83.38 193 ALA A O 1
ATOM 1514 N N . PHE A 1 194 ? -8.651 9.940 -0.743 1.00 86.38 194 PHE A N 1
ATOM 1515 C CA . PHE A 1 194 ? -10.096 9.849 -0.911 1.00 86.38 194 PHE A CA 1
ATOM 1516 C C . PHE A 1 194 ? -10.894 10.180 0.348 1.00 86.38 194 PHE A C 1
ATOM 1518 O O . PHE A 1 194 ? -12.107 10.341 0.240 1.00 86.38 194 PHE A O 1
ATOM 1525 N N . SER A 1 195 ? -10.234 10.334 1.503 1.00 83.25 195 SER A N 1
ATOM 1526 C CA . SER A 1 195 ? -10.886 10.558 2.803 1.00 83.25 195 SER A CA 1
ATOM 1527 C C . SER A 1 195 ? -11.853 9.427 3.178 1.00 83.25 195 SER A C 1
ATOM 1529 O O . SER A 1 195 ? -12.959 9.661 3.660 1.00 83.25 195 SER A O 1
ATOM 1531 N N . PHE A 1 196 ? -11.425 8.194 2.921 1.00 80.81 196 PHE A N 1
ATOM 1532 C CA . PHE A 1 196 ? -12.045 6.986 3.453 1.00 80.81 196 PHE A CA 1
ATOM 1533 C C . PHE A 1 196 ? -11.113 6.360 4.487 1.00 80.81 196 PHE A C 1
ATOM 1535 O O . PHE A 1 196 ? -9.911 6.616 4.469 1.00 80.81 196 PHE A O 1
ATOM 1542 N N . THR A 1 197 ? -11.658 5.532 5.376 1.00 77.19 197 THR A N 1
ATOM 1543 C CA . THR A 1 197 ? -10.837 4.588 6.142 1.00 77.19 197 THR A CA 1
ATOM 1544 C C . THR A 1 197 ? -10.523 3.368 5.277 1.00 77.19 197 THR A C 1
ATOM 1546 O O . THR A 1 197 ? -11.289 3.068 4.350 1.00 77.19 197 THR A O 1
ATOM 1549 N N . PRO A 1 198 ? -9.451 2.617 5.582 1.00 76.25 198 PRO A N 1
ATOM 1550 C CA . PRO A 1 198 ? -9.122 1.394 4.869 1.00 76.25 198 PRO A CA 1
ATOM 1551 C C . PRO A 1 198 ? -10.327 0.475 4.677 1.00 76.25 198 PRO A C 1
ATOM 1553 O O . PRO A 1 198 ? -10.586 0.068 3.554 1.00 76.25 198 PRO A O 1
ATOM 1556 N N . GLU A 1 199 ? -11.110 0.191 5.721 1.00 78.06 199 GLU A N 1
ATOM 1557 C CA . GLU A 1 199 ? -12.247 -0.751 5.729 1.00 78.06 199 GLU A CA 1
ATOM 1558 C C . GLU A 1 199 ? -13.380 -0.346 4.791 1.00 78.06 199 GLU A C 1
ATOM 1560 O O . GLU A 1 199 ? -14.163 -1.192 4.355 1.00 78.06 199 GLU A O 1
ATOM 1565 N N . GLN A 1 200 ? -13.482 0.945 4.486 1.00 82.62 200 GLN A N 1
ATOM 1566 C CA . GLN A 1 200 ? -14.507 1.467 3.597 1.00 82.62 200 GLN A CA 1
ATOM 1567 C C . GLN A 1 200 ? -14.184 1.186 2.128 1.00 82.62 200 GLN A C 1
ATOM 1569 O O . GLN A 1 200 ? -15.105 1.205 1.315 1.00 82.62 200 GLN A O 1
ATOM 1574 N N . LEU A 1 201 ? -12.931 0.868 1.800 1.00 88.44 201 LEU A N 1
ATOM 1575 C CA . LEU A 1 201 ? -12.446 0.636 0.441 1.00 88.44 201 LEU A CA 1
ATOM 1576 C C . LEU A 1 201 ? -12.362 -0.852 0.099 1.00 88.44 201 LEU A C 1
ATOM 1578 O O . LEU A 1 201 ? -12.134 -1.709 0.966 1.00 88.44 201 LEU A O 1
ATOM 1582 N N . THR A 1 202 ? -12.529 -1.156 -1.186 1.00 86.81 202 THR A N 1
ATOM 1583 C CA . THR A 1 202 ? -12.455 -2.525 -1.697 1.00 86.81 202 THR A CA 1
ATOM 1584 C C . THR A 1 202 ? -11.006 -2.918 -1.969 1.00 86.81 202 THR A C 1
ATOM 1586 O O . THR A 1 202 ? -10.267 -2.207 -2.644 1.00 86.81 202 THR A O 1
ATOM 1589 N N . LEU A 1 203 ? -10.617 -4.082 -1.453 1.00 86.81 203 LEU A N 1
ATOM 1590 C CA . LEU A 1 203 ? -9.374 -4.765 -1.780 1.00 86.81 203 LEU A CA 1
ATOM 1591 C C . LEU A 1 203 ? -9.662 -5.873 -2.791 1.00 86.81 203 LEU A C 1
ATOM 1593 O O . LEU A 1 203 ? -10.465 -6.770 -2.514 1.00 86.81 203 LEU A O 1
ATOM 1597 N N . VAL A 1 204 ? -9.000 -5.812 -3.942 1.00 86.44 204 VAL A N 1
ATOM 1598 C CA . VAL A 1 204 ? -9.132 -6.774 -5.041 1.00 86.44 204 VAL A CA 1
ATOM 1599 C C . VAL A 1 204 ? -7.838 -7.545 -5.268 1.00 86.44 204 VAL A C 1
ATOM 1601 O O . VAL A 1 204 ? -6.737 -7.050 -5.012 1.00 86.44 204 VAL A O 1
ATOM 1604 N N . SER A 1 205 ? -7.959 -8.765 -5.792 1.00 84.00 205 SER A N 1
ATOM 1605 C CA . SER A 1 205 ? -6.797 -9.553 -6.177 1.00 84.00 205 SER A CA 1
ATOM 1606 C C . SER A 1 205 ? -6.105 -8.990 -7.410 1.00 84.00 205 SER A C 1
ATOM 1608 O O . SER A 1 205 ? -6.716 -8.492 -8.356 1.00 84.00 205 SER A O 1
ATOM 1610 N N . ARG A 1 206 ? -4.787 -9.185 -7.427 1.00 84.06 206 ARG A N 1
ATOM 1611 C CA . ARG A 1 206 ? -3.918 -8.954 -8.583 1.00 84.06 206 ARG A CA 1
ATOM 1612 C C . ARG A 1 206 ? -3.828 -10.168 -9.508 1.00 84.06 206 ARG A C 1
ATOM 1614 O O . ARG A 1 206 ? -2.981 -10.211 -10.397 1.00 84.06 206 ARG A O 1
ATOM 1621 N N . GLU A 1 207 ? -4.679 -11.172 -9.312 1.00 83.44 207 GLU A N 1
ATOM 1622 C CA . GLU A 1 207 ? -4.727 -12.350 -10.171 1.00 83.44 207 GLU A CA 1
ATOM 1623 C C . GLU A 1 207 ? -4.936 -11.943 -11.639 1.00 83.44 207 GLU A C 1
ATOM 1625 O O . GLU A 1 207 ? -5.825 -11.171 -11.993 1.00 83.44 207 GLU A O 1
ATOM 1630 N N . GLY A 1 208 ? -4.081 -12.472 -12.516 1.00 85.12 208 GLY A N 1
ATOM 1631 C CA . GLY A 1 208 ? -4.093 -12.152 -13.944 1.00 85.12 208 GLY A CA 1
ATOM 1632 C C . GLY A 1 208 ? -3.196 -10.979 -14.345 1.00 85.12 208 GLY A C 1
ATOM 1633 O O . GLY A 1 208 ? -2.995 -10.780 -15.546 1.00 85.12 208 GLY A O 1
ATOM 1634 N N . LEU A 1 209 ? -2.614 -10.253 -13.386 1.00 90.69 209 LEU A N 1
ATOM 1635 C CA . LEU A 1 209 ? -1.518 -9.324 -13.638 1.00 90.69 209 LEU A CA 1
ATOM 1636 C C . LEU A 1 209 ? -0.175 -10.054 -13.545 1.00 90.69 209 LEU A C 1
ATOM 1638 O O . LEU A 1 209 ? -0.035 -11.100 -12.911 1.00 90.69 209 LEU A O 1
ATOM 1642 N N . PHE A 1 210 ? 0.826 -9.503 -14.221 1.00 93.06 210 PHE A N 1
ATOM 1643 C CA . PHE A 1 210 ? 2.210 -9.901 -14.021 1.00 93.06 210 PHE A CA 1
ATOM 1644 C C . PHE A 1 210 ? 2.687 -9.439 -12.644 1.00 93.06 210 PHE A C 1
ATOM 1646 O O . PHE A 1 210 ? 2.465 -8.292 -12.276 1.00 93.06 210 PHE A O 1
ATOM 1653 N N . THR A 1 211 ? 3.419 -10.302 -11.949 1.00 87.75 211 THR A N 1
ATOM 1654 C CA . THR A 1 211 ? 4.167 -9.971 -10.735 1.00 87.75 211 THR A CA 1
ATOM 1655 C C . THR A 1 211 ? 5.570 -10.551 -10.925 1.00 87.75 211 THR A C 1
ATOM 1657 O O . THR A 1 211 ? 5.672 -11.748 -11.210 1.00 87.75 211 THR A O 1
ATOM 1660 N N . PRO A 1 212 ? 6.648 -9.744 -10.855 1.00 85.88 212 PRO A N 1
ATOM 1661 C CA . PRO A 1 212 ? 8.011 -10.270 -10.889 1.00 85.88 212 PRO A CA 1
ATOM 1662 C C . PRO A 1 212 ? 8.231 -11.336 -9.810 1.00 85.88 212 PRO A C 1
ATOM 1664 O O . PRO A 1 212 ? 7.569 -11.320 -8.782 1.00 85.88 212 PRO A O 1
ATOM 1667 N N . GLU A 1 213 ? 9.173 -12.251 -10.013 1.00 81.69 213 GLU A N 1
ATOM 1668 C CA . GLU A 1 213 ? 9.538 -13.216 -8.969 1.00 81.69 213 GLU A CA 1
ATOM 1669 C C . GLU A 1 213 ? 10.317 -12.529 -7.834 1.00 81.69 213 GLU A C 1
ATOM 1671 O O . GLU A 1 213 ? 10.991 -11.518 -8.046 1.00 81.69 213 GLU A O 1
ATOM 1676 N N . GLY A 1 214 ? 10.262 -13.100 -6.630 1.00 73.81 214 GLY A N 1
ATOM 1677 C CA . GLY A 1 214 ? 11.084 -12.692 -5.489 1.00 73.81 214 GLY A CA 1
ATOM 1678 C C . GLY A 1 214 ? 10.334 -12.741 -4.160 1.00 73.81 214 GLY A C 1
ATOM 1679 O O . GLY A 1 214 ? 9.117 -12.849 -4.153 1.00 73.81 214 GLY A O 1
ATOM 1680 N N . GLY A 1 215 ? 11.093 -12.648 -3.057 1.00 61.53 215 GLY A N 1
ATOM 1681 C CA . GLY A 1 215 ? 10.639 -12.415 -1.674 1.00 61.53 215 GLY A CA 1
ATOM 1682 C C . GLY A 1 215 ? 9.487 -13.279 -1.118 1.00 61.53 215 GLY A C 1
ATOM 1683 O O . GLY A 1 215 ? 8.946 -14.155 -1.782 1.00 61.53 215 GLY A O 1
ATOM 1684 N N . PRO A 1 216 ? 9.124 -13.082 0.158 1.00 49.91 216 PRO A N 1
ATOM 1685 C CA . PRO A 1 216 ? 7.850 -13.554 0.694 1.00 49.91 216 PRO A CA 1
ATOM 1686 C C . PRO A 1 216 ? 6.703 -12.652 0.209 1.00 49.91 216 PRO A C 1
ATOM 1688 O O . PRO A 1 216 ? 6.922 -11.463 -0.024 1.00 49.91 216 PRO A O 1
ATOM 1691 N N . THR A 1 217 ? 5.502 -13.215 0.078 1.00 55.59 217 THR A N 1
ATOM 1692 C CA . THR A 1 217 ? 4.252 -12.487 -0.199 1.00 55.59 217 THR A CA 1
ATOM 1693 C C . THR A 1 217 ? 3.461 -12.340 1.100 1.00 55.59 217 THR A C 1
ATOM 1695 O O . THR A 1 217 ? 3.405 -13.291 1.883 1.00 55.59 217 THR A O 1
ATOM 1698 N N . ASP A 1 218 ? 2.811 -11.203 1.302 1.00 52.16 218 ASP A N 1
ATOM 1699 C CA . ASP A 1 218 ? 1.868 -10.932 2.397 1.00 52.16 218 ASP A CA 1
ATOM 1700 C C . ASP A 1 218 ? 0.588 -11.801 2.323 1.00 52.16 218 ASP A C 1
ATOM 1702 O O . ASP A 1 218 ? -0.086 -12.024 3.327 1.00 52.16 218 ASP A O 1
ATOM 1706 N N . GLY A 1 219 ? 0.311 -12.392 1.157 1.00 50.41 219 GLY A N 1
ATOM 1707 C CA . GLY A 1 219 ? -0.734 -13.392 0.948 1.00 50.41 219 GLY A CA 1
ATOM 1708 C C . GLY A 1 219 ? -1.889 -12.867 0.099 1.00 50.41 219 GLY A C 1
ATOM 1709 O O . GLY A 1 219 ? -1.844 -11.780 -0.458 1.00 50.41 219 GLY A O 1
ATOM 1710 N N . PHE A 1 220 ? -2.937 -13.676 -0.061 1.00 52.44 220 PHE A N 1
ATOM 1711 C CA . PHE A 1 220 ? -4.124 -13.250 -0.802 1.00 52.44 220 PHE A CA 1
ATOM 1712 C C . PHE A 1 220 ? -5.049 -12.457 0.117 1.00 52.44 220 PHE A C 1
ATOM 1714 O O . PHE A 1 220 ? -5.594 -13.017 1.071 1.00 52.44 220 PHE A O 1
ATOM 1721 N N . GLN A 1 221 ? -5.232 -11.174 -0.186 1.00 66.25 221 GLN A N 1
ATOM 1722 C CA . GLN A 1 221 ? -5.969 -10.245 0.661 1.00 66.25 221 GLN A CA 1
ATOM 1723 C C . GLN A 1 221 ? -7.031 -9.514 -0.171 1.00 66.25 221 GLN A C 1
ATOM 1725 O O . GLN A 1 221 ? -6.770 -8.489 -0.794 1.00 66.25 221 GLN A O 1
ATOM 1730 N N . GLU A 1 222 ? -8.239 -10.080 -0.199 1.00 76.94 222 GLU A N 1
ATOM 1731 C CA . GLU A 1 222 ? -9.425 -9.470 -0.806 1.00 76.94 222 GLU A CA 1
ATOM 1732 C C . GLU A 1 222 ? -10.448 -9.117 0.266 1.00 76.94 222 GLU A C 1
ATOM 1734 O O . GLU A 1 222 ? -10.659 -9.864 1.227 1.00 76.94 222 GLU A O 1
ATOM 1739 N N . ARG A 1 223 ? -11.131 -7.992 0.075 1.00 84.94 223 ARG A N 1
ATOM 1740 C CA . ARG A 1 223 ? -12.177 -7.524 0.978 1.00 84.94 223 ARG A CA 1
ATOM 1741 C C . ARG A 1 223 ? -13.097 -6.574 0.234 1.00 84.94 223 ARG A C 1
ATOM 1743 O O . ARG A 1 223 ? -12.639 -5.587 -0.324 1.00 84.94 223 ARG A O 1
ATOM 1750 N N . LEU A 1 224 ? -14.400 -6.814 0.296 1.00 81.88 224 LEU A N 1
ATOM 1751 C CA . LEU A 1 224 ? -15.365 -5.837 -0.196 1.00 81.88 224 LEU A CA 1
ATOM 1752 C C . LEU A 1 224 ? -15.404 -4.621 0.743 1.00 81.88 224 LEU A C 1
ATOM 1754 O O . LEU A 1 224 ? -15.515 -4.793 1.958 1.00 81.88 224 LEU A O 1
ATOM 1758 N N . GLY A 1 225 ? -15.323 -3.418 0.179 1.00 77.38 225 GLY A N 1
ATOM 1759 C CA . GLY A 1 225 ? -15.468 -2.170 0.922 1.00 77.38 225 GLY A CA 1
ATOM 1760 C C . GLY A 1 225 ? -16.905 -1.913 1.378 1.00 77.38 225 GLY A C 1
ATOM 1761 O O . GLY A 1 225 ? -17.819 -2.713 1.161 1.00 77.38 225 GLY A O 1
ATOM 1762 N N . GLN A 1 226 ? -17.123 -0.764 2.009 1.00 80.50 226 GLN A N 1
ATOM 1763 C CA . GLN A 1 226 ? -18.424 -0.388 2.554 1.00 80.50 226 GLN A CA 1
ATOM 1764 C C . GLN A 1 226 ? -19.169 0.559 1.621 1.00 80.50 226 GLN A C 1
ATOM 1766 O O . GLN A 1 226 ? -18.607 1.504 1.064 1.00 80.50 226 GLN A O 1
ATOM 1771 N N . PHE A 1 227 ? -20.477 0.343 1.493 1.00 84.12 227 PHE A N 1
ATOM 1772 C CA . PHE A 1 227 ? -21.355 1.233 0.743 1.00 84.12 227 PHE A CA 1
ATOM 1773 C C . PHE A 1 227 ? -21.633 2.520 1.541 1.00 84.12 227 PHE A C 1
ATOM 1775 O O . PHE A 1 227 ? -22.715 2.723 2.096 1.00 84.12 227 PHE A O 1
ATOM 1782 N N . VAL A 1 228 ? -20.621 3.377 1.644 1.00 80.06 228 VAL A N 1
ATOM 1783 C CA . VAL A 1 228 ? -20.653 4.643 2.383 1.00 80.06 228 VAL A CA 1
ATOM 1784 C C . VAL A 1 228 ? -20.049 5.756 1.541 1.00 80.06 228 VAL A C 1
ATOM 1786 O O . VAL A 1 228 ? -19.171 5.516 0.716 1.00 80.06 228 VAL A O 1
ATOM 1789 N N . ARG A 1 229 ? -20.537 6.980 1.752 1.00 82.19 229 ARG A N 1
ATOM 1790 C CA . ARG A 1 229 ? -19.946 8.184 1.163 1.00 82.19 229 ARG A CA 1
ATOM 1791 C C . ARG A 1 229 ? -18.859 8.736 2.066 1.00 82.19 229 ARG A C 1
ATOM 1793 O O . ARG A 1 229 ? -18.936 8.578 3.282 1.00 82.19 229 ARG A O 1
ATOM 1800 N N . ASN A 1 230 ? -17.918 9.434 1.447 1.00 72.00 230 ASN A N 1
ATOM 1801 C CA . ASN A 1 230 ? -16.908 10.229 2.129 1.00 72.00 230 ASN A CA 1
ATOM 1802 C C . ASN A 1 230 ? -17.585 11.259 3.061 1.00 72.00 230 ASN A C 1
ATOM 1804 O O . ASN A 1 230 ? -18.510 11.969 2.652 1.00 72.00 230 ASN A O 1
ATOM 1808 N N . ASP A 1 231 ? -17.148 11.326 4.318 1.00 66.56 231 ASP A N 1
ATOM 1809 C CA . ASP A 1 231 ? -17.689 12.240 5.334 1.00 66.56 231 ASP A CA 1
ATOM 1810 C C . ASP A 1 231 ? -17.030 13.637 5.327 1.00 66.56 231 ASP A C 1
ATOM 1812 O O . ASP A 1 231 ? -17.429 14.537 6.073 1.00 66.56 231 ASP A O 1
ATOM 1816 N N . GLY A 1 232 ? -16.055 13.835 4.439 1.00 57.75 232 GLY A N 1
ATOM 1817 C CA . GLY A 1 232 ? -15.298 15.058 4.214 1.00 57.75 232 GLY A CA 1
ATOM 1818 C C . GLY A 1 232 ? -14.112 15.247 5.161 1.00 57.75 232 GLY A C 1
ATOM 1819 O O . GLY A 1 232 ? -13.446 16.285 5.077 1.00 57.75 232 GLY A O 1
ATOM 1820 N N . THR A 1 233 ? -13.837 14.304 6.067 1.00 56.75 233 THR A N 1
ATOM 1821 C CA . THR A 1 233 ? -12.694 14.390 6.981 1.00 56.75 233 THR A CA 1
ATOM 1822 C C . THR A 1 233 ? -11.427 13.890 6.295 1.00 56.75 233 THR A C 1
ATOM 1824 O O . THR A 1 233 ? -11.282 12.714 6.012 1.00 56.75 233 THR A O 1
ATOM 1827 N N . ILE A 1 234 ? -10.494 14.799 5.995 1.00 52.88 234 ILE A N 1
ATOM 1828 C CA . ILE A 1 234 ? -9.231 14.465 5.320 1.00 52.88 234 ILE A CA 1
ATOM 1829 C C . ILE A 1 234 ? -8.173 14.125 6.379 1.00 52.88 234 ILE A C 1
ATOM 1831 O O . ILE A 1 234 ? -7.745 15.031 7.105 1.00 52.88 234 ILE A O 1
ATOM 1835 N N . PRO A 1 235 ? -7.667 12.884 6.452 1.00 51.91 235 PRO A N 1
ATOM 1836 C CA . PRO A 1 235 ? -6.340 12.643 6.992 1.00 51.91 235 PRO A CA 1
ATOM 1837 C C . PRO A 1 235 ? -5.334 13.192 5.968 1.00 51.91 235 PRO A C 1
ATOM 1839 O O . PRO A 1 235 ? -5.435 12.887 4.785 1.00 51.91 235 PRO A O 1
ATOM 1842 N N . GLY A 1 236 ? -4.396 14.050 6.378 1.00 52.62 236 GLY A N 1
ATOM 1843 C CA . GLY A 1 236 ? -3.443 14.670 5.443 1.00 52.62 236 GLY A CA 1
ATOM 1844 C C . GLY A 1 236 ? -2.682 13.648 4.578 1.00 52.62 236 GLY A C 1
ATOM 1845 O O . GLY A 1 236 ? -2.373 12.553 5.049 1.00 52.62 236 GLY A O 1
ATOM 1846 N N . VAL A 1 237 ? -2.384 14.028 3.328 1.00 58.12 237 VAL A N 1
ATOM 1847 C CA . VAL A 1 237 ? -1.509 13.294 2.391 1.00 58.12 237 VAL A CA 1
ATOM 1848 C C . VAL A 1 237 ? -0.093 13.865 2.496 1.00 58.12 237 VAL A C 1
ATOM 1850 O O . VAL A 1 237 ? 0.063 15.089 2.495 1.00 58.12 237 VAL A O 1
ATOM 1853 N N . ALA A 1 238 ? 0.925 13.006 2.566 1.00 56.50 238 ALA A N 1
ATOM 1854 C CA . ALA A 1 238 ? 2.321 13.436 2.645 1.00 56.50 238 ALA A CA 1
ATOM 1855 C C . ALA A 1 238 ? 2.773 14.204 1.393 1.00 56.50 238 ALA A C 1
ATOM 1857 O O . ALA A 1 238 ? 2.496 13.802 0.263 1.00 56.50 238 ALA A O 1
ATOM 1858 N N . GLN A 1 239 ? 3.499 15.302 1.600 1.00 62.41 239 GLN A N 1
ATOM 1859 C CA . GLN A 1 239 ? 4.090 16.138 0.550 1.00 62.41 239 GLN A CA 1
ATOM 1860 C C . GLN A 1 239 ? 5.619 16.007 0.494 1.00 62.41 239 GLN A C 1
ATOM 1862 O O . GLN A 1 239 ? 6.238 16.397 -0.502 1.00 62.41 239 GLN A O 1
ATOM 1867 N N . THR A 1 240 ? 6.236 15.457 1.544 1.00 56.22 240 THR A N 1
ATOM 1868 C CA . THR A 1 240 ? 7.674 15.161 1.609 1.00 56.22 240 THR A CA 1
ATOM 1869 C C . THR A 1 240 ? 7.934 13.716 2.031 1.00 56.22 240 THR A C 1
ATOM 1871 O O . THR A 1 240 ? 7.052 13.039 2.560 1.00 56.22 240 THR A O 1
ATOM 1874 N N . GLU A 1 241 ? 9.165 13.251 1.809 1.00 53.09 241 GLU A N 1
ATOM 1875 C CA . GLU A 1 241 ? 9.624 11.929 2.247 1.00 53.09 241 GLU A CA 1
ATOM 1876 C C . GLU A 1 241 ? 9.512 11.785 3.775 1.00 53.09 241 GLU A C 1
ATOM 1878 O O . GLU A 1 241 ? 9.033 10.769 4.275 1.00 53.09 241 GLU A O 1
ATOM 1883 N N . GLU A 1 242 ? 9.865 12.838 4.519 1.00 56.12 242 GLU A N 1
ATOM 1884 C CA . GLU A 1 242 ? 9.781 12.867 5.980 1.00 56.12 242 GLU A CA 1
ATOM 1885 C C . GLU A 1 242 ? 8.334 12.824 6.490 1.00 56.12 242 GLU A C 1
ATOM 1887 O O . GLU A 1 242 ? 8.049 12.082 7.427 1.00 56.12 242 GLU A O 1
ATOM 1892 N N . GLU A 1 243 ? 7.407 13.559 5.865 1.00 57.03 243 GLU A N 1
ATOM 1893 C CA . GLU A 1 243 ? 5.979 13.505 6.217 1.00 57.03 243 GLU A CA 1
ATOM 1894 C C . GLU A 1 243 ? 5.385 12.121 5.927 1.00 57.03 243 GLU A C 1
ATOM 1896 O O . GLU A 1 243 ? 4.571 11.608 6.695 1.00 57.03 243 GLU A O 1
ATOM 1901 N N . SER A 1 244 ? 5.816 11.496 4.831 1.00 55.78 244 SER A N 1
ATOM 1902 C CA . SER A 1 244 ? 5.400 10.146 4.455 1.00 55.78 244 SER A CA 1
ATOM 1903 C C . SER A 1 244 ? 5.871 9.114 5.485 1.00 55.78 244 SER A C 1
ATOM 1905 O O . SER A 1 244 ? 5.100 8.249 5.909 1.00 55.78 244 SER A O 1
ATOM 1907 N N . ALA A 1 245 ? 7.108 9.255 5.969 1.00 53.00 245 ALA A N 1
ATOM 1908 C CA . ALA A 1 245 ? 7.643 8.445 7.058 1.00 53.00 245 ALA A CA 1
ATOM 1909 C C . ALA A 1 245 ? 6.922 8.701 8.398 1.00 53.00 245 ALA A C 1
ATOM 1911 O O . ALA A 1 245 ? 6.635 7.757 9.130 1.00 53.00 245 ALA A O 1
ATOM 1912 N N . GLU A 1 246 ? 6.587 9.951 8.726 1.00 55.19 246 GLU A N 1
ATOM 1913 C CA . GLU A 1 246 ? 5.891 10.318 9.971 1.00 55.19 246 GLU A CA 1
ATOM 1914 C C . GLU A 1 246 ? 4.441 9.799 10.021 1.00 55.19 246 GLU A C 1
ATOM 1916 O O . GLU A 1 246 ? 3.974 9.315 11.060 1.00 55.19 246 GLU A O 1
ATOM 1921 N N . LEU A 1 247 ? 3.726 9.825 8.893 1.00 56.06 247 LEU A N 1
ATOM 1922 C CA . LEU A 1 247 ? 2.384 9.246 8.794 1.00 56.06 247 LEU A CA 1
ATOM 1923 C C . LEU A 1 247 ? 2.399 7.734 9.044 1.00 56.06 247 LEU A C 1
ATOM 1925 O O . LEU A 1 247 ? 1.562 7.238 9.801 1.00 56.06 247 LEU A O 1
ATOM 1929 N N . LEU A 1 248 ? 3.385 7.019 8.494 1.00 52.34 248 LEU A N 1
ATOM 1930 C CA . LEU A 1 248 ? 3.588 5.594 8.773 1.00 52.34 248 LEU A CA 1
ATOM 1931 C C . LEU A 1 248 ? 3.838 5.321 10.263 1.00 52.34 248 LEU A C 1
ATOM 1933 O O . LEU A 1 248 ? 3.304 4.357 10.808 1.00 52.34 248 LEU A O 1
ATOM 1937 N N . MET A 1 249 ? 4.610 6.175 10.946 1.00 44.84 249 MET A N 1
ATOM 1938 C CA . MET A 1 249 ? 4.878 6.039 12.388 1.00 44.84 249 MET A CA 1
ATOM 1939 C C . MET A 1 249 ? 3.614 6.204 13.234 1.00 44.84 249 MET A C 1
ATOM 1941 O O . MET A 1 249 ? 3.451 5.515 14.239 1.00 44.84 249 MET A O 1
ATOM 1945 N N . THR A 1 250 ? 2.725 7.107 12.816 1.00 47.56 250 THR A N 1
ATOM 1946 C CA . THR A 1 250 ? 1.493 7.437 13.544 1.00 47.56 250 THR A CA 1
ATOM 1947 C C . THR A 1 250 ? 0.420 6.360 13.374 1.00 47.56 250 THR A C 1
ATOM 1949 O O . THR A 1 250 ? -0.336 6.100 14.303 1.00 47.56 250 THR A O 1
ATOM 1952 N N . VAL A 1 251 ? 0.355 5.721 12.201 1.00 42.81 251 VAL A N 1
ATOM 1953 C CA . VAL A 1 251 ? -0.606 4.640 11.910 1.00 42.81 251 VAL A CA 1
ATOM 1954 C C . VAL A 1 251 ? -0.093 3.279 12.391 1.00 42.81 251 VAL A C 1
ATOM 1956 O O . VAL A 1 251 ? -0.877 2.468 12.868 1.00 42.81 251 VAL A O 1
ATOM 1959 N N . GLY A 1 252 ? 1.219 3.034 12.315 1.00 37.97 252 GLY A N 1
ATOM 1960 C CA . GLY A 1 252 ? 1.834 1.749 12.665 1.00 37.97 252 GLY A CA 1
ATOM 1961 C C . GLY A 1 252 ? 2.205 1.560 14.141 1.00 37.97 252 GLY A C 1
ATOM 1962 O O . GLY A 1 252 ? 2.780 0.529 14.476 1.00 37.97 252 GLY A O 1
ATOM 1963 N N . ASN A 1 253 ? 1.942 2.538 15.019 1.00 33.03 253 ASN A N 1
ATOM 1964 C CA . ASN A 1 253 ? 2.281 2.495 16.452 1.00 33.03 253 ASN A CA 1
ATOM 1965 C C . ASN A 1 253 ? 3.749 2.061 16.734 1.00 33.03 253 ASN A C 1
ATOM 1967 O O . ASN A 1 253 ? 4.022 1.312 17.673 1.00 33.03 253 ASN A O 1
ATOM 1971 N N . MET A 1 254 ? 4.712 2.498 15.905 1.00 31.69 254 MET A N 1
ATOM 1972 C CA . MET A 1 254 ? 6.111 2.034 15.964 1.00 31.69 254 MET A CA 1
ATOM 1973 C C . MET A 1 254 ? 7.025 2.932 16.836 1.00 31.69 254 MET A C 1
ATOM 1975 O O . MET A 1 254 ? 7.005 4.155 16.680 1.00 31.69 254 MET A O 1
ATOM 1979 N N . PRO A 1 255 ? 7.903 2.374 17.705 1.00 31.53 255 PRO A N 1
ATOM 1980 C CA . PRO A 1 255 ? 8.842 3.158 18.518 1.00 31.53 255 PRO A CA 1
ATOM 1981 C C . PRO A 1 255 ? 9.993 3.783 17.708 1.00 31.53 255 PRO A C 1
ATOM 1983 O O . PRO A 1 255 ? 10.622 3.132 16.872 1.00 31.53 255 PRO A O 1
ATOM 1986 N N . ALA A 1 256 ? 10.383 5.012 18.072 1.00 31.84 256 ALA A N 1
ATOM 1987 C CA . ALA A 1 256 ? 11.445 5.814 17.440 1.00 31.84 256 ALA A CA 1
ATOM 1988 C C . ALA A 1 256 ? 12.845 5.148 17.350 1.00 31.84 256 ALA A C 1
ATOM 1990 O O . ALA A 1 256 ? 13.714 5.617 16.617 1.00 31.84 256 ALA A O 1
ATOM 1991 N N . GLY A 1 257 ? 13.087 4.046 18.072 1.00 32.06 257 GLY A N 1
ATOM 1992 C CA . GLY A 1 257 ? 14.365 3.319 18.083 1.00 32.06 257 GLY A CA 1
ATOM 1993 C C . GLY A 1 257 ? 14.689 2.531 16.805 1.00 32.06 257 GLY A C 1
ATOM 1994 O O . GLY A 1 257 ? 15.829 2.099 16.642 1.00 32.06 257 GLY A O 1
ATOM 1995 N N . MET A 1 258 ? 13.729 2.360 15.889 1.00 31.39 258 MET A N 1
ATOM 1996 C CA . MET A 1 258 ? 13.916 1.631 14.623 1.00 31.39 258 MET A CA 1
ATOM 1997 C C . MET A 1 258 ? 14.425 2.508 13.458 1.00 31.39 258 MET A C 1
ATOM 1999 O O . MET A 1 258 ? 14.712 1.990 12.382 1.00 31.39 258 MET A O 1
ATOM 2003 N N . MET A 1 259 ? 14.626 3.816 13.676 1.00 34.53 259 MET A N 1
ATOM 2004 C CA . MET A 1 259 ? 15.067 4.786 12.655 1.00 34.53 259 MET A CA 1
ATOM 2005 C C . MET A 1 259 ? 16.522 4.632 12.165 1.00 34.53 259 MET A C 1
ATOM 2007 O O . MET A 1 259 ? 16.929 5.295 11.219 1.00 34.53 259 MET A O 1
ATOM 2011 N N . MET A 1 260 ? 17.354 3.786 12.773 1.00 29.61 260 MET A N 1
ATOM 2012 C CA . MET A 1 260 ? 18.802 3.781 12.498 1.00 29.61 260 MET A CA 1
ATOM 2013 C C . MET A 1 260 ? 19.252 2.825 11.380 1.00 29.61 260 MET A C 1
ATOM 2015 O O . MET A 1 260 ? 20.390 2.376 11.434 1.00 29.61 260 MET A O 1
ATOM 2019 N N . ASN A 1 261 ? 18.413 2.484 10.389 1.00 30.62 261 ASN A N 1
ATOM 2020 C CA . ASN A 1 261 ? 18.858 1.679 9.232 1.00 30.62 261 ASN A CA 1
ATOM 2021 C C . ASN A 1 261 ? 18.018 1.814 7.938 1.00 30.62 261 ASN A C 1
ATOM 2023 O O . ASN A 1 261 ? 18.037 0.900 7.118 1.00 30.62 261 ASN A O 1
ATOM 2027 N N . SER A 1 262 ? 17.290 2.912 7.706 1.00 31.03 262 SER A N 1
ATOM 2028 C CA . SER A 1 262 ? 16.639 3.147 6.395 1.00 31.03 262 SER A CA 1
ATOM 2029 C C . SER A 1 262 ? 17.192 4.336 5.608 1.00 31.03 262 SER A C 1
ATOM 2031 O O . SER A 1 262 ? 16.783 4.557 4.473 1.00 31.03 262 SER A O 1
ATOM 2033 N N . GLU A 1 263 ? 18.173 5.064 6.139 1.00 33.31 263 GLU A N 1
ATOM 2034 C CA . GLU A 1 263 ? 18.796 6.181 5.431 1.00 33.31 263 GLU A CA 1
ATOM 2035 C C . GLU A 1 263 ? 20.145 5.769 4.822 1.00 33.31 263 GLU A C 1
ATOM 2037 O O . GLU A 1 263 ? 21.175 5.769 5.492 1.00 33.31 263 GLU A O 1
ATOM 2042 N N . SER A 1 264 ? 20.168 5.426 3.532 1.00 27.89 264 SER A N 1
ATOM 2043 C CA . SER A 1 264 ? 21.132 6.023 2.591 1.00 27.89 264 SER A CA 1
ATOM 2044 C C . SER A 1 264 ? 20.944 5.503 1.163 1.00 27.89 264 SER A C 1
ATOM 2046 O O . SER A 1 264 ? 21.142 4.326 0.866 1.00 27.89 264 SER A O 1
ATOM 2048 N N . VAL A 1 265 ? 20.714 6.425 0.227 1.00 30.56 265 VAL A N 1
ATOM 2049 C CA . VAL A 1 265 ? 21.170 6.249 -1.155 1.00 30.56 265 VAL A CA 1
ATOM 2050 C C . VAL A 1 265 ? 22.417 7.102 -1.344 1.00 30.56 265 VAL A C 1
ATOM 2052 O O . VAL A 1 265 ? 22.336 8.254 -1.745 1.00 30.56 265 VAL A O 1
ATOM 2055 N N . THR A 1 266 ? 23.582 6.504 -1.082 1.00 28.41 266 THR A N 1
ATOM 2056 C CA . THR A 1 266 ? 24.704 6.504 -2.037 1.00 28.41 266 THR A CA 1
ATOM 2057 C C . THR A 1 266 ? 25.604 5.296 -1.764 1.00 28.41 266 THR A C 1
ATOM 2059 O O . THR A 1 266 ? 26.386 5.315 -0.821 1.00 28.41 266 THR A O 1
ATOM 2062 N N . GLY A 1 267 ? 25.524 4.277 -2.629 1.00 31.94 267 GLY A N 1
ATOM 2063 C CA . GLY A 1 267 ? 26.464 3.150 -2.690 1.00 31.94 267 GLY A CA 1
ATOM 2064 C C . GLY A 1 267 ? 26.422 2.182 -1.498 1.00 31.94 267 GLY A C 1
ATOM 2065 O O . GLY A 1 267 ? 27.251 2.318 -0.612 1.00 31.94 267 GLY A O 1
ATOM 2066 N N . VAL A 1 268 ? 25.486 1.216 -1.545 1.00 33.88 268 VAL A N 1
ATOM 2067 C CA . VAL A 1 268 ? 25.398 -0.119 -0.874 1.00 33.88 268 VAL A CA 1
ATOM 2068 C C . VAL A 1 268 ? 26.354 -0.358 0.319 1.00 33.88 268 VAL A C 1
ATOM 2070 O O . VAL A 1 268 ? 27.559 -0.282 0.070 1.00 33.88 268 VAL A O 1
ATOM 2073 N N . PRO A 1 269 ? 25.950 -0.799 1.544 1.00 31.58 269 PRO A N 1
ATOM 2074 C CA . PRO A 1 269 ? 24.756 -1.572 1.960 1.00 31.58 269 PRO A CA 1
ATOM 2075 C C . PRO A 1 269 ? 24.014 -1.038 3.220 1.00 31.58 269 PRO A C 1
ATOM 2077 O O . PRO A 1 269 ? 24.626 -0.467 4.118 1.00 31.58 269 PRO A O 1
ATOM 2080 N N . GLY A 1 270 ? 22.709 -1.309 3.333 1.00 33.56 270 GLY A N 1
ATOM 2081 C CA . GLY A 1 270 ? 21.899 -0.962 4.514 1.00 33.56 270 GLY A CA 1
ATOM 2082 C C . GLY A 1 270 ? 20.389 -1.004 4.262 1.00 33.56 270 GLY A C 1
ATOM 2083 O O . GLY A 1 270 ? 19.662 -0.184 4.800 1.00 33.56 270 GLY A O 1
ATOM 2084 N N . GLY A 1 271 ? 19.916 -1.916 3.407 1.00 37.44 271 GLY A N 1
ATOM 2085 C CA . GLY A 1 271 ? 18.499 -2.011 3.012 1.00 37.44 271 GLY A CA 1
ATOM 2086 C C . GLY A 1 271 ? 17.630 -2.786 4.009 1.00 37.44 271 GLY A C 1
ATOM 2087 O O . GLY A 1 271 ? 16.535 -3.221 3.674 1.00 37.44 271 GLY A O 1
ATOM 2088 N N . ASP A 1 272 ? 18.145 -3.014 5.212 1.00 41.09 272 ASP A N 1
ATOM 2089 C CA . ASP A 1 272 ? 17.693 -4.060 6.118 1.00 41.09 272 ASP A CA 1
ATOM 2090 C C . ASP A 1 272 ? 16.789 -3.486 7.224 1.00 41.09 272 ASP A C 1
ATOM 2092 O O . ASP A 1 272 ? 16.067 -4.234 7.869 1.00 41.09 272 ASP A O 1
ATOM 2096 N N . GLY A 1 273 ? 16.801 -2.168 7.466 1.00 35.44 273 GLY A N 1
ATOM 2097 C CA . GLY A 1 273 ? 16.142 -1.564 8.629 1.00 35.44 273 GLY A CA 1
ATOM 2098 C C . GLY A 1 273 ? 14.619 -1.625 8.582 1.00 35.44 273 GLY A C 1
ATOM 2099 O O . GLY A 1 273 ? 14.000 -2.070 9.542 1.00 35.44 273 GLY A O 1
ATOM 2100 N N . PHE A 1 274 ? 14.017 -1.229 7.459 1.00 36.03 274 PHE A N 1
ATOM 2101 C CA . PHE A 1 274 ? 12.559 -1.180 7.330 1.00 36.03 274 PHE A CA 1
ATOM 2102 C C . PHE A 1 274 ? 11.945 -2.562 7.105 1.00 36.03 274 PHE A C 1
ATOM 2104 O O . PHE A 1 274 ? 10.927 -2.863 7.704 1.00 36.03 274 PHE A O 1
ATOM 2111 N N . GLN A 1 275 ? 12.580 -3.444 6.324 1.00 37.34 275 GLN A N 1
ATOM 2112 C CA . GLN A 1 275 ? 12.090 -4.816 6.136 1.00 37.34 275 GLN A CA 1
ATOM 2113 C C . GLN A 1 275 ? 12.287 -5.685 7.374 1.00 37.34 275 GLN A C 1
ATOM 2115 O O . GLN A 1 275 ? 11.436 -6.516 7.652 1.00 37.34 275 GLN A O 1
ATOM 2120 N N . GLN A 1 276 ? 13.363 -5.494 8.143 1.00 34.91 276 GLN A N 1
ATOM 2121 C CA . GLN A 1 276 ? 13.521 -6.177 9.424 1.00 34.91 276 GLN A CA 1
ATOM 2122 C C . GLN A 1 276 ? 12.597 -5.566 10.480 1.00 34.91 276 GLN A C 1
ATOM 2124 O O . GLN A 1 276 ? 12.077 -6.311 11.293 1.00 34.91 276 GLN A O 1
ATOM 2129 N N . ALA A 1 277 ? 12.310 -4.259 10.441 1.00 34.00 277 ALA A N 1
ATOM 2130 C CA . ALA A 1 277 ? 11.281 -3.639 11.278 1.00 34.00 277 ALA A CA 1
ATOM 2131 C C . ALA A 1 277 ? 9.870 -4.134 10.920 1.00 34.00 277 ALA A C 1
ATOM 2133 O O . ALA A 1 277 ? 9.191 -4.621 11.806 1.00 34.00 277 ALA A O 1
ATOM 2134 N N . MET A 1 278 ? 9.464 -4.128 9.646 1.00 34.66 278 MET A N 1
ATOM 2135 C CA . MET A 1 278 ? 8.192 -4.678 9.150 1.00 34.66 278 MET A CA 1
ATOM 2136 C C . MET A 1 278 ? 8.090 -6.188 9.366 1.00 34.66 278 MET A C 1
ATOM 2138 O O . MET A 1 278 ? 7.058 -6.648 9.822 1.00 34.66 278 MET A O 1
ATOM 2142 N N . GLN A 1 279 ? 9.145 -6.978 9.130 1.00 35.53 279 GLN A N 1
ATOM 2143 C CA . GLN A 1 279 ? 9.151 -8.398 9.503 1.00 35.53 279 GLN A CA 1
ATOM 2144 C C . GLN A 1 279 ? 9.051 -8.568 11.012 1.00 35.53 279 GLN A C 1
ATOM 2146 O O . GLN A 1 279 ? 8.307 -9.430 11.446 1.00 35.53 279 GLN A O 1
ATOM 2151 N N . ASN A 1 280 ? 9.738 -7.761 11.823 1.00 35.56 280 ASN A N 1
ATOM 2152 C CA . ASN A 1 280 ? 9.596 -7.801 13.279 1.00 35.56 280 ASN A CA 1
ATOM 2153 C C . ASN A 1 280 ? 8.194 -7.356 13.727 1.00 35.56 280 ASN A C 1
ATOM 2155 O O . ASN A 1 280 ? 7.711 -7.878 14.724 1.00 35.56 280 ASN A O 1
ATOM 2159 N N . VAL A 1 281 ? 7.536 -6.456 12.988 1.00 36.38 281 VAL A N 1
ATOM 2160 C CA . VAL A 1 281 ? 6.167 -5.977 13.232 1.00 36.38 281 VAL A CA 1
ATOM 2161 C C . VAL A 1 281 ? 5.138 -7.028 12.810 1.00 36.38 281 VAL A C 1
ATOM 2163 O O . VAL A 1 281 ? 4.315 -7.415 13.624 1.00 36.38 281 VAL A O 1
ATOM 2166 N N . MET A 1 282 ? 5.237 -7.604 11.614 1.00 36.47 282 MET A N 1
ATOM 2167 C CA . MET A 1 282 ? 4.405 -8.724 11.155 1.00 36.47 282 MET A CA 1
ATOM 2168 C C . MET A 1 282 ? 4.619 -9.982 12.007 1.00 36.47 282 MET A C 1
ATOM 2170 O O . MET A 1 282 ? 3.674 -10.703 12.292 1.00 36.47 282 MET A O 1
ATOM 2174 N N . MET A 1 283 ? 5.845 -10.226 12.481 1.00 37.41 283 MET A N 1
ATOM 2175 C CA . MET A 1 283 ? 6.156 -11.268 13.469 1.00 37.41 283 MET A CA 1
ATOM 2176 C C . MET A 1 283 ? 5.674 -10.882 14.879 1.00 37.41 283 MET A C 1
ATOM 2178 O O . MET A 1 283 ? 5.506 -11.753 15.728 1.00 37.41 283 MET A O 1
ATOM 2182 N N . SER A 1 284 ? 5.430 -9.600 15.154 1.00 40.28 284 SER A N 1
ATOM 2183 C CA . SER A 1 284 ? 4.765 -9.140 16.380 1.00 40.28 284 SER A CA 1
ATOM 2184 C C . SER A 1 284 ? 3.241 -9.109 16.280 1.00 40.28 284 SER A C 1
ATOM 2186 O O . SER A 1 284 ? 2.605 -8.842 17.289 1.00 40.28 284 SER A O 1
ATOM 2188 N N . MET A 1 285 ? 2.656 -9.407 15.114 1.00 49.19 285 MET A N 1
ATOM 2189 C CA . MET A 1 285 ? 1.211 -9.552 14.926 1.00 49.19 285 MET A CA 1
ATOM 2190 C C . MET A 1 285 ? 0.858 -11.040 14.876 1.00 49.19 285 MET A C 1
ATOM 2192 O O . MET A 1 285 ? 1.563 -11.845 14.265 1.00 49.19 285 MET A O 1
ATOM 2196 N N . GLY A 1 286 ? -0.211 -11.448 15.559 1.00 56.84 286 GLY A N 1
ATOM 2197 C CA . GLY A 1 286 ? -0.692 -12.825 15.469 1.00 56.84 286 GLY A CA 1
ATOM 2198 C C . GLY A 1 286 ? -1.635 -13.049 14.287 1.00 56.84 286 GLY A C 1
ATOM 2199 O O . GLY A 1 286 ? -1.980 -12.127 13.549 1.00 56.84 286 GLY A O 1
ATOM 2200 N N . PRO A 1 287 ? -2.006 -14.314 14.032 1.00 73.50 287 PRO A N 1
ATOM 2201 C CA . PRO A 1 287 ? -2.775 -14.680 12.853 1.00 73.50 287 PRO A CA 1
ATOM 2202 C C . PRO A 1 287 ? -4.223 -14.188 12.943 1.00 73.50 287 PRO A C 1
ATOM 2204 O O . PRO A 1 287 ? -4.837 -14.227 14.006 1.00 73.50 287 PRO A O 1
ATOM 2207 N N . THR A 1 288 ? -4.817 -13.847 11.800 1.00 74.19 288 THR A N 1
ATOM 2208 C CA . THR A 1 288 ? -6.25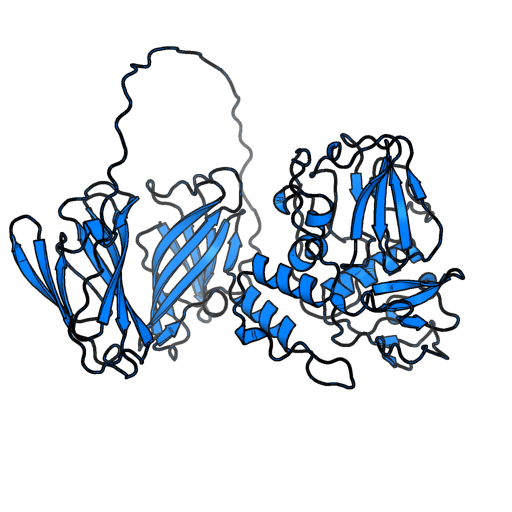7 -13.562 11.708 1.00 74.19 288 THR A CA 1
ATOM 2209 C C . THR A 1 288 ? -7.041 -14.841 11.415 1.00 74.19 288 THR A C 1
ATOM 2211 O O . THR A 1 288 ? -6.661 -15.633 10.550 1.00 74.19 288 THR A O 1
ATOM 2214 N N . GLN A 1 289 ? -8.142 -15.072 12.133 1.00 67.50 289 GLN A N 1
ATOM 2215 C CA . GLN A 1 289 ? -9.025 -16.231 11.972 1.00 67.50 289 GLN A CA 1
ATOM 2216 C C . GLN A 1 289 ? -10.488 -15.795 11.998 1.00 67.50 289 GLN A C 1
ATOM 2218 O O . GLN A 1 289 ? -10.953 -15.255 12.994 1.00 67.50 289 GLN A O 1
ATOM 2223 N N . ASN A 1 290 ? -11.242 -16.074 10.930 1.00 69.38 290 ASN A N 1
ATOM 2224 C CA . ASN A 1 290 ? -12.665 -15.712 10.825 1.00 69.38 290 ASN A CA 1
ATOM 2225 C C . ASN A 1 290 ? -12.946 -14.217 11.102 1.00 69.38 290 ASN A C 1
ATOM 2227 O O . ASN A 1 290 ? -13.959 -13.889 11.713 1.00 69.38 290 ASN A O 1
ATOM 2231 N N . GLY A 1 291 ? -12.038 -13.327 10.682 1.00 65.81 291 GLY A N 1
ATOM 2232 C CA . GLY A 1 291 ? -12.145 -11.887 10.943 1.00 65.81 291 GLY A CA 1
ATOM 2233 C C . GLY A 1 291 ? -11.813 -11.472 12.380 1.00 65.81 291 GLY A C 1
ATOM 2234 O O . GLY A 1 291 ? -12.139 -10.357 12.759 1.00 65.81 291 GLY A O 1
ATOM 2235 N N . ILE A 1 292 ? -11.198 -12.355 13.175 1.00 75.88 292 ILE A N 1
ATOM 2236 C CA . ILE A 1 292 ? -10.674 -12.059 14.514 1.00 75.88 292 ILE A CA 1
ATOM 2237 C C . ILE A 1 292 ? -9.156 -12.046 14.431 1.00 75.88 292 ILE A C 1
ATOM 2239 O O . ILE A 1 292 ? -8.553 -13.067 14.086 1.00 75.88 292 ILE A O 1
ATOM 2243 N N . GLU A 1 293 ? -8.546 -10.920 14.765 1.00 81.38 293 GLU A N 1
ATOM 2244 C CA . GLU A 1 293 ? -7.096 -10.816 14.888 1.00 81.38 293 GLU A CA 1
ATOM 2245 C C . GLU A 1 293 ? -6.673 -11.420 16.224 1.00 81.38 293 GLU A C 1
ATOM 2247 O O . GLU A 1 293 ? -7.237 -11.104 17.277 1.00 81.38 293 GLU A O 1
ATOM 2252 N N . LEU A 1 294 ? -5.709 -12.335 16.179 1.00 83.12 294 LEU A N 1
ATOM 2253 C CA . LEU A 1 294 ? -5.127 -12.916 17.378 1.00 83.12 294 LEU A CA 1
ATOM 2254 C C . LEU A 1 294 ? -3.851 -12.175 17.726 1.00 83.12 294 LEU A C 1
ATOM 2256 O O . LEU A 1 294 ? -3.036 -11.885 16.861 1.00 83.12 294 LEU A O 1
ATOM 2260 N N . ASP A 1 295 ? -3.652 -11.937 19.007 1.00 84.31 295 ASP A N 1
ATOM 2261 C CA . ASP A 1 295 ? -2.419 -11.401 19.559 1.00 84.31 295 ASP A CA 1
ATOM 2262 C C . ASP A 1 295 ? -2.125 -12.120 20.882 1.00 84.31 295 ASP A C 1
ATOM 2264 O O . ASP A 1 295 ? -2.989 -12.819 21.426 1.00 84.31 295 ASP A O 1
ATOM 2268 N N . ILE A 1 296 ? -0.888 -12.050 21.363 1.00 83.88 296 ILE A N 1
ATOM 2269 C CA . ILE A 1 296 ? -0.495 -12.707 22.604 1.00 83.88 296 ILE A CA 1
ATOM 2270 C C . ILE A 1 296 ? 0.547 -11.903 23.362 1.00 83.88 296 ILE A C 1
ATOM 2272 O O . ILE A 1 296 ? 1.557 -11.478 22.809 1.00 83.88 296 ILE A O 1
ATOM 2276 N N . GLU A 1 297 ? 0.332 -11.799 24.664 1.00 74.38 297 GLU A N 1
ATOM 2277 C CA . GLU A 1 297 ? 1.280 -11.218 25.604 1.00 74.38 297 GLU A CA 1
ATOM 2278 C C . GLU A 1 297 ? 1.501 -12.171 26.780 1.00 74.38 297 GLU A C 1
ATOM 2280 O O . GLU A 1 297 ? 0.620 -12.935 27.174 1.00 74.38 297 GLU A O 1
ATOM 2285 N N . GLY A 1 298 ? 2.707 -12.169 27.331 1.00 70.50 298 GLY A N 1
ATOM 2286 C CA . GLY A 1 298 ? 3.073 -13.014 28.460 1.00 70.50 298 GLY A CA 1
ATOM 2287 C C . GLY A 1 298 ? 4.580 -13.166 28.563 1.00 70.50 298 GLY A C 1
ATOM 2288 O O . GLY A 1 298 ? 5.326 -12.665 27.724 1.00 70.50 298 GLY A O 1
ATOM 2289 N N . THR A 1 299 ? 5.042 -13.888 29.576 1.00 66.25 299 THR A N 1
ATOM 2290 C CA . THR A 1 299 ? 6.478 -14.115 29.790 1.00 66.25 299 THR A CA 1
ATOM 2291 C C . THR A 1 299 ? 6.714 -15.551 30.237 1.00 66.25 299 THR A C 1
ATOM 2293 O O . THR A 1 299 ? 5.989 -16.082 31.083 1.00 66.25 299 THR A O 1
ATOM 2296 N N . THR A 1 300 ? 7.727 -16.208 29.669 1.00 59.38 300 THR A N 1
ATOM 2297 C CA . THR A 1 300 ? 8.147 -17.537 30.119 1.00 59.38 300 THR A CA 1
ATOM 2298 C C . THR A 1 300 ? 8.940 -17.456 31.417 1.00 59.38 300 THR A C 1
ATOM 2300 O O . THR A 1 300 ? 9.708 -16.528 31.632 1.00 59.38 300 THR A O 1
ATOM 2303 N N . TRP A 1 301 ? 8.813 -18.457 32.284 1.00 56.81 301 TRP A N 1
ATOM 2304 C CA . TRP A 1 301 ? 9.645 -18.600 33.480 1.00 56.81 301 TRP A CA 1
ATOM 2305 C C . TRP A 1 301 ? 10.657 -19.740 33.329 1.00 56.81 301 TRP A C 1
ATOM 2307 O O . TRP A 1 301 ? 10.549 -20.612 32.463 1.00 56.81 301 TRP A O 1
ATOM 2317 N N . SER A 1 302 ? 11.650 -19.768 34.222 1.00 49.16 302 SER A N 1
ATOM 2318 C CA . SER A 1 302 ? 12.681 -20.813 34.263 1.00 49.16 302 SER A CA 1
ATOM 2319 C C . SER A 1 302 ? 12.073 -22.225 34.315 1.00 49.16 302 SER A C 1
ATOM 2321 O O . SER A 1 302 ? 11.370 -22.587 35.260 1.00 49.16 302 SER A O 1
ATOM 2323 N N . GLY A 1 303 ? 12.340 -23.029 33.281 1.00 59.41 303 GLY A N 1
ATOM 2324 C CA . GLY A 1 303 ? 11.701 -24.331 33.060 1.00 59.41 303 GLY A CA 1
ATOM 2325 C C . GLY A 1 303 ? 10.714 -24.353 31.891 1.00 59.41 303 GLY A C 1
ATOM 2326 O O . GLY A 1 303 ? 10.181 -25.419 31.597 1.00 59.41 303 GLY A O 1
ATOM 2327 N N . GLY A 1 304 ? 10.500 -23.218 31.215 1.00 63.66 304 GLY A N 1
ATOM 2328 C CA . GLY A 1 304 ? 9.756 -23.094 29.959 1.00 63.66 304 GLY A CA 1
ATOM 2329 C C . GLY A 1 304 ? 8.239 -22.989 30.114 1.00 63.66 304 GLY A C 1
ATOM 2330 O O . GLY A 1 304 ? 7.540 -22.952 29.110 1.00 63.66 304 GLY A O 1
ATOM 2331 N N . GLY A 1 305 ? 7.703 -22.969 31.334 1.00 71.31 305 GLY A N 1
ATOM 2332 C CA . GLY A 1 305 ? 6.281 -22.687 31.541 1.00 71.31 305 GLY A CA 1
ATOM 2333 C C . GLY A 1 305 ? 5.988 -21.194 31.383 1.00 71.31 305 GLY A C 1
ATOM 2334 O O . GLY A 1 305 ? 6.899 -20.378 31.506 1.00 71.31 305 GLY A O 1
ATOM 2335 N N . PHE A 1 306 ? 4.740 -20.838 31.097 1.00 69.62 306 PHE A N 1
ATOM 2336 C CA . PHE A 1 306 ? 4.301 -19.448 31.003 1.00 69.62 306 PHE A CA 1
ATOM 2337 C C . PHE A 1 306 ? 2.812 -19.273 31.307 1.00 69.62 306 PHE A C 1
ATOM 2339 O O . PHE A 1 306 ? 2.022 -20.210 31.160 1.00 69.62 306 PHE A O 1
ATOM 2346 N N . GLY A 1 307 ? 2.457 -18.058 31.721 1.00 72.06 307 GLY A N 1
ATOM 2347 C CA . GLY A 1 307 ? 1.099 -17.524 31.721 1.00 72.06 307 GLY A CA 1
ATOM 2348 C C . GLY A 1 307 ? 1.033 -16.451 30.642 1.00 72.06 307 GLY A C 1
ATOM 2349 O O . GLY A 1 307 ? 1.995 -15.696 30.482 1.00 72.06 307 GLY A O 1
ATOM 2350 N N . ALA A 1 308 ? -0.038 -16.450 29.859 1.00 75.12 308 ALA A N 1
ATOM 2351 C CA . ALA A 1 308 ? -0.207 -15.530 28.747 1.00 75.12 308 ALA A CA 1
ATOM 2352 C C . ALA A 1 308 ? -1.677 -15.181 28.521 1.00 75.12 308 ALA A C 1
ATOM 2354 O O . ALA A 1 308 ? -2.575 -15.981 28.815 1.00 75.12 308 ALA A O 1
ATOM 2355 N N . ASP A 1 309 ? -1.881 -14.021 27.913 1.00 76.19 309 ASP A N 1
ATOM 2356 C CA . ASP A 1 309 ? -3.173 -13.529 27.475 1.00 76.19 309 ASP A CA 1
ATOM 2357 C C . ASP A 1 309 ? -3.250 -13.645 25.966 1.00 76.19 309 ASP A C 1
ATOM 2359 O O . ASP A 1 309 ? -2.501 -13.003 25.236 1.00 76.19 309 ASP A O 1
ATOM 2363 N N . LEU A 1 310 ? -4.163 -14.493 25.495 1.00 86.06 310 LEU A N 1
ATOM 2364 C CA . LEU A 1 310 ? -4.554 -14.493 24.095 1.00 86.06 310 LEU A CA 1
ATOM 2365 C C . LEU A 1 310 ? -5.575 -13.374 23.899 1.00 86.06 310 LEU A C 1
ATOM 2367 O O . LEU A 1 310 ? -6.681 -13.440 24.443 1.00 86.06 310 LEU A O 1
ATOM 2371 N N . ILE A 1 311 ? -5.210 -12.367 23.123 1.00 85.62 311 ILE A N 1
ATOM 2372 C CA . ILE A 1 311 ? -6.051 -11.214 22.825 1.00 85.62 311 ILE A CA 1
ATOM 2373 C C . ILE A 1 311 ? -6.760 -11.498 21.498 1.00 85.62 311 ILE A C 1
ATOM 2375 O O . ILE A 1 311 ? -6.123 -11.828 20.500 1.00 85.62 311 ILE A O 1
ATOM 2379 N N . LEU A 1 312 ? -8.090 -11.433 21.498 1.00 84.38 312 LEU A N 1
ATOM 2380 C CA . LEU A 1 312 ? -8.930 -11.599 20.313 1.00 84.38 312 LEU A CA 1
ATOM 2381 C C . LEU A 1 312 ? -9.524 -10.237 19.984 1.00 84.38 312 LEU A C 1
ATOM 2383 O O . LEU A 1 312 ? -10.418 -9.779 20.701 1.00 84.38 312 LEU A O 1
ATOM 2387 N N . LYS A 1 313 ? -9.047 -9.609 18.913 1.00 79.06 313 LYS A N 1
ATOM 2388 C CA . LYS A 1 313 ? -9.514 -8.297 18.464 1.00 79.06 313 LYS A CA 1
ATOM 2389 C C . LYS A 1 313 ? -10.522 -8.482 17.339 1.00 79.06 313 LYS A C 1
ATOM 2391 O O . LYS A 1 313 ? -10.316 -9.274 16.419 1.00 79.06 313 LYS A O 1
ATOM 2396 N N . ASN A 1 314 ? -11.640 -7.782 17.445 1.00 78.00 314 ASN A N 1
ATOM 2397 C CA . ASN A 1 314 ? -12.657 -7.706 16.415 1.00 78.00 314 ASN A CA 1
ATOM 2398 C C . ASN A 1 314 ? -12.529 -6.353 15.707 1.00 78.00 314 ASN A C 1
ATOM 2400 O O . ASN A 1 314 ? -13.127 -5.384 16.172 1.00 78.00 314 ASN A O 1
ATOM 2404 N N . PRO A 1 315 ? -11.807 -6.283 14.580 1.00 59.81 315 PRO A N 1
ATOM 2405 C CA . PRO A 1 315 ? -11.650 -5.045 13.822 1.00 59.81 315 PRO A CA 1
ATOM 2406 C C . PRO A 1 315 ? -12.933 -4.634 13.079 1.00 59.81 315 PRO A C 1
ATOM 2408 O O . PRO A 1 315 ? -12.973 -3.594 12.427 1.00 59.81 315 PRO A O 1
ATOM 2411 N N . SER A 1 316 ? -13.996 -5.450 13.112 1.00 61.03 316 SER A N 1
ATOM 2412 C CA . SER A 1 316 ? -15.249 -5.114 12.439 1.00 61.03 316 SER A CA 1
ATOM 2413 C C . SER A 1 316 ? -16.088 -4.125 13.248 1.00 61.03 316 SER A C 1
ATOM 2415 O O . SER A 1 316 ? -16.011 -4.044 14.471 1.00 61.03 316 SER A O 1
ATOM 2417 N N . ASN A 1 317 ? -16.967 -3.407 12.554 1.00 63.53 317 ASN A N 1
ATOM 2418 C CA . ASN A 1 317 ? -17.926 -2.479 13.153 1.00 63.53 317 ASN A CA 1
ATOM 2419 C C . ASN A 1 317 ? -19.193 -3.169 13.701 1.00 63.53 317 ASN A C 1
ATOM 2421 O O . ASN A 1 317 ? -20.122 -2.490 14.147 1.00 63.53 317 ASN A O 1
ATOM 2425 N N . GLU A 1 318 ? -19.241 -4.503 13.697 1.00 56.50 318 GLU A N 1
ATOM 2426 C CA . GLU A 1 318 ? -20.317 -5.299 14.281 1.00 56.50 318 GLU A CA 1
ATOM 2427 C C . GLU A 1 318 ? -19.773 -6.184 15.400 1.00 56.50 318 GLU A C 1
ATOM 2429 O O . GLU A 1 318 ? -18.632 -6.623 15.373 1.00 56.50 318 GLU A O 1
ATOM 2434 N N . SER A 1 319 ? -20.586 -6.479 16.413 1.00 64.25 319 SER A N 1
ATOM 2435 C CA . SER A 1 319 ? -20.169 -7.407 17.464 1.00 64.25 319 SER A CA 1
ATOM 2436 C C . SER A 1 319 ? -20.118 -8.843 16.935 1.00 64.25 319 SER A C 1
ATOM 2438 O O . SER A 1 319 ? -21.127 -9.345 16.432 1.00 64.25 319 SER A O 1
ATOM 2440 N N . LEU A 1 320 ? -19.004 -9.544 17.132 1.00 75.50 320 LEU A N 1
ATOM 2441 C CA . LEU A 1 320 ? -18.894 -10.966 16.806 1.00 75.50 320 LEU A CA 1
ATOM 2442 C C . LEU A 1 320 ? -19.469 -11.810 17.940 1.00 75.50 320 LEU A C 1
ATOM 2444 O O . LEU A 1 320 ? -19.064 -11.658 19.089 1.00 75.50 320 LEU A O 1
ATOM 2448 N N . THR A 1 321 ? -20.396 -12.717 17.625 1.00 80.62 321 THR A N 1
ATOM 2449 C CA . THR A 1 321 ? -21.004 -13.643 18.597 1.00 80.62 321 THR A CA 1
ATOM 2450 C C . THR A 1 321 ? -20.641 -15.091 18.285 1.00 80.62 321 THR A C 1
ATOM 2452 O O . THR A 1 321 ? -20.390 -15.422 17.129 1.00 80.62 321 THR A O 1
ATOM 2455 N N . ASP A 1 322 ? -20.588 -15.945 19.312 1.00 71.81 322 ASP A N 1
ATOM 2456 C CA . ASP A 1 322 ? -20.251 -17.373 19.190 1.00 71.81 322 ASP A CA 1
ATOM 2457 C C . ASP A 1 322 ? -18.941 -17.617 18.419 1.00 71.81 322 ASP A C 1
ATOM 2459 O O . ASP A 1 322 ? -18.827 -18.529 17.593 1.00 71.81 322 ASP A O 1
ATOM 2463 N N . TRP A 1 323 ? -17.941 -16.772 18.685 1.00 82.31 323 TRP A N 1
ATOM 2464 C CA . TRP A 1 323 ? -16.660 -16.815 17.994 1.00 82.31 323 TRP A CA 1
ATOM 2465 C C . TRP A 1 323 ? -15.974 -18.177 18.137 1.00 82.31 323 TRP A C 1
ATOM 2467 O O . TRP A 1 323 ? -16.188 -18.940 19.075 1.00 82.31 323 TRP A O 1
ATOM 2477 N N . ARG A 1 324 ? -15.108 -18.511 17.186 1.00 83.56 324 ARG A N 1
ATOM 2478 C CA . ARG A 1 324 ? -14.271 -19.707 17.268 1.00 83.56 324 ARG A CA 1
ATOM 2479 C C . ARG A 1 324 ? -12.974 -19.442 16.542 1.00 83.56 324 ARG A C 1
ATOM 2481 O O . ARG A 1 324 ? -12.987 -19.094 15.363 1.00 83.56 324 ARG A O 1
ATOM 2488 N N . VAL A 1 325 ? -11.870 -19.678 17.237 1.00 84.50 325 VAL A N 1
ATOM 2489 C CA . VAL A 1 325 ? -10.529 -19.509 16.680 1.00 84.50 325 VAL A CA 1
ATOM 2490 C C . VAL A 1 325 ? -9.769 -20.821 16.795 1.00 84.50 325 VAL A C 1
ATOM 2492 O O . VAL A 1 325 ? -9.941 -21.579 17.754 1.00 84.50 325 VAL A O 1
ATOM 2495 N N . SER A 1 326 ? -8.982 -21.138 15.772 1.00 87.12 326 SER A N 1
ATOM 2496 C CA . SER A 1 326 ? -8.163 -22.344 15.737 1.00 87.12 326 SER A CA 1
ATOM 2497 C C . SER A 1 326 ? -6.790 -21.989 15.189 1.00 87.12 326 SER A C 1
ATOM 2499 O O . SER A 1 326 ? -6.699 -21.385 14.127 1.00 87.12 326 SER A O 1
ATOM 2501 N N . PHE A 1 327 ? -5.733 -22.332 15.916 1.00 86.44 327 PHE A N 1
ATOM 2502 C CA . PHE A 1 327 ? -4.359 -21.987 15.559 1.00 86.44 327 PHE A CA 1
ATOM 2503 C C . PHE A 1 327 ? -3.390 -23.083 15.999 1.00 86.44 327 PHE A C 1
ATOM 2505 O O . PHE A 1 327 ? -3.688 -23.875 16.892 1.00 86.44 327 PHE A O 1
ATOM 2512 N N . VAL A 1 328 ? -2.215 -23.135 15.377 1.00 87.56 328 VAL A N 1
ATOM 2513 C CA . VAL A 1 328 ? -1.122 -24.023 15.776 1.00 87.56 328 VAL A CA 1
ATOM 2514 C C . VAL A 1 328 ? -0.137 -23.234 16.630 1.00 87.56 328 VAL A C 1
ATOM 2516 O O . VAL A 1 328 ? 0.397 -22.220 16.185 1.00 87.56 328 VAL A O 1
ATOM 2519 N N . ALA A 1 329 ? 0.131 -23.717 17.840 1.00 88.94 329 ALA A N 1
ATOM 2520 C CA . ALA A 1 329 ? 1.043 -23.093 18.790 1.00 88.94 329 ALA A CA 1
ATOM 2521 C C . ALA A 1 329 ? 2.316 -23.922 19.010 1.00 88.94 329 ALA A C 1
ATOM 2523 O O . ALA A 1 329 ? 2.264 -25.152 19.078 1.00 88.94 329 ALA A O 1
ATOM 2524 N N . LYS A 1 330 ? 3.447 -23.243 19.222 1.00 88.38 330 LYS A N 1
ATOM 2525 C CA . LYS A 1 330 ? 4.751 -23.796 19.644 1.00 88.38 330 LYS A CA 1
ATOM 2526 C C . LYS A 1 330 ? 4.812 -24.030 21.165 1.00 88.38 330 LYS A C 1
ATOM 2528 O O . LYS A 1 330 ? 5.838 -23.830 21.819 1.00 88.38 330 LYS A O 1
ATOM 2533 N N . ALA A 1 331 ? 3.700 -24.459 21.748 1.00 85.50 331 ALA A N 1
ATOM 2534 C CA . ALA A 1 331 ? 3.544 -24.725 23.173 1.00 85.50 331 ALA A CA 1
ATOM 2535 C C . ALA A 1 331 ? 2.675 -25.970 23.386 1.00 85.50 331 ALA A C 1
ATOM 2537 O O . ALA A 1 331 ? 2.026 -26.457 22.464 1.00 85.50 331 ALA A O 1
ATOM 2538 N N . ASN A 1 332 ? 2.673 -26.510 24.600 1.00 83.75 332 ASN A N 1
ATOM 2539 C CA . ASN A 1 332 ? 1.862 -27.649 25.017 1.00 83.75 332 ASN A CA 1
ATOM 2540 C C . ASN A 1 332 ? 1.273 -27.418 26.421 1.00 83.75 332 ASN A C 1
ATOM 2542 O O . ASN A 1 332 ? 1.482 -26.374 27.028 1.00 83.75 332 ASN A O 1
ATOM 2546 N N . SER A 1 333 ? 0.535 -28.398 26.949 1.00 82.31 333 SER A N 1
ATOM 2547 C CA . SER A 1 333 ? 0.016 -28.375 28.330 1.00 82.31 333 SER A CA 1
ATOM 2548 C C . SER A 1 333 ? -0.891 -27.176 28.663 1.00 82.31 333 SER A C 1
ATOM 2550 O O . SER A 1 333 ? -0.866 -26.677 29.784 1.00 82.31 333 SER A O 1
ATOM 2552 N N . PHE A 1 334 ? -1.708 -26.737 27.699 1.00 81.69 334 PHE A N 1
ATOM 2553 C CA . PHE A 1 334 ? -2.637 -25.614 27.857 1.00 81.69 334 PHE A CA 1
ATOM 2554 C C . PHE A 1 334 ? -3.662 -25.838 28.976 1.00 81.69 334 PHE A C 1
ATOM 2556 O O . PHE A 1 334 ? -4.344 -26.865 29.022 1.00 81.69 334 PHE A O 1
ATOM 2563 N N . GLN A 1 335 ? -3.803 -24.837 29.840 1.00 71.62 335 GLN A N 1
ATOM 2564 C CA . GLN A 1 335 ? -4.817 -24.731 30.883 1.00 71.62 335 GLN A CA 1
ATOM 2565 C C . GLN A 1 335 ? -5.321 -23.291 30.906 1.00 71.62 335 GLN A C 1
ATOM 2567 O O . GLN A 1 335 ? -4.617 -22.409 31.378 1.00 71.62 335 GLN A O 1
ATOM 2572 N N . GLY A 1 336 ? -6.516 -23.043 30.378 1.00 66.50 336 GLY A N 1
ATOM 2573 C CA . GLY A 1 336 ? -7.089 -21.700 30.336 1.00 66.50 336 GLY A CA 1
ATOM 2574 C C . GLY A 1 336 ? -8.423 -21.599 31.053 1.00 66.50 336 GLY A C 1
ATOM 2575 O O . GLY A 1 336 ? -9.111 -22.599 31.274 1.00 66.50 336 GLY A O 1
ATOM 2576 N N . TRP A 1 337 ? -8.775 -20.368 31.416 1.00 57.78 337 TRP A N 1
ATOM 2577 C CA . TRP A 1 337 ? -9.970 -20.065 32.210 1.00 57.78 337 TRP A CA 1
ATOM 2578 C C . TRP A 1 337 ? -10.952 -19.142 31.476 1.00 57.78 337 TRP A C 1
ATOM 2580 O O . TRP A 1 337 ? -12.141 -19.155 31.797 1.00 57.78 337 TRP A O 1
ATOM 2590 N N . GLY A 1 338 ? -10.487 -18.435 30.435 1.00 54.03 338 GLY A N 1
ATOM 2591 C CA . GLY A 1 338 ? -11.290 -17.552 29.581 1.00 54.03 338 GLY A CA 1
ATOM 2592 C C . GLY A 1 338 ? -11.910 -18.196 28.332 1.00 54.03 338 GLY A C 1
ATOM 2593 O O . GLY A 1 338 ? -12.398 -17.496 27.459 1.00 54.03 338 GLY A O 1
ATOM 2594 N N . GLY A 1 339 ? -11.899 -19.520 28.195 1.00 59.44 339 GLY A N 1
ATOM 2595 C CA . GLY A 1 339 ? -12.471 -20.206 27.032 1.00 59.44 339 GLY A CA 1
ATOM 2596 C C . GLY A 1 339 ? -12.365 -21.721 27.160 1.00 59.44 339 GLY A C 1
ATOM 2597 O O . GLY A 1 339 ? -11.659 -22.231 28.029 1.00 59.44 339 GLY A O 1
ATOM 2598 N N . ASP A 1 340 ? -13.094 -22.459 26.327 1.00 71.81 340 ASP A N 1
ATOM 2599 C CA . ASP A 1 340 ? -12.938 -23.910 26.216 1.00 71.81 340 ASP A CA 1
ATOM 2600 C C . ASP A 1 340 ? -11.811 -24.235 25.236 1.00 71.81 340 ASP A C 1
ATOM 2602 O O . ASP A 1 340 ? -11.986 -24.141 24.019 1.00 71.81 340 ASP A O 1
ATOM 2606 N N . PHE A 1 341 ? -10.656 -24.613 25.789 1.00 80.56 341 PHE A N 1
ATOM 2607 C CA . PHE A 1 341 ? -9.488 -25.058 25.036 1.00 80.56 341 PHE A CA 1
ATOM 2608 C C . PHE A 1 341 ? -9.640 -26.531 24.656 1.00 80.56 341 PHE A C 1
ATOM 2610 O O . PHE A 1 341 ? -9.699 -27.410 25.519 1.00 80.56 341 PHE A O 1
ATOM 2617 N N . GLN A 1 342 ? -9.649 -26.813 23.357 1.00 84.25 342 GLN A N 1
ATOM 2618 C CA . GLN A 1 342 ? -9.417 -28.153 22.829 1.00 84.25 342 GLN A CA 1
ATOM 2619 C C . GLN A 1 342 ? -8.050 -28.203 22.169 1.00 84.25 342 GLN A C 1
ATOM 2621 O O . GLN A 1 342 ? -7.750 -27.384 21.304 1.00 84.25 342 GLN A O 1
ATOM 2626 N N . THR A 1 343 ? -7.230 -29.163 22.584 1.00 87.12 343 THR A N 1
ATOM 2627 C CA . THR A 1 343 ? -5.862 -29.311 22.096 1.00 87.12 343 THR A CA 1
ATOM 2628 C C . THR A 1 343 ? -5.650 -30.655 21.417 1.00 87.12 343 THR A C 1
ATOM 2630 O O . THR A 1 343 ? -6.136 -31.689 21.879 1.00 87.12 343 THR A O 1
ATOM 2633 N N . GLU A 1 344 ? -4.902 -30.635 20.318 1.00 87.31 344 GLU A N 1
ATOM 2634 C CA . GLU A 1 344 ? -4.426 -31.819 19.607 1.00 87.31 344 GLU A CA 1
ATOM 2635 C C . GLU A 1 344 ? -2.913 -31.692 19.395 1.00 87.31 344 GLU A C 1
ATOM 2637 O O . GLU A 1 344 ? -2.433 -30.707 18.838 1.00 87.31 344 GLU A O 1
ATOM 2642 N N . ASP A 1 345 ? -2.152 -32.676 19.876 1.00 85.44 345 ASP A N 1
ATOM 2643 C CA . ASP A 1 345 ? -0.700 -32.734 19.684 1.00 85.44 345 ASP A CA 1
ATOM 2644 C C . ASP A 1 345 ? -0.388 -33.133 18.234 1.00 85.44 345 ASP A C 1
ATOM 2646 O O . ASP A 1 345 ? -0.758 -34.223 17.789 1.00 85.44 345 ASP A O 1
ATOM 2650 N N . LEU A 1 346 ? 0.294 -32.250 17.502 1.00 81.44 346 LEU A N 1
ATOM 2651 C CA . LEU A 1 346 ? 0.696 -32.469 16.110 1.00 81.44 346 LEU A CA 1
ATOM 2652 C C . LEU A 1 346 ? 2.109 -33.073 15.996 1.00 81.44 346 LEU A C 1
ATOM 2654 O O . LEU A 1 346 ? 2.559 -33.405 14.896 1.00 81.44 346 LEU A O 1
ATOM 2658 N N . GLY A 1 347 ? 2.815 -33.241 17.117 1.00 73.81 347 GLY A N 1
ATOM 2659 C CA . GLY A 1 347 ? 4.214 -33.649 17.163 1.00 73.81 347 GLY A CA 1
ATOM 2660 C C . GLY A 1 347 ? 5.190 -32.498 16.892 1.00 73.81 347 GLY A C 1
ATOM 2661 O O . GLY A 1 347 ? 4.813 -31.385 16.538 1.00 73.81 347 GLY A O 1
ATOM 2662 N N . ASN A 1 348 ? 6.489 -32.763 17.084 1.00 79.25 348 ASN A N 1
ATOM 2663 C CA . ASN A 1 348 ? 7.581 -31.789 16.903 1.00 79.25 348 ASN A CA 1
ATOM 2664 C C . ASN A 1 348 ? 7.444 -30.493 17.730 1.00 79.25 348 ASN A C 1
ATOM 2666 O O . ASN A 1 348 ? 7.993 -29.464 17.349 1.00 79.25 348 ASN A O 1
ATOM 2670 N N . GLY A 1 349 ? 6.738 -30.543 18.863 1.00 79.62 349 GLY A N 1
ATOM 2671 C CA . GLY A 1 349 ? 6.519 -29.374 19.717 1.00 79.62 349 GLY A CA 1
ATOM 2672 C C . GLY A 1 349 ? 5.413 -28.432 19.231 1.00 79.62 349 GLY A C 1
ATOM 2673 O O . GLY A 1 349 ? 5.355 -27.291 19.675 1.00 79.62 349 GLY A O 1
ATOM 2674 N N . LEU A 1 350 ? 4.535 -28.894 18.338 1.00 84.75 350 LEU A N 1
ATOM 2675 C CA . LEU A 1 350 ? 3.389 -28.131 17.851 1.00 84.75 350 LEU A CA 1
ATOM 2676 C C . LEU A 1 350 ? 2.080 -28.707 18.397 1.00 84.75 350 LEU A C 1
ATOM 2678 O O . LEU A 1 350 ? 1.864 -29.917 18.361 1.00 84.75 350 LEU A O 1
ATOM 2682 N N . THR A 1 351 ? 1.182 -27.831 18.841 1.00 87.00 351 THR A N 1
ATOM 2683 C CA . THR A 1 351 ? -0.160 -28.190 19.317 1.00 87.00 351 THR A CA 1
ATOM 2684 C C . THR A 1 351 ? -1.201 -27.395 18.535 1.00 87.00 351 THR A C 1
ATOM 2686 O O . THR A 1 351 ? -1.144 -26.166 18.525 1.00 87.00 351 THR A O 1
ATOM 2689 N N . GLN A 1 352 ? -2.173 -28.061 17.907 1.00 88.44 352 GLN A N 1
ATOM 2690 C CA . GLN A 1 352 ? -3.381 -27.395 17.415 1.00 88.44 352 GLN A CA 1
ATOM 2691 C C . GLN A 1 352 ? -4.236 -27.016 18.623 1.00 88.44 352 GLN A C 1
ATOM 2693 O O . GLN A 1 352 ? -4.597 -27.876 19.427 1.00 88.44 352 GLN A O 1
ATOM 2698 N N . VAL A 1 353 ? -4.596 -25.745 18.731 1.00 88.19 353 VAL A N 1
ATOM 2699 C CA . VAL A 1 353 ? -5.478 -25.209 19.763 1.00 88.19 353 VAL A CA 1
ATOM 2700 C C . VAL A 1 353 ? -6.747 -24.719 19.087 1.00 88.19 353 VAL A C 1
ATOM 2702 O O . VAL A 1 353 ? -6.699 -23.914 18.166 1.00 88.19 353 VAL A O 1
ATOM 2705 N N . THR A 1 354 ? -7.898 -25.208 19.532 1.00 86.19 354 THR A N 1
ATOM 2706 C CA . THR A 1 354 ? -9.206 -24.652 19.184 1.00 86.19 354 THR A CA 1
ATOM 2707 C C . THR A 1 354 ? -9.814 -24.049 20.432 1.00 86.19 354 THR A C 1
ATOM 2709 O O . THR A 1 354 ? -10.000 -24.751 21.425 1.00 86.19 354 THR A O 1
ATOM 2712 N N . LEU A 1 355 ? -10.160 -22.770 20.354 1.00 86.31 355 LEU A N 1
ATOM 2713 C CA . LEU A 1 355 ? -10.791 -22.037 21.433 1.00 86.31 355 LEU A CA 1
ATOM 2714 C C . LEU A 1 355 ? -12.239 -21.714 21.069 1.00 86.31 355 LEU A C 1
ATOM 2716 O O . LEU A 1 355 ? -12.541 -21.288 19.951 1.00 86.31 355 LEU A O 1
ATOM 2720 N N . THR A 1 356 ? -13.126 -21.929 22.033 1.00 80.00 356 THR A N 1
ATOM 2721 C CA . THR A 1 356 ? -14.535 -21.531 21.952 1.00 80.00 356 THR A CA 1
ATOM 2722 C C . THR A 1 356 ? -14.923 -20.717 23.185 1.00 80.00 356 THR A C 1
ATOM 2724 O O . THR A 1 356 ? -14.356 -20.950 24.261 1.00 80.00 356 THR A O 1
ATOM 2727 N N . PRO A 1 357 ? -15.857 -19.763 23.053 1.00 72.06 357 PRO A N 1
ATOM 2728 C CA . PRO A 1 357 ? -16.250 -18.882 24.131 1.00 72.06 357 PRO A CA 1
ATOM 2729 C C . PRO A 1 357 ? -16.913 -19.643 25.264 1.00 72.06 357 PRO A C 1
ATOM 2731 O O . PRO A 1 357 ? -17.608 -20.645 25.075 1.00 72.06 357 PRO A O 1
ATOM 2734 N N . LYS A 1 358 ? -16.780 -19.082 26.460 1.00 67.56 358 LYS A N 1
ATOM 2735 C CA . LYS A 1 358 ? -17.728 -19.323 27.541 1.00 67.56 358 LYS A CA 1
ATOM 2736 C C . LYS A 1 358 ? -18.915 -18.381 27.371 1.00 67.56 358 LYS A C 1
ATOM 2738 O O . LYS A 1 358 ? -18.831 -17.346 26.722 1.00 67.56 358 LYS A O 1
ATOM 2743 N N . ALA A 1 359 ? -20.032 -18.703 28.021 1.00 65.88 359 ALA A N 1
ATOM 2744 C CA . ALA A 1 359 ? -21.258 -17.907 27.915 1.00 65.88 359 ALA A CA 1
ATOM 2745 C C . ALA A 1 359 ? -21.076 -16.410 28.259 1.00 65.88 359 ALA A C 1
ATOM 2747 O O . ALA A 1 359 ? -21.874 -15.589 27.824 1.00 65.88 359 ALA A O 1
ATOM 2748 N N . TRP A 1 360 ? -20.053 -16.057 29.042 1.00 52.62 360 TRP A N 1
ATOM 2749 C CA . TRP A 1 360 ? -19.791 -14.694 29.510 1.00 52.62 360 TRP A CA 1
ATOM 2750 C C . TRP A 1 360 ? -18.860 -13.875 28.604 1.00 52.62 360 TRP A C 1
ATOM 2752 O O . TRP A 1 360 ? -18.843 -12.658 28.733 1.00 52.62 360 TRP A O 1
ATOM 2762 N N . ASN A 1 361 ? -18.131 -14.502 27.678 1.00 66.25 361 ASN A N 1
ATOM 2763 C CA . ASN A 1 361 ? -17.353 -13.817 26.641 1.00 66.25 361 ASN A CA 1
ATOM 2764 C C . ASN A 1 361 ? -17.745 -14.287 25.242 1.00 66.25 361 ASN A C 1
ATOM 2766 O O . ASN A 1 361 ? -16.941 -14.236 24.324 1.00 66.25 361 ASN A O 1
ATOM 2770 N N . ALA A 1 362 ? -18.992 -14.727 25.067 1.00 72.44 362 ALA A N 1
ATOM 2771 C CA . ALA A 1 362 ? -19.529 -15.159 23.780 1.00 72.44 362 ALA A CA 1
ATOM 2772 C C . ALA A 1 362 ? -19.645 -14.028 22.752 1.00 72.44 362 ALA A C 1
ATOM 2774 O O . ALA A 1 362 ? -19.992 -14.300 21.607 1.00 72.44 362 ALA A O 1
ATOM 2775 N N . THR A 1 363 ? -19.365 -12.783 23.140 1.00 72.81 363 THR A N 1
ATOM 2776 C CA . THR A 1 363 ? -19.429 -11.609 22.275 1.00 72.81 363 THR A CA 1
ATOM 2777 C C . THR A 1 363 ? -18.135 -10.812 22.362 1.00 72.81 363 THR A C 1
ATOM 2779 O O . THR A 1 363 ? -17.710 -10.471 23.464 1.00 72.81 363 THR A O 1
ATOM 2782 N N . ILE A 1 364 ? -17.550 -10.489 21.211 1.00 79.19 364 ILE A N 1
ATOM 2783 C CA . ILE A 1 364 ? -16.483 -9.494 21.077 1.00 79.19 364 ILE A CA 1
ATOM 2784 C C . ILE A 1 364 ? -17.145 -8.233 20.510 1.00 79.19 364 ILE A C 1
ATOM 2786 O O . ILE A 1 364 ? -17.770 -8.324 19.449 1.00 79.19 364 ILE A O 1
ATOM 2790 N N . PRO A 1 365 ? -17.109 -7.083 21.207 1.00 67.31 365 PRO A N 1
ATOM 2791 C CA . PRO A 1 365 ? -17.700 -5.846 20.701 1.00 67.31 365 PRO A CA 1
ATOM 2792 C C . PRO A 1 365 ? -17.119 -5.442 19.342 1.00 67.31 365 PRO A C 1
ATOM 2794 O O . PRO A 1 365 ? -16.020 -5.859 18.990 1.00 67.31 365 PRO A O 1
ATOM 2797 N N . ALA A 1 366 ? -17.874 -4.649 18.584 1.00 58.12 366 ALA A N 1
ATOM 2798 C CA . ALA A 1 366 ? -17.357 -3.963 17.403 1.00 58.12 366 ALA A CA 1
ATOM 2799 C C . ALA A 1 366 ? -16.149 -3.099 17.787 1.00 58.12 366 ALA A C 1
ATOM 2801 O O . ALA A 1 366 ? -16.239 -2.402 18.799 1.00 58.12 366 ALA A O 1
ATOM 2802 N N . ASP A 1 367 ? -15.067 -3.163 17.011 1.00 61.66 367 ASP A N 1
ATOM 2803 C CA . ASP A 1 367 ? -13.784 -2.496 17.297 1.00 61.66 367 ASP A CA 1
ATOM 2804 C C . ASP A 1 367 ? -13.268 -2.768 18.726 1.00 61.66 367 ASP A C 1
ATOM 2806 O O . ASP A 1 367 ? -12.647 -1.941 19.388 1.00 61.66 367 ASP A O 1
ATOM 2810 N N . GLY A 1 368 ? -13.640 -3.930 19.262 1.00 60.66 368 GLY A N 1
ATOM 2811 C CA . GLY A 1 368 ? -13.376 -4.322 20.635 1.00 60.66 368 GLY A CA 1
ATOM 2812 C C . GLY A 1 368 ? -12.463 -5.529 20.697 1.00 60.66 368 GLY A C 1
ATOM 2813 O O . GLY A 1 368 ? -12.281 -6.262 19.725 1.00 60.66 368 GLY A O 1
ATOM 2814 N N . GLU A 1 369 ? -11.942 -5.792 21.885 1.00 83.62 369 GLU A N 1
ATOM 2815 C CA . GLU A 1 369 ? -11.142 -6.979 22.145 1.00 83.62 369 GLU A CA 1
ATOM 2816 C C . GLU A 1 369 ? -11.639 -7.732 23.373 1.00 83.62 369 GLU A C 1
ATOM 2818 O O . GLU A 1 369 ? -12.319 -7.187 24.246 1.00 83.62 369 GLU A O 1
ATOM 2823 N N . ILE A 1 370 ? -11.294 -9.013 23.434 1.00 75.25 370 ILE A N 1
ATOM 2824 C CA . ILE A 1 370 ? -11.383 -9.803 24.657 1.00 75.25 370 ILE A CA 1
ATOM 2825 C C . ILE A 1 370 ? -10.041 -10.471 24.924 1.00 75.25 370 ILE A C 1
ATOM 2827 O O . ILE A 1 370 ? -9.332 -10.862 23.997 1.00 75.25 370 ILE A O 1
ATOM 2831 N N . ARG A 1 371 ? -9.720 -10.654 26.203 1.00 81.31 371 ARG A N 1
ATOM 2832 C CA . ARG A 1 371 ? -8.503 -11.335 26.647 1.00 81.31 371 ARG A CA 1
ATOM 2833 C C . ARG A 1 371 ? -8.861 -12.683 27.245 1.00 81.31 371 ARG A C 1
ATOM 2835 O O . ARG A 1 371 ? -9.808 -12.808 28.024 1.00 81.31 371 ARG A O 1
ATOM 2842 N N . VAL A 1 372 ? -8.127 -13.711 26.841 1.00 76.19 372 VAL A N 1
ATOM 2843 C CA . VAL A 1 372 ? -8.290 -15.076 27.332 1.00 76.19 372 VAL A CA 1
ATOM 2844 C C . VAL A 1 372 ? -6.988 -15.520 27.972 1.00 76.19 372 VAL A C 1
ATOM 2846 O O . VAL A 1 372 ? -6.051 -15.916 27.283 1.00 76.19 372 VAL A O 1
ATOM 2849 N N . ASN A 1 373 ? -6.962 -15.500 29.302 1.00 74.88 373 ASN A N 1
ATOM 2850 C CA . ASN A 1 373 ? -5.797 -15.914 30.072 1.00 74.88 373 ASN A CA 1
ATOM 2851 C C . ASN A 1 373 ? -5.668 -17.446 30.081 1.00 74.88 373 ASN A C 1
ATOM 2853 O O . ASN A 1 373 ? -6.650 -18.188 30.282 1.00 74.88 373 ASN A O 1
ATOM 2857 N N . PHE A 1 374 ? -4.440 -17.931 29.922 1.00 74.19 374 PHE A N 1
ATOM 2858 C CA . PHE A 1 374 ? -4.104 -19.343 30.031 1.00 74.19 374 PHE A CA 1
ATOM 2859 C C . PHE A 1 374 ? -2.660 -19.563 30.482 1.00 74.19 374 PHE A C 1
ATOM 2861 O O . PHE A 1 374 ? -1.783 -18.729 30.289 1.00 74.19 374 PHE A O 1
ATOM 2868 N N . ASN A 1 375 ? -2.411 -20.746 31.037 1.00 73.94 375 ASN A N 1
ATOM 2869 C CA . ASN A 1 375 ? -1.075 -21.262 31.279 1.00 73.94 375 ASN A CA 1
ATOM 2870 C C . ASN A 1 375 ? -0.732 -22.323 30.239 1.00 73.94 375 ASN A C 1
ATOM 2872 O O . ASN A 1 375 ? -1.581 -23.135 29.861 1.00 73.94 375 ASN A O 1
ATOM 2876 N N . ALA A 1 376 ? 0.523 -22.361 29.814 1.00 82.00 376 ALA A N 1
ATOM 2877 C CA . ALA A 1 376 ? 1.040 -23.401 28.940 1.00 82.00 376 ALA A CA 1
ATOM 2878 C C . ALA A 1 376 ? 2.537 -23.623 29.184 1.00 82.00 376 ALA A C 1
ATOM 2880 O O . ALA A 1 376 ? 3.178 -22.982 30.015 1.00 82.00 376 ALA A O 1
ATOM 2881 N N . GLN A 1 377 ? 3.085 -24.602 28.482 1.00 80.94 377 GLN A N 1
ATOM 2882 C CA . GLN A 1 377 ? 4.487 -24.970 28.518 1.00 80.94 377 GLN A CA 1
ATOM 2883 C C . GLN A 1 377 ? 5.077 -24.742 27.130 1.00 80.94 377 GLN A C 1
ATOM 2885 O O . GLN A 1 377 ? 4.684 -25.399 26.165 1.00 80.94 377 GLN A O 1
ATOM 2890 N N . SER A 1 378 ? 6.029 -23.822 27.031 1.00 80.31 378 SER A N 1
ATOM 2891 C CA . SER A 1 378 ? 6.793 -23.576 25.815 1.00 80.31 378 SER A CA 1
ATOM 2892 C C . SER A 1 378 ? 7.543 -24.837 25.414 1.00 80.31 378 SER A C 1
ATOM 2894 O O . SER A 1 378 ? 8.037 -25.604 26.250 1.00 80.31 378 SER A O 1
ATOM 2896 N N . THR A 1 379 ? 7.613 -25.061 24.107 1.00 75.31 379 THR A N 1
ATOM 2897 C CA . THR A 1 379 ? 8.403 -26.160 23.546 1.00 75.31 379 THR A CA 1
ATOM 2898 C C . THR A 1 379 ? 9.872 -25.786 23.374 1.00 75.31 379 THR A C 1
ATOM 2900 O O . THR A 1 379 ? 10.716 -26.680 23.273 1.00 75.31 379 THR A O 1
ATOM 2903 N N . ASP A 1 380 ? 10.196 -24.493 23.476 1.00 68.00 380 ASP A N 1
ATOM 2904 C CA . ASP A 1 380 ? 11.553 -24.019 23.717 1.00 68.00 380 ASP A CA 1
ATOM 2905 C C . ASP A 1 380 ? 11.854 -24.034 25.223 1.00 68.00 380 ASP A C 1
ATOM 2907 O O . ASP A 1 380 ? 11.564 -23.106 25.978 1.00 68.00 380 ASP A O 1
ATOM 2911 N N . ILE A 1 381 ? 12.458 -25.134 25.667 1.00 54.44 381 ILE A N 1
ATOM 2912 C CA . ILE A 1 381 ? 12.828 -25.379 27.067 1.00 54.44 381 ILE A CA 1
ATOM 2913 C C . ILE A 1 381 ? 14.013 -24.528 27.558 1.00 54.44 381 ILE A C 1
ATOM 2915 O O . ILE A 1 381 ? 14.424 -24.677 28.711 1.00 54.44 381 ILE A O 1
ATOM 2919 N N . THR A 1 382 ? 14.593 -23.676 26.703 1.00 54.50 382 THR A N 1
ATOM 2920 C CA . THR A 1 382 ? 15.679 -22.754 27.077 1.00 54.50 382 THR A CA 1
ATOM 2921 C C . THR A 1 382 ? 15.192 -21.342 27.405 1.00 54.50 382 THR A C 1
ATOM 2923 O O . THR A 1 382 ? 15.956 -20.557 27.965 1.00 54.50 382 THR A O 1
ATOM 2926 N N . ALA A 1 383 ? 13.916 -21.046 27.138 1.00 51.78 383 ALA A N 1
ATOM 2927 C CA . ALA A 1 383 ? 13.290 -19.754 27.381 1.00 51.78 383 ALA A CA 1
ATOM 2928 C C . ALA A 1 383 ? 12.908 -19.582 28.863 1.00 51.78 383 ALA A C 1
ATOM 2930 O O . ALA A 1 383 ? 11.830 -19.994 29.293 1.00 51.78 383 ALA A O 1
ATOM 2931 N N . GLY A 1 384 ? 13.789 -18.975 29.655 1.00 56.56 384 GLY A N 1
ATOM 2932 C CA . GLY A 1 384 ? 13.434 -18.353 30.933 1.00 56.56 384 GLY A CA 1
ATOM 2933 C C . GLY A 1 384 ? 13.476 -16.836 30.786 1.00 56.56 384 GLY A C 1
ATOM 2934 O O . GLY A 1 384 ? 14.417 -16.328 30.181 1.00 56.56 384 GLY A O 1
ATOM 2935 N N . ASP A 1 385 ? 12.467 -16.150 31.316 1.00 59.91 385 ASP A N 1
ATOM 2936 C CA . ASP A 1 385 ? 12.312 -14.691 31.292 1.00 59.91 385 ASP A CA 1
ATOM 2937 C C . ASP A 1 385 ? 12.249 -14.114 29.864 1.00 59.91 385 ASP A C 1
ATOM 2939 O O . ASP A 1 385 ? 12.739 -13.021 29.585 1.00 59.91 385 ASP A O 1
ATOM 2943 N N . VAL A 1 386 ? 11.657 -14.874 28.932 1.00 65.75 386 VAL A N 1
ATOM 2944 C CA . VAL A 1 386 ? 11.477 -14.463 27.534 1.00 65.75 386 VAL A CA 1
ATOM 2945 C C . VAL A 1 386 ? 10.035 -14.018 27.327 1.00 65.75 386 VAL A C 1
ATOM 2947 O O . VAL A 1 386 ? 9.106 -14.774 27.614 1.00 65.75 386 VAL A O 1
ATOM 2950 N N . ALA A 1 387 ? 9.850 -12.808 26.801 1.00 71.12 387 ALA A N 1
ATOM 2951 C CA . ALA A 1 387 ? 8.538 -12.319 26.394 1.00 71.12 387 ALA A CA 1
ATOM 2952 C C . ALA A 1 387 ? 7.935 -13.232 25.317 1.00 71.12 387 ALA A C 1
ATOM 2954 O O . ALA A 1 387 ? 8.602 -13.631 24.356 1.00 71.12 387 ALA A O 1
ATOM 2955 N N . ILE A 1 388 ? 6.665 -13.564 25.479 1.00 74.44 388 ILE A N 1
ATOM 2956 C CA . ILE A 1 388 ? 5.884 -14.295 24.495 1.00 74.44 388 ILE A CA 1
ATOM 2957 C C . ILE A 1 388 ? 5.374 -13.287 23.491 1.00 74.44 388 ILE A C 1
ATOM 2959 O O . ILE A 1 388 ? 4.787 -12.274 23.853 1.00 74.44 388 ILE A O 1
ATOM 2963 N N . THR A 1 389 ? 5.643 -13.581 22.231 1.00 78.00 389 THR A N 1
ATOM 2964 C CA . THR A 1 389 ? 5.236 -12.765 21.101 1.00 78.00 389 THR A CA 1
ATOM 2965 C C . THR A 1 389 ? 4.534 -13.658 20.093 1.00 78.00 389 THR A C 1
ATOM 2967 O O . THR A 1 389 ? 4.756 -14.879 20.077 1.00 78.00 389 THR A O 1
ATOM 2970 N N . PRO A 1 390 ? 3.735 -13.087 19.187 1.00 79.75 390 PRO A N 1
ATOM 2971 C CA . PRO A 1 390 ? 3.140 -13.873 18.122 1.00 79.75 390 PRO A CA 1
ATOM 2972 C C . PRO A 1 390 ? 4.140 -14.741 17.339 1.00 79.75 390 PRO A C 1
ATOM 2974 O O . PRO A 1 390 ? 3.865 -15.919 17.105 1.00 79.75 390 PRO A O 1
ATOM 2977 N N . ALA A 1 391 ? 5.343 -14.231 17.058 1.00 73.19 391 ALA A N 1
ATOM 2978 C CA . ALA A 1 391 ? 6.419 -14.947 16.362 1.00 73.19 391 ALA A CA 1
ATOM 2979 C C . ALA A 1 391 ? 6.835 -16.263 17.035 1.00 73.19 391 ALA A C 1
ATOM 2981 O O . ALA A 1 391 ? 7.088 -17.288 16.381 1.00 73.19 391 ALA A O 1
ATOM 2982 N N . ASN A 1 392 ? 7.000 -16.217 18.359 1.00 78.69 392 ASN A N 1
ATOM 2983 C CA . ASN A 1 392 ? 7.535 -17.338 19.124 1.00 78.69 392 ASN A CA 1
ATOM 2984 C C . ASN A 1 392 ? 6.435 -18.282 19.620 1.00 78.69 392 ASN A C 1
ATOM 2986 O O . ASN A 1 392 ? 6.735 -19.429 19.952 1.00 78.69 392 ASN A O 1
ATOM 2990 N N . PHE A 1 393 ? 5.175 -17.846 19.573 1.00 86.38 393 PHE A N 1
ATOM 2991 C CA . PHE A 1 393 ? 4.028 -18.635 19.988 1.00 86.38 393 PHE A CA 1
ATOM 2992 C C . PHE A 1 393 ? 3.277 -19.284 18.821 1.00 86.38 393 PHE A C 1
ATOM 2994 O O . PHE A 1 393 ? 3.064 -20.498 18.853 1.00 86.38 393 PHE A O 1
ATOM 3001 N N . PHE A 1 394 ? 2.892 -18.535 17.785 1.00 86.00 394 PHE A N 1
ATOM 3002 C CA . PHE A 1 394 ? 2.129 -19.074 16.658 1.00 86.00 394 PHE A CA 1
ATOM 3003 C C . PHE A 1 394 ? 3.042 -19.748 15.626 1.00 86.00 394 PHE A C 1
ATOM 3005 O O . PHE A 1 394 ? 4.208 -19.396 15.432 1.00 86.00 394 PHE A O 1
ATOM 3012 N N . ASN A 1 395 ? 2.510 -20.766 14.953 1.00 81.69 395 ASN A N 1
ATOM 3013 C CA . ASN A 1 395 ? 3.171 -21.420 13.831 1.00 81.69 395 ASN A CA 1
ATOM 3014 C C . ASN A 1 395 ? 2.564 -20.945 12.500 1.00 81.69 395 ASN A C 1
ATOM 3016 O O . ASN A 1 395 ? 1.340 -20.934 12.350 1.00 81.69 395 ASN A O 1
ATOM 3020 N N . GLU A 1 396 ? 3.420 -20.635 11.521 1.00 59.06 396 GLU A N 1
ATOM 3021 C CA . GLU A 1 396 ? 3.100 -19.986 10.227 1.00 59.06 396 GLU A CA 1
ATOM 3022 C C . GLU A 1 396 ? 2.082 -20.742 9.347 1.00 59.06 396 GLU A C 1
ATOM 3024 O O . GLU A 1 396 ? 1.530 -20.194 8.402 1.00 59.06 396 GLU A O 1
ATOM 3029 N N . THR A 1 397 ? 1.777 -22.003 9.661 1.00 44.81 397 THR A N 1
ATOM 3030 C CA . THR A 1 397 ? 0.765 -22.810 8.947 1.00 44.81 397 THR A CA 1
ATOM 3031 C C . THR A 1 397 ? -0.667 -22.610 9.454 1.00 44.81 397 THR A C 1
ATOM 3033 O O . THR A 1 397 ? -1.592 -23.228 8.929 1.00 44.81 397 THR A O 1
ATOM 3036 N N . SER A 1 398 ? -0.883 -21.743 10.448 1.00 39.81 398 SER A N 1
ATOM 3037 C CA . SER A 1 398 ? -2.211 -21.501 11.038 1.00 39.81 398 SER A CA 1
ATOM 3038 C C . SER A 1 398 ? -3.170 -20.735 10.112 1.00 39.81 398 SER A C 1
ATOM 3040 O O . SER A 1 398 ? -4.373 -20.737 10.351 1.00 39.81 398 SER A O 1
ATOM 3042 N N . SER A 1 399 ? -2.675 -20.131 9.027 1.00 35.47 399 SER A N 1
ATOM 3043 C CA . SER A 1 399 ? -3.459 -19.282 8.114 1.00 35.47 399 SER A CA 1
ATOM 3044 C C . SER A 1 399 ? -4.330 -20.055 7.111 1.00 35.47 399 SER A C 1
ATOM 3046 O O . SER A 1 399 ? -5.069 -19.444 6.346 1.00 35.47 399 SER A O 1
ATOM 3048 N N . SER A 1 400 ? -4.292 -21.395 7.094 1.00 34.09 400 SER A N 1
ATOM 3049 C CA . SER A 1 400 ? -5.183 -22.181 6.231 1.00 34.09 400 SER A CA 1
ATOM 3050 C C . SER A 1 400 ? -5.648 -23.489 6.879 1.00 34.09 400 SER A C 1
ATOM 3052 O O . SER A 1 400 ? -4.944 -24.499 6.849 1.00 34.09 400 SER A O 1
ATOM 3054 N N . MET A 1 401 ? -6.889 -23.528 7.370 1.00 26.25 401 MET A N 1
ATOM 3055 C CA . MET A 1 401 ? -7.655 -24.777 7.391 1.00 26.25 401 MET A CA 1
ATOM 3056 C C . MET A 1 401 ? -9.028 -24.590 6.749 1.00 26.25 401 MET A C 1
ATOM 3058 O O . MET A 1 401 ? -9.849 -23.772 7.148 1.00 26.25 401 MET A O 1
ATOM 3062 N N . ASN A 1 402 ? -9.219 -25.399 5.712 1.00 27.83 402 ASN A N 1
ATOM 3063 C CA . ASN A 1 402 ? -10.337 -25.448 4.789 1.00 27.83 402 ASN A CA 1
ATOM 3064 C C . ASN A 1 402 ? -11.686 -25.709 5.479 1.00 27.83 402 ASN A C 1
ATOM 3066 O O . ASN A 1 402 ? -11.836 -26.642 6.272 1.00 27.83 402 ASN A O 1
ATOM 3070 N N . MET A 1 403 ? -12.697 -24.956 5.048 1.00 29.80 403 MET A N 1
ATOM 3071 C CA . MET A 1 403 ? -14.113 -25.258 5.232 1.00 29.80 403 MET A CA 1
ATOM 3072 C C . MET A 1 403 ? -14.440 -26.629 4.634 1.00 29.80 403 MET A C 1
ATOM 3074 O O . MET A 1 403 ? -14.397 -26.844 3.423 1.00 29.80 403 MET A O 1
ATOM 3078 N N . SER A 1 404 ? -14.810 -27.584 5.478 1.00 26.02 404 SER A N 1
ATOM 3079 C CA . SER A 1 404 ? -15.453 -28.821 5.042 1.00 26.02 404 SER A CA 1
ATOM 3080 C C . SER A 1 404 ? -16.479 -29.246 6.079 1.00 26.02 404 SER A C 1
ATOM 3082 O O . SER A 1 404 ? -16.185 -30.002 6.998 1.00 26.02 404 SER A O 1
ATOM 3084 N N . GLY A 1 405 ? -17.710 -28.763 5.896 1.00 29.64 405 GLY A N 1
ATOM 3085 C CA . GLY A 1 405 ? -18.889 -29.384 6.490 1.00 29.64 405 GLY A CA 1
ATOM 3086 C C . GLY A 1 405 ? -19.754 -28.468 7.344 1.00 29.64 405 GLY A C 1
ATOM 3087 O O . GLY A 1 405 ? -19.896 -28.710 8.536 1.00 29.64 405 GLY A O 1
ATOM 3088 N N . MET A 1 406 ? -20.453 -27.514 6.726 1.00 27.17 406 MET A N 1
ATOM 3089 C CA . MET A 1 406 ? -21.763 -27.113 7.241 1.00 27.17 406 MET A CA 1
ATOM 3090 C C . MET A 1 406 ? -22.819 -27.238 6.146 1.00 27.17 406 MET A C 1
ATOM 3092 O O . MET A 1 406 ? -22.841 -26.546 5.135 1.00 27.17 406 MET A O 1
ATOM 3096 N N . ASN A 1 407 ? -23.651 -28.249 6.367 1.00 26.28 407 ASN A N 1
ATOM 3097 C CA . ASN A 1 407 ? -24.826 -28.627 5.612 1.00 26.28 407 ASN A CA 1
ATOM 3098 C C . ASN A 1 407 ? -25.859 -27.491 5.666 1.00 26.28 407 ASN A C 1
ATOM 3100 O O . ASN A 1 407 ? -26.407 -27.203 6.728 1.00 26.28 407 ASN A O 1
ATOM 3104 N N . MET A 1 408 ? -26.131 -26.869 4.518 1.00 29.86 408 MET A N 1
ATOM 3105 C CA . MET A 1 408 ? -27.225 -25.914 4.339 1.00 29.86 408 MET A CA 1
ATOM 3106 C C . MET A 1 408 ? -28.568 -26.625 4.540 1.00 29.86 408 MET A C 1
ATOM 3108 O O . MET A 1 408 ? -29.047 -27.351 3.669 1.00 29.86 408 MET A O 1
ATOM 3112 N N . GLY A 1 409 ? -29.179 -26.409 5.704 1.00 24.16 409 GLY A N 1
ATOM 3113 C CA . GLY A 1 409 ? -30.461 -26.989 6.087 1.00 24.16 409 GLY A CA 1
ATOM 3114 C C . GLY A 1 409 ? -31.345 -25.983 6.812 1.00 24.16 409 GLY A C 1
ATOM 3115 O O . GLY A 1 409 ? -31.461 -26.054 8.024 1.00 24.16 409 GLY A O 1
ATOM 3116 N N . GLY A 1 410 ? -31.936 -25.074 6.030 1.00 25.17 410 GLY A N 1
ATOM 3117 C CA . GLY A 1 410 ? -33.200 -24.347 6.219 1.00 25.17 410 GLY A CA 1
ATOM 3118 C C . GLY A 1 410 ? -33.683 -23.943 7.617 1.00 25.17 410 GLY A C 1
ATOM 3119 O O . GLY A 1 410 ? -33.957 -24.798 8.446 1.00 25.17 410 GLY A O 1
ATOM 3120 N N . MET A 1 411 ? -34.045 -22.662 7.767 1.00 24.61 411 MET A N 1
ATOM 3121 C CA . MET A 1 411 ? -35.433 -22.266 8.077 1.00 24.61 411 MET A CA 1
ATOM 3122 C C . MET A 1 411 ? -35.635 -20.735 8.032 1.00 24.61 411 MET A C 1
ATOM 3124 O O . MET A 1 411 ? -35.068 -19.986 8.811 1.00 24.61 411 MET A O 1
ATOM 3128 N N . THR A 1 412 ? -36.462 -20.307 7.073 1.00 23.41 412 THR A N 1
ATOM 3129 C CA . THR A 1 412 ? -37.529 -19.283 7.153 1.00 23.41 412 THR A CA 1
ATOM 3130 C C . THR A 1 412 ? -37.531 -18.232 8.283 1.00 23.41 412 THR A C 1
ATOM 3132 O O . THR A 1 412 ? -37.794 -18.558 9.436 1.00 23.41 412 THR A O 1
ATOM 3135 N N . MET A 1 413 ? -37.471 -16.955 7.877 1.00 29.20 413 MET A N 1
ATOM 3136 C CA . MET A 1 413 ? -38.101 -15.772 8.514 1.00 29.20 413 MET A CA 1
ATOM 3137 C C . MET A 1 413 ? -39.615 -16.005 8.744 1.00 29.20 413 MET A C 1
ATOM 3139 O O . MET A 1 413 ? -40.208 -16.696 7.904 1.00 29.20 413 MET A O 1
ATOM 3143 N N . PRO A 1 414 ? -40.292 -15.437 9.780 1.00 29.83 414 PRO A N 1
ATOM 3144 C CA . PRO A 1 414 ? -40.648 -13.998 9.760 1.00 29.83 414 PRO A CA 1
ATOM 3145 C C . PRO A 1 414 ? -40.951 -13.290 11.114 1.00 29.83 414 PRO A C 1
ATOM 3147 O O . PRO A 1 414 ? -41.311 -13.919 12.102 1.00 29.83 414 PRO A O 1
ATOM 3150 N N . GLY A 1 415 ? -41.011 -11.948 11.072 1.00 23.05 415 GLY A N 1
ATOM 3151 C CA . GLY A 1 415 ? -42.098 -11.194 11.728 1.00 23.05 415 GLY A CA 1
ATOM 3152 C C . GLY A 1 415 ? -41.709 -10.150 12.778 1.00 23.05 415 GLY A C 1
ATOM 3153 O O . GLY A 1 415 ? -41.366 -10.488 13.902 1.00 23.05 415 GLY A O 1
ATOM 3154 N N . MET A 1 416 ? -41.868 -8.874 12.414 1.00 29.81 416 MET A N 1
ATOM 3155 C CA . MET A 1 416 ? -41.931 -7.723 13.322 1.00 29.81 416 MET A CA 1
ATOM 3156 C C . MET A 1 416 ? -43.097 -7.838 14.317 1.00 29.81 416 MET A C 1
ATOM 3158 O O . MET A 1 416 ? -44.211 -8.140 13.894 1.00 29.81 416 MET A O 1
ATOM 3162 N N . GLU A 1 417 ? -42.888 -7.420 15.569 1.00 24.77 417 GLU A N 1
ATOM 3163 C CA . GLU A 1 417 ? -43.950 -6.867 16.420 1.00 24.77 417 GLU A CA 1
ATOM 3164 C C . GLU A 1 417 ? -43.436 -5.665 17.233 1.00 24.77 417 GLU A C 1
ATOM 3166 O O . GLU A 1 417 ? -42.413 -5.726 17.912 1.00 24.77 417 GLU A O 1
ATOM 3171 N N . GLN A 1 418 ? -44.168 -4.553 17.112 1.00 27.56 418 GLN A N 1
ATOM 3172 C CA . GLN A 1 418 ? -44.041 -3.329 17.901 1.00 27.56 418 GLN A CA 1
ATOM 3173 C C . GLN A 1 418 ? -44.630 -3.526 19.303 1.00 27.56 418 GLN A C 1
ATOM 3175 O O . GLN A 1 418 ? -45.712 -4.094 19.448 1.00 27.56 418 GLN A O 1
ATOM 3180 N N . GLY A 1 419 ? -43.988 -2.935 20.311 1.00 25.09 419 GLY A N 1
ATOM 3181 C CA . GLY A 1 419 ? -44.561 -2.743 21.642 1.00 25.09 419 GLY A CA 1
ATOM 3182 C C . GLY A 1 419 ? -43.926 -1.549 22.353 1.00 25.09 419 GLY A C 1
ATOM 3183 O O . GLY A 1 419 ? -42.821 -1.647 22.874 1.00 25.09 419 GLY A O 1
ATOM 3184 N N . GLU A 1 420 ? -44.628 -0.415 22.356 1.00 23.56 420 GLU A N 1
ATOM 3185 C CA . GLU A 1 420 ? -44.311 0.793 23.127 1.00 23.56 420 GLU A CA 1
ATOM 3186 C C . GLU A 1 420 ? -44.540 0.580 24.641 1.00 23.56 420 GLU A C 1
ATOM 3188 O O . GLU A 1 420 ? -45.559 0.009 25.028 1.00 23.56 420 GLU A O 1
ATOM 3193 N N . MET A 1 421 ? -43.672 1.118 25.512 1.00 22.88 421 MET A N 1
ATOM 3194 C CA . MET A 1 421 ? -43.969 2.303 26.350 1.00 22.88 421 MET A CA 1
ATOM 3195 C C . MET A 1 421 ? -43.034 2.489 27.567 1.00 22.88 421 MET A C 1
ATOM 3197 O O . MET A 1 421 ? -42.795 1.577 28.351 1.00 22.88 421 MET A O 1
ATOM 3201 N N . ASN A 1 422 ? -42.735 3.778 27.780 1.00 23.22 422 ASN A N 1
ATOM 3202 C CA . ASN A 1 422 ? -42.490 4.514 29.030 1.00 23.22 422 ASN A CA 1
ATOM 3203 C C . ASN A 1 422 ? -41.078 4.637 29.631 1.00 23.22 422 ASN A C 1
ATOM 3205 O O . ASN A 1 422 ? -40.626 3.846 30.451 1.00 23.22 422 ASN A O 1
ATOM 3209 N N . MET A 1 423 ? -40.506 5.811 29.349 1.00 25.00 423 MET A N 1
ATOM 3210 C CA . MET A 1 423 ? -39.512 6.540 30.142 1.00 25.00 423 MET A CA 1
ATOM 3211 C C . MET A 1 423 ? -40.145 7.195 31.386 1.00 25.00 423 MET A C 1
ATOM 3213 O O . MET A 1 423 ? -41.252 7.736 31.290 1.00 25.00 423 MET A O 1
ATOM 3217 N N . PRO A 1 424 ? -39.396 7.332 32.493 1.00 23.53 424 PRO A N 1
ATOM 3218 C CA . PRO A 1 424 ? -39.485 8.487 33.373 1.00 23.53 424 PRO A CA 1
ATOM 3219 C C . PRO A 1 424 ? -38.241 9.385 33.243 1.00 23.53 424 PRO A C 1
ATOM 3221 O O . PRO A 1 424 ? -37.107 8.922 33.183 1.00 23.53 424 PRO A O 1
ATOM 3224 N N . VAL A 1 425 ? -38.486 10.695 33.220 1.00 25.09 425 VAL A N 1
ATOM 3225 C CA . VAL A 1 425 ? -37.493 11.780 33.303 1.00 25.09 425 VAL A CA 1
ATOM 3226 C C . VAL A 1 425 ? -37.207 12.113 34.775 1.00 25.09 425 VAL A C 1
ATOM 3228 O O . VAL A 1 425 ? -38.119 11.994 35.591 1.00 25.09 425 VAL A O 1
ATOM 3231 N N . ILE A 1 426 ? -35.980 12.589 35.057 1.00 22.17 426 ILE A N 1
ATOM 3232 C CA . ILE A 1 426 ? -35.483 13.544 36.092 1.00 22.17 426 ILE A CA 1
ATOM 3233 C C . ILE A 1 426 ? -34.114 13.017 36.578 1.00 22.17 426 ILE A C 1
ATOM 3235 O O . ILE A 1 426 ? -34.032 11.875 36.997 1.00 22.17 426 ILE A O 1
ATOM 3239 N N . GLY A 1 427 ? -33.003 13.753 36.595 1.00 21.80 427 GLY A N 1
ATOM 3240 C CA . GLY A 1 427 ? -32.730 15.161 36.329 1.00 21.80 427 GLY A CA 1
ATOM 3241 C C . GLY A 1 427 ? -31.218 15.417 36.428 1.00 21.80 427 GLY A C 1
ATOM 3242 O O . GLY A 1 427 ? -30.464 14.564 36.888 1.00 21.80 427 GLY A O 1
ATOM 3243 N N . SER A 1 428 ? -30.788 16.591 35.972 1.00 30.78 428 SER A N 1
ATOM 3244 C CA . SER A 1 428 ? -29.406 17.068 36.037 1.00 30.78 428 SER A CA 1
ATOM 3245 C C . SER A 1 428 ? -28.859 17.084 37.468 1.00 30.78 428 SER A C 1
ATOM 3247 O O . SER A 1 428 ? -29.486 17.659 38.360 1.00 30.78 428 SER A O 1
ATOM 3249 N N . ALA A 1 429 ? -27.654 16.549 37.658 1.00 23.88 429 ALA A N 1
ATOM 3250 C CA . ALA A 1 429 ? -26.796 16.862 38.791 1.00 23.88 429 ALA A CA 1
ATOM 3251 C C . ALA A 1 429 ? -25.352 17.009 38.293 1.00 23.88 429 ALA A C 1
ATOM 3253 O O . ALA A 1 429 ? -24.882 16.239 37.467 1.00 23.88 429 ALA A O 1
ATOM 3254 N N . SER A 1 430 ? -24.733 18.079 38.768 1.00 25.78 430 SER A N 1
ATOM 3255 C CA . SER A 1 430 ? -23.397 18.603 38.501 1.00 25.78 430 SER A CA 1
ATOM 3256 C C . SER A 1 430 ? -22.254 17.628 38.787 1.00 25.78 430 SER A C 1
ATOM 3258 O O . SER A 1 430 ? -22.263 16.996 39.844 1.00 25.78 430 SER A O 1
ATOM 3260 N N . ASP A 1 431 ? -21.236 17.651 37.925 1.00 27.38 431 ASP A N 1
ATOM 3261 C CA . ASP A 1 431 ? -19.912 17.071 38.161 1.00 27.38 431 ASP A CA 1
ATOM 3262 C C . ASP A 1 431 ? -19.317 17.550 39.495 1.00 27.38 431 ASP A C 1
ATOM 3264 O O . ASP A 1 431 ? -19.196 18.763 39.722 1.00 27.38 431 ASP A O 1
ATOM 3268 N N . PRO A 1 432 ? -18.878 16.641 40.376 1.00 28.97 432 PRO A N 1
ATOM 3269 C CA . PRO A 1 432 ? -17.790 16.928 41.279 1.00 28.97 432 PRO A CA 1
ATOM 3270 C C . PRO A 1 432 ? -16.472 16.583 40.577 1.00 28.97 432 PRO A C 1
ATOM 3272 O O . PRO A 1 432 ? -16.255 15.468 40.117 1.00 28.97 432 PRO A O 1
ATOM 3275 N N . ILE A 1 433 ? -15.573 17.562 40.535 1.00 35.88 433 ILE A N 1
ATOM 3276 C CA . ILE A 1 433 ? -14.145 17.335 40.328 1.00 35.88 433 ILE A CA 1
ATOM 3277 C C . ILE A 1 433 ? -13.677 16.438 41.484 1.00 35.88 433 ILE A C 1
ATOM 3279 O O . ILE A 1 433 ? -13.539 16.916 42.614 1.00 35.88 433 ILE A O 1
ATOM 3283 N N . THR A 1 434 ? -13.496 15.144 41.224 1.00 30.98 434 THR A N 1
ATOM 3284 C CA . THR A 1 434 ? -12.871 14.209 42.166 1.00 30.98 434 THR A CA 1
ATOM 3285 C C . THR A 1 434 ? -11.359 14.386 42.063 1.00 30.98 434 THR A C 1
ATOM 3287 O O . THR A 1 434 ? -10.797 14.445 40.972 1.00 30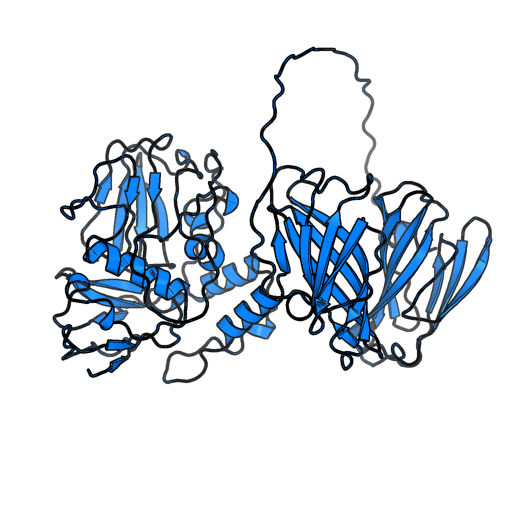.98 434 THR A O 1
ATOM 3290 N N . GLY A 1 435 ? -10.723 14.603 43.214 1.00 28.19 435 GLY A N 1
ATOM 3291 C CA . GLY A 1 435 ? -9.301 14.899 43.317 1.00 28.19 435 GLY A CA 1
ATOM 3292 C C . GLY A 1 435 ? -8.433 13.740 42.842 1.00 28.19 435 GLY A C 1
ATOM 3293 O O . GLY A 1 435 ? -8.743 12.589 43.114 1.00 28.19 435 GLY A O 1
ATOM 3294 N N . MET A 1 436 ? -7.330 14.080 42.178 1.00 30.34 436 MET A N 1
ATOM 3295 C CA . MET A 1 436 ? -6.236 13.161 41.873 1.00 30.34 436 MET A CA 1
ATOM 3296 C C . MET A 1 436 ? -5.708 12.586 43.198 1.00 30.34 436 MET A C 1
ATOM 3298 O O . MET A 1 436 ? -5.047 13.305 43.956 1.00 30.34 436 MET A O 1
ATOM 3302 N N . MET A 1 437 ? -6.054 11.339 43.528 1.00 40.75 437 MET A N 1
ATOM 3303 C CA . MET A 1 437 ? -5.311 10.590 44.539 1.00 40.75 437 MET A CA 1
ATOM 3304 C C . MET A 1 437 ? -3.969 10.191 43.920 1.00 40.75 437 MET A C 1
ATOM 3306 O O . MET A 1 437 ? -3.903 9.861 42.743 1.00 40.75 437 MET A O 1
ATOM 3310 N N . MET A 1 438 ? -2.886 10.345 44.682 1.00 50.00 438 MET A N 1
ATOM 3311 C CA . MET A 1 438 ? -1.554 9.909 44.261 1.00 50.00 438 MET A CA 1
ATOM 3312 C C . MET A 1 438 ? -1.432 8.406 44.501 1.00 50.00 438 MET A C 1
ATOM 3314 O O . MET A 1 438 ? -1.784 7.953 45.594 1.00 50.00 438 MET A O 1
ATOM 3318 N N . ASN A 1 439 ? -0.891 7.684 43.523 1.00 63.56 439 ASN A N 1
ATOM 3319 C CA . ASN A 1 439 ? -0.600 6.258 43.604 1.00 63.56 439 ASN A CA 1
ATOM 3320 C C . ASN A 1 439 ? 0.250 5.938 44.849 1.00 63.56 439 ASN A C 1
ATOM 3322 O O . ASN A 1 439 ? 1.082 6.759 45.274 1.00 63.56 439 ASN A O 1
ATOM 3326 N N . PRO A 1 440 ? 0.054 4.769 45.486 1.00 73.06 440 PRO A N 1
ATOM 3327 C CA . PRO A 1 440 ? 0.830 4.412 46.659 1.00 73.06 440 PRO A CA 1
ATOM 3328 C C . PRO A 1 440 ? 2.310 4.269 46.283 1.00 73.06 440 PRO A C 1
ATOM 3330 O O . PRO A 1 440 ? 2.699 3.373 45.542 1.00 73.06 440 PRO A O 1
ATOM 3333 N N . SER A 1 441 ? 3.151 5.152 46.831 1.00 77.50 441 SER A N 1
ATOM 3334 C CA . SER A 1 441 ? 4.603 5.126 46.635 1.00 77.50 441 SER A CA 1
ATOM 3335 C C . SER A 1 441 ? 5.329 4.748 47.926 1.00 77.50 441 SER A C 1
ATOM 3337 O O . SER A 1 441 ? 5.096 5.334 48.990 1.00 77.50 441 SER A O 1
ATOM 3339 N N . GLN A 1 442 ? 6.231 3.768 47.849 1.00 77.44 442 GLN A N 1
ATOM 3340 C CA . GLN A 1 442 ? 7.051 3.306 48.968 1.00 77.44 442 GLN A CA 1
ATOM 3341 C C . GLN A 1 442 ? 8.492 3.076 48.527 1.00 77.44 442 GLN A C 1
ATOM 3343 O O . GLN A 1 442 ? 8.754 2.352 47.577 1.00 77.44 442 GLN A O 1
ATOM 3348 N N . ASN A 1 443 ? 9.451 3.657 49.256 1.00 80.94 443 ASN A N 1
ATOM 3349 C CA . ASN A 1 443 ? 10.889 3.450 49.031 1.00 80.94 443 ASN A CA 1
ATOM 3350 C C . ASN A 1 443 ? 11.367 3.718 47.586 1.00 80.94 443 ASN A C 1
ATOM 3352 O O . ASN A 1 443 ? 12.358 3.136 47.161 1.00 80.94 443 ASN A O 1
ATOM 3356 N N . GLY A 1 444 ? 10.695 4.615 46.853 1.00 83.38 444 GLY A N 1
ATOM 3357 C CA . GLY A 1 444 ? 11.014 4.901 45.449 1.00 83.38 444 GLY A CA 1
ATOM 3358 C C . GLY A 1 444 ? 10.381 3.934 44.445 1.00 83.38 444 GLY A C 1
ATOM 3359 O O . GLY A 1 444 ? 10.789 3.930 43.292 1.00 83.38 444 GLY A O 1
ATOM 3360 N N . ILE A 1 445 ? 9.409 3.127 44.880 1.00 89.00 445 ILE A N 1
ATOM 3361 C CA . ILE A 1 445 ? 8.567 2.290 44.024 1.00 89.00 445 ILE A CA 1
ATOM 3362 C C . ILE A 1 445 ? 7.156 2.871 44.032 1.00 89.00 445 ILE A C 1
ATOM 3364 O O . ILE A 1 445 ? 6.572 3.036 45.104 1.00 89.00 445 ILE A O 1
ATOM 3368 N N . GLU A 1 446 ? 6.627 3.188 42.860 1.00 90.69 446 GLU A N 1
ATOM 3369 C CA . GLU A 1 446 ? 5.225 3.533 42.631 1.00 90.69 446 GLU A CA 1
ATOM 3370 C C . GLU A 1 446 ? 4.448 2.273 42.233 1.00 90.69 446 GLU A C 1
ATOM 3372 O O . GLU A 1 446 ? 4.975 1.421 41.515 1.00 90.69 446 GLU A O 1
ATOM 3377 N N . LEU A 1 447 ? 3.240 2.121 42.775 1.00 90.19 447 LEU A N 1
ATOM 3378 C CA . LEU A 1 447 ? 2.376 0.967 42.541 1.00 90.19 447 LEU A CA 1
ATOM 3379 C C . LEU A 1 447 ? 1.178 1.363 41.683 1.00 90.19 447 LEU A C 1
ATOM 3381 O O . LEU A 1 447 ? 0.576 2.402 41.939 1.00 90.19 447 LEU A O 1
ATOM 3385 N N . ASP A 1 448 ? 0.823 0.499 40.742 1.00 89.44 448 ASP A N 1
ATOM 3386 C CA . ASP A 1 448 ? -0.373 0.608 39.900 1.00 89.44 448 ASP A CA 1
ATOM 3387 C C . ASP A 1 448 ? -0.984 -0.794 39.718 1.00 89.44 448 ASP A C 1
ATOM 3389 O O . ASP A 1 448 ? -0.291 -1.806 39.911 1.00 89.44 448 ASP A O 1
ATOM 3393 N N . ILE A 1 449 ? -2.277 -0.874 39.412 1.00 85.81 449 ILE A N 1
ATOM 3394 C CA . ILE A 1 449 ? -2.976 -2.136 39.172 1.00 85.81 449 ILE A CA 1
ATOM 3395 C C . ILE A 1 449 ? -3.907 -2.087 37.964 1.00 85.81 449 ILE A C 1
ATOM 3397 O O . ILE A 1 449 ? -4.760 -1.215 37.828 1.00 85.81 449 ILE A O 1
ATOM 3401 N N . GLU A 1 450 ? -3.823 -3.142 37.158 1.00 77.12 450 GLU A N 1
ATOM 3402 C CA . GLU A 1 450 ? -4.699 -3.361 36.012 1.00 77.12 450 GLU A CA 1
ATOM 3403 C C . GLU A 1 450 ? -5.295 -4.770 36.099 1.00 77.12 450 GLU A C 1
ATOM 3405 O O . GLU A 1 450 ? -4.581 -5.753 36.305 1.00 77.12 450 GLU A O 1
ATOM 3410 N N . GLY A 1 451 ? -6.616 -4.908 35.969 1.00 77.31 451 GLY A N 1
ATOM 3411 C CA . GLY A 1 451 ? -7.243 -6.228 35.993 1.00 77.31 451 GLY A CA 1
ATOM 3412 C C . GLY A 1 451 ? -8.744 -6.222 35.760 1.00 77.31 451 GLY A C 1
ATOM 3413 O O . GLY A 1 451 ? -9.381 -5.178 35.642 1.00 77.31 451 GLY A O 1
ATOM 3414 N N . MET A 1 452 ? -9.342 -7.415 35.717 1.00 67.69 452 MET A N 1
ATOM 3415 C CA . MET A 1 452 ? -10.779 -7.558 35.474 1.00 67.69 452 MET A CA 1
ATOM 3416 C C . MET A 1 452 ? -11.416 -8.652 36.333 1.00 67.69 452 MET A C 1
ATOM 3418 O O . MET A 1 452 ? -10.884 -9.750 36.511 1.00 67.69 452 MET A O 1
ATOM 3422 N N . THR A 1 453 ? -12.601 -8.346 36.862 1.00 60.25 453 THR A N 1
ATOM 3423 C CA . THR A 1 453 ? -13.412 -9.272 37.664 1.00 60.25 453 THR A CA 1
ATOM 3424 C C . THR A 1 453 ? -14.172 -10.296 36.818 1.00 60.25 453 THR A C 1
ATOM 3426 O O . THR A 1 453 ? -14.694 -9.998 35.743 1.00 60.25 453 THR A O 1
ATOM 3429 N N . TRP A 1 454 ? -14.333 -11.506 37.352 1.00 53.81 454 TRP A N 1
ATOM 3430 C CA . TRP A 1 454 ? -15.265 -12.531 36.889 1.00 53.81 454 TRP A CA 1
ATOM 3431 C C . TRP A 1 454 ? -16.370 -12.794 37.923 1.00 53.81 454 TRP A C 1
ATOM 3433 O O . TRP A 1 454 ? -16.361 -12.307 39.057 1.00 53.81 454 TRP A O 1
ATOM 3443 N N . SER A 1 455 ? -17.366 -13.596 37.534 1.00 53.53 455 SER A N 1
ATOM 3444 C CA . SER A 1 455 ? -18.538 -13.875 38.371 1.00 53.53 455 SER A CA 1
ATOM 3445 C C . SER A 1 455 ? -18.163 -14.392 39.767 1.00 53.53 455 SER A C 1
ATOM 3447 O O . SER A 1 455 ? -17.463 -15.399 39.893 1.00 53.53 455 SER A O 1
ATOM 3449 N N . GLY A 1 456 ? -18.701 -13.756 40.811 1.00 62.31 456 GLY A N 1
ATOM 3450 C CA . GLY A 1 456 ? -18.399 -14.100 42.206 1.00 62.31 456 GLY A CA 1
ATOM 3451 C C . GLY A 1 456 ? -17.285 -13.257 42.829 1.00 62.31 456 GLY A C 1
ATOM 3452 O O . GLY A 1 456 ? -16.865 -13.568 43.940 1.00 62.31 456 GLY A O 1
ATOM 3453 N N . GLY A 1 457 ? -16.837 -12.208 42.131 1.00 65.25 457 GLY A N 1
ATOM 3454 C CA . GLY A 1 457 ? -15.880 -11.215 42.618 1.00 65.25 457 GLY A CA 1
ATOM 3455 C C . GLY A 1 457 ? -14.420 -11.640 42.531 1.00 65.25 457 GLY A C 1
ATOM 3456 O O . GLY A 1 457 ? -13.544 -10.879 42.919 1.00 65.25 457 GLY A O 1
ATOM 3457 N N . GLY A 1 458 ? -14.128 -12.836 42.017 1.00 70.25 458 GLY A N 1
ATOM 3458 C CA . GLY A 1 458 ? -12.754 -13.199 41.689 1.00 70.25 458 GLY A CA 1
ATOM 3459 C C . GLY A 1 458 ? -12.212 -12.321 40.560 1.00 70.25 458 GLY A C 1
ATOM 3460 O O . GLY A 1 458 ? -12.985 -11.903 39.706 1.00 70.25 458 GLY A O 1
ATOM 3461 N N . PHE A 1 459 ? -10.920 -12.023 40.559 1.00 67.06 459 PHE A N 1
ATOM 3462 C CA . PHE A 1 459 ? -10.253 -11.275 39.496 1.00 67.06 459 PHE A CA 1
ATOM 3463 C C . PHE A 1 459 ? -8.802 -11.726 39.329 1.00 67.06 459 PHE A C 1
ATOM 3465 O O . PHE A 1 459 ? -8.195 -12.259 40.264 1.00 67.06 459 PHE A O 1
ATOM 3472 N N . GLY A 1 460 ? -8.288 -11.531 38.117 1.00 73.75 460 GLY A N 1
ATOM 3473 C CA . GLY A 1 460 ? -6.875 -11.633 37.777 1.00 73.75 460 GLY A CA 1
ATOM 3474 C C . GLY A 1 460 ? -6.382 -10.221 37.502 1.00 73.75 460 GLY A C 1
ATOM 3475 O O . GLY A 1 460 ? -7.112 -9.439 36.886 1.00 73.75 460 GLY A O 1
ATOM 3476 N N . ALA A 1 461 ? -5.213 -9.881 38.027 1.00 75.06 461 ALA A N 1
ATOM 3477 C CA . ALA A 1 461 ? -4.655 -8.546 37.895 1.00 75.06 461 ALA A CA 1
ATOM 3478 C C . ALA A 1 461 ? -3.128 -8.559 37.875 1.00 75.06 461 ALA A C 1
ATOM 3480 O O . ALA A 1 461 ? -2.485 -9.455 38.439 1.00 75.06 461 ALA A O 1
ATOM 3481 N N . ASP A 1 462 ? -2.588 -7.499 37.291 1.00 78.12 462 ASP A N 1
ATOM 3482 C CA . ASP A 1 462 ? -1.179 -7.158 37.284 1.00 78.12 462 ASP A CA 1
ATOM 3483 C C . ASP A 1 462 ? -0.929 -6.058 38.296 1.00 78.12 462 ASP A C 1
ATOM 3485 O O . ASP A 1 462 ? -1.468 -4.964 38.178 1.00 78.12 462 ASP A O 1
ATOM 3489 N N . LEU A 1 463 ? -0.088 -6.345 39.290 1.00 86.38 463 LEU A N 1
ATOM 3490 C CA . LEU A 1 463 ? 0.496 -5.298 40.116 1.00 86.38 463 LEU A CA 1
ATOM 3491 C C . LEU A 1 463 ? 1.774 -4.801 39.438 1.00 86.38 463 LEU A C 1
ATOM 3493 O O . LEU A 1 463 ? 2.734 -5.567 39.297 1.00 86.38 463 LEU A O 1
ATOM 3497 N N . ILE A 1 464 ? 1.788 -3.534 39.046 1.00 87.62 464 ILE A N 1
ATOM 3498 C CA . ILE A 1 464 ? 2.918 -2.868 38.401 1.00 87.62 464 ILE A CA 1
ATOM 3499 C C . ILE A 1 464 ? 3.739 -2.169 39.487 1.00 87.62 464 ILE A C 1
ATOM 3501 O O . ILE A 1 464 ? 3.198 -1.457 40.331 1.00 87.62 464 ILE A O 1
ATOM 3505 N N . LEU A 1 465 ? 5.051 -2.409 39.503 1.00 87.50 465 LEU A N 1
ATOM 3506 C CA . LEU A 1 465 ? 5.997 -1.781 40.426 1.00 87.50 465 LEU A CA 1
ATOM 3507 C C . LEU A 1 465 ? 6.993 -0.955 39.611 1.00 87.50 465 LEU A C 1
ATOM 3509 O O . LEU A 1 465 ? 7.921 -1.521 39.031 1.00 87.50 465 LEU A O 1
ATOM 3513 N N . ALA A 1 466 ? 6.826 0.366 39.593 1.00 87.31 466 ALA A N 1
ATOM 3514 C CA . ALA A 1 466 ? 7.686 1.290 38.858 1.00 87.31 466 ALA A CA 1
ATOM 3515 C C . ALA A 1 466 ? 8.763 1.894 39.771 1.00 87.31 466 ALA A C 1
ATOM 3517 O O . ALA A 1 466 ? 8.457 2.530 40.779 1.00 87.31 466 ALA A O 1
ATOM 3518 N N . ASN A 1 467 ? 10.040 1.713 39.430 1.00 84.94 467 ASN A N 1
ATOM 3519 C CA . ASN A 1 467 ? 11.160 2.332 40.133 1.00 84.94 467 ASN A CA 1
ATOM 3520 C C . ASN A 1 467 ? 11.303 3.793 39.698 1.00 84.94 467 ASN A C 1
ATOM 3522 O O . ASN A 1 467 ? 11.809 4.089 38.623 1.00 84.94 467 ASN A O 1
ATOM 3526 N N . THR A 1 468 ? 10.923 4.721 40.571 1.00 88.81 468 THR A N 1
ATOM 3527 C CA . THR A 1 468 ? 11.004 6.167 40.322 1.00 88.81 468 THR A CA 1
ATOM 3528 C C . THR A 1 468 ? 12.363 6.758 40.719 1.00 88.81 468 THR A C 1
ATOM 3530 O O . THR A 1 468 ? 12.483 7.966 40.953 1.00 88.81 468 THR A O 1
ATOM 3533 N N . THR A 1 469 ? 13.375 5.915 40.933 1.00 83.38 469 THR A N 1
ATOM 3534 C CA . THR A 1 469 ? 14.727 6.325 41.315 1.00 83.38 469 THR A CA 1
ATOM 3535 C C . THR A 1 469 ? 15.707 6.099 40.173 1.00 83.38 469 THR A C 1
ATOM 3537 O O . THR A 1 469 ? 15.542 5.229 39.326 1.00 83.38 469 THR A O 1
ATOM 3540 N N . ASN A 1 470 ? 16.804 6.850 40.206 1.00 86.44 470 ASN A N 1
ATOM 3541 C CA . ASN A 1 470 ? 17.875 6.770 39.216 1.00 86.44 470 ASN A CA 1
ATOM 3542 C C . ASN A 1 470 ? 18.911 5.668 39.521 1.00 86.44 470 ASN A C 1
ATOM 3544 O O . ASN A 1 470 ? 20.057 5.750 39.070 1.00 86.44 470 ASN A O 1
ATOM 3548 N N . SER A 1 471 ? 18.539 4.678 40.333 1.00 79.75 471 SER A N 1
ATOM 3549 C CA . SER A 1 471 ? 19.374 3.537 40.702 1.00 79.75 471 SER A CA 1
ATOM 3550 C C . SER A 1 471 ? 18.538 2.267 40.777 1.00 79.75 471 SER A C 1
ATOM 3552 O O . SER A 1 471 ? 17.381 2.322 41.181 1.00 79.75 471 SER A O 1
ATOM 3554 N N . ASP A 1 472 ? 19.136 1.128 40.443 1.00 82.06 472 ASP A N 1
ATOM 3555 C CA . ASP A 1 472 ? 18.471 -0.169 40.568 1.00 82.06 472 ASP A CA 1
ATOM 3556 C C . ASP A 1 472 ? 18.048 -0.413 42.025 1.00 82.06 472 ASP A C 1
ATOM 3558 O O . ASP A 1 472 ? 18.817 -0.164 42.962 1.00 82.06 472 ASP A O 1
ATOM 3562 N N . ILE A 1 473 ? 16.821 -0.898 42.217 1.00 81.94 473 ILE A N 1
ATOM 3563 C CA . ILE A 1 473 ? 16.311 -1.297 43.529 1.00 81.94 473 ILE A CA 1
ATOM 3564 C C . ILE A 1 473 ? 16.388 -2.818 43.623 1.00 81.94 473 ILE A C 1
ATOM 3566 O O . ILE A 1 473 ? 15.636 -3.527 42.957 1.00 81.94 473 ILE A O 1
ATOM 3570 N N . GLU A 1 474 ? 17.286 -3.311 44.473 1.00 84.69 474 GLU A N 1
ATOM 3571 C CA . GLU A 1 474 ? 17.428 -4.732 44.799 1.00 84.69 474 GLU A CA 1
ATOM 3572 C C . GLU A 1 474 ? 16.710 -5.083 46.113 1.00 84.69 474 GLU A C 1
ATOM 3574 O O . GLU A 1 474 ? 16.557 -4.231 46.990 1.00 84.69 474 GLU A O 1
ATOM 3579 N N . ASP A 1 475 ? 16.295 -6.346 46.260 1.00 78.75 475 ASP A N 1
ATOM 3580 C CA . ASP A 1 475 ? 15.652 -6.898 47.464 1.00 78.75 475 ASP A CA 1
ATOM 3581 C C . ASP A 1 475 ? 14.471 -6.042 47.960 1.00 78.75 475 ASP A C 1
ATOM 3583 O O . ASP A 1 475 ? 14.299 -5.801 49.161 1.00 78.75 475 ASP A O 1
ATOM 3587 N N . TRP A 1 476 ? 13.661 -5.548 47.019 1.00 85.56 476 TRP A N 1
ATOM 3588 C CA . TRP A 1 476 ? 12.526 -4.687 47.328 1.00 85.56 476 TRP A CA 1
ATOM 3589 C C . TRP A 1 476 ? 11.510 -5.378 48.246 1.00 85.56 476 TRP A C 1
ATOM 3591 O O . TRP A 1 476 ? 11.484 -6.589 48.420 1.00 85.56 476 TRP A O 1
ATOM 3601 N N . SER A 1 477 ? 10.650 -4.595 48.879 1.00 88.44 477 SER A N 1
ATOM 3602 C CA . SER A 1 477 ? 9.492 -5.104 49.609 1.00 88.44 477 SER A CA 1
ATOM 3603 C C . SER A 1 477 ? 8.465 -3.993 49.629 1.00 88.44 477 SER A C 1
ATOM 3605 O O . SER A 1 477 ? 8.785 -2.876 50.040 1.00 88.44 477 SER A O 1
ATOM 3607 N N . VAL A 1 478 ? 7.242 -4.302 49.212 1.00 88.94 478 VAL A N 1
ATOM 3608 C CA . VAL A 1 478 ? 6.133 -3.343 49.215 1.00 88.94 478 VAL A CA 1
ATOM 3609 C C . VAL A 1 478 ? 4.993 -3.891 50.056 1.00 88.94 478 VAL A C 1
ATOM 3611 O O . VAL A 1 478 ? 4.706 -5.089 50.029 1.00 88.94 478 VAL A O 1
ATOM 3614 N N . SER A 1 479 ? 4.361 -3.020 50.837 1.00 90.25 479 SER A N 1
ATOM 3615 C CA . SER A 1 479 ? 3.244 -3.394 51.699 1.00 90.25 479 SER A CA 1
ATOM 3616 C C . SER A 1 479 ? 2.094 -2.420 51.496 1.00 90.25 479 SER A C 1
ATOM 3618 O O . SER A 1 479 ? 2.241 -1.227 51.753 1.00 90.25 479 SER A O 1
ATOM 3620 N N . PHE A 1 480 ? 0.933 -2.923 51.094 1.00 90.88 480 PHE A N 1
ATOM 3621 C CA . PHE A 1 480 ? -0.261 -2.122 50.821 1.00 90.88 480 PHE A CA 1
ATOM 3622 C C . PHE A 1 480 ? -1.508 -2.800 51.393 1.00 90.88 480 PHE A C 1
ATOM 3624 O O . PHE A 1 480 ? -1.529 -4.014 51.595 1.00 90.88 480 PHE A O 1
ATOM 3631 N N . ALA A 1 481 ? -2.535 -2.013 51.695 1.00 90.81 481 ALA A N 1
ATOM 3632 C CA . ALA A 1 481 ? -3.851 -2.531 52.041 1.00 90.81 481 ALA A CA 1
ATOM 3633 C C . ALA A 1 481 ? -4.705 -2.591 50.770 1.00 90.81 481 ALA A C 1
ATOM 3635 O O . ALA A 1 481 ? -4.639 -1.682 49.944 1.00 90.81 481 ALA A O 1
ATOM 3636 N N . ALA A 1 482 ? -5.470 -3.669 50.605 1.00 91.44 482 ALA A N 1
ATOM 3637 C CA . ALA A 1 482 ? -6.304 -3.876 49.428 1.00 91.44 482 ALA A CA 1
ATOM 3638 C C . ALA A 1 482 ? -7.707 -4.373 49.788 1.00 91.44 482 ALA A C 1
ATOM 3640 O O . ALA A 1 482 ? -7.857 -5.217 50.677 1.00 91.44 482 ALA A O 1
ATOM 3641 N N . ASN A 1 483 ? -8.726 -3.923 49.052 1.00 91.19 483 ASN A N 1
ATOM 3642 C CA . ASN A 1 483 ? -10.115 -4.397 49.162 1.00 91.19 483 ASN A CA 1
ATOM 3643 C C . ASN A 1 483 ? -10.332 -5.734 48.434 1.00 91.19 483 ASN A C 1
ATOM 3645 O O . ASN A 1 483 ? -11.248 -5.913 47.627 1.00 91.19 483 ASN A O 1
ATOM 3649 N N . ALA A 1 484 ? -9.463 -6.699 48.717 1.00 87.56 484 ALA A N 1
ATOM 3650 C CA . ALA A 1 484 ? -9.504 -8.030 48.141 1.00 87.56 484 ALA A CA 1
ATOM 3651 C C . ALA A 1 484 ? -8.971 -9.076 49.128 1.00 87.56 484 ALA A C 1
ATOM 3653 O O . ALA A 1 484 ? -8.335 -8.753 50.128 1.00 87.56 484 ALA A O 1
ATOM 3654 N N . ASN A 1 485 ? -9.243 -10.348 48.848 1.00 85.12 485 ASN A N 1
ATOM 3655 C CA . ASN A 1 485 ? -8.848 -11.502 49.653 1.00 85.12 485 ASN A CA 1
ATOM 3656 C C . ASN A 1 485 ? -8.350 -12.643 48.757 1.00 85.12 485 ASN A C 1
ATOM 3658 O O . ASN A 1 485 ? -8.503 -12.604 47.541 1.00 85.12 485 ASN A O 1
ATOM 3662 N N . ASN A 1 486 ? -7.839 -13.720 49.363 1.00 81.44 486 ASN A N 1
ATOM 3663 C CA . ASN A 1 486 ? -7.436 -14.951 48.665 1.00 81.44 486 ASN A CA 1
ATOM 3664 C C . ASN A 1 486 ? -6.377 -14.739 47.567 1.00 81.44 486 ASN A C 1
ATOM 3666 O O . ASN A 1 486 ? -6.451 -15.375 46.517 1.00 81.44 486 ASN A O 1
ATOM 3670 N N . PHE A 1 487 ? -5.391 -13.880 47.829 1.00 80.44 487 PHE A N 1
ATOM 3671 C CA . PHE A 1 487 ? -4.282 -13.622 46.913 1.00 80.44 487 PHE A CA 1
ATOM 3672 C C . PHE A 1 487 ? -3.503 -14.902 46.590 1.00 80.44 487 PHE A C 1
ATOM 3674 O O . PHE A 1 487 ? -3.032 -15.613 47.481 1.00 80.44 487 PHE A O 1
ATOM 3681 N N . GLN A 1 488 ? -3.356 -15.178 45.300 1.00 70.44 488 GLN A N 1
ATOM 3682 C CA . GLN A 1 488 ? -2.560 -16.260 44.736 1.00 70.44 488 GLN A CA 1
ATOM 3683 C C . GLN A 1 488 ? -1.764 -15.682 43.572 1.00 70.44 488 GLN A C 1
ATOM 3685 O O . GLN A 1 488 ? -2.320 -15.463 42.503 1.00 70.44 488 GLN A O 1
ATOM 3690 N N . GLY A 1 489 ? -0.483 -15.400 43.786 1.00 62.62 489 GLY A N 1
ATOM 3691 C CA . GLY A 1 489 ? 0.392 -14.850 42.754 1.00 62.62 489 GLY A CA 1
ATOM 3692 C C . GLY A 1 489 ? 1.630 -15.702 42.531 1.00 62.62 489 GLY A C 1
ATOM 3693 O O . GLY A 1 489 ? 1.982 -16.548 43.359 1.00 62.62 489 GLY A O 1
ATOM 3694 N N . TRP A 1 490 ? 2.280 -15.477 41.391 1.00 54.47 490 TRP A N 1
ATOM 3695 C CA . TRP A 1 490 ? 3.392 -16.311 40.920 1.00 54.47 490 TRP A CA 1
ATOM 3696 C C . TRP A 1 490 ? 4.693 -15.522 40.665 1.00 54.47 490 TRP A C 1
ATOM 3698 O O . TRP A 1 490 ? 5.761 -16.132 40.628 1.00 54.47 490 TRP A O 1
ATOM 3708 N N . GLY A 1 491 ? 4.633 -14.180 40.598 1.00 50.75 491 GLY A N 1
ATOM 3709 C CA . GLY A 1 491 ? 5.793 -13.276 40.438 1.00 50.75 491 GLY A CA 1
ATOM 3710 C C . GLY A 1 491 ? 6.404 -12.716 41.740 1.00 50.75 491 GLY A C 1
ATOM 3711 O O . GLY A 1 491 ? 7.400 -11.995 41.702 1.00 50.75 491 GLY A O 1
ATOM 3712 N N . GLY A 1 492 ? 5.848 -13.062 42.904 1.00 59.53 492 GLY A N 1
ATOM 3713 C CA . GLY A 1 492 ? 6.310 -12.614 44.222 1.00 59.53 492 GLY A CA 1
ATOM 3714 C C . GLY A 1 492 ? 5.724 -13.466 45.351 1.00 59.53 492 GLY A C 1
ATOM 3715 O O . GLY A 1 492 ? 4.789 -14.238 45.136 1.00 59.53 492 GLY A O 1
ATOM 3716 N N . ASP A 1 493 ? 6.289 -13.371 46.554 1.00 72.94 493 ASP A N 1
ATOM 3717 C CA . ASP A 1 493 ? 5.726 -13.994 47.754 1.00 72.94 493 ASP A CA 1
ATOM 3718 C C . ASP A 1 493 ? 4.724 -13.049 48.416 1.00 72.94 493 ASP A C 1
ATOM 3720 O O . ASP A 1 493 ? 5.103 -12.026 48.985 1.00 72.94 493 ASP A O 1
ATOM 3724 N N . PHE A 1 494 ? 3.445 -13.421 48.362 1.00 83.12 494 PHE A N 1
ATOM 3725 C CA . PHE A 1 494 ? 2.364 -12.696 49.019 1.00 83.12 494 PHE A CA 1
ATOM 3726 C C . PHE A 1 494 ? 2.226 -13.181 50.462 1.00 83.12 494 PHE A C 1
ATOM 3728 O O . PHE A 1 494 ? 1.873 -14.334 50.721 1.00 83.12 494 PHE A O 1
ATOM 3735 N N . GLN A 1 495 ? 2.491 -12.295 51.416 1.00 86.12 495 GLN A N 1
ATOM 3736 C CA . GLN A 1 495 ? 2.091 -12.468 52.809 1.00 86.12 495 GLN A CA 1
ATOM 3737 C C . GLN A 1 495 ? 0.856 -11.610 53.061 1.00 86.12 495 GLN A C 1
ATOM 3739 O O . GLN A 1 495 ? 0.886 -10.401 52.846 1.00 86.12 495 GLN A O 1
ATOM 3744 N N . THR A 1 496 ? -0.231 -12.236 53.501 1.00 89.62 496 THR A N 1
ATOM 3745 C CA . THR A 1 496 ? -1.518 -11.563 53.704 1.00 89.62 496 THR A CA 1
ATOM 3746 C C . THR A 1 496 ? -1.939 -11.604 55.166 1.00 89.62 496 THR A C 1
ATOM 3748 O O . THR A 1 496 ? -1.917 -12.672 55.783 1.00 89.62 496 THR A O 1
ATOM 3751 N N . GLU A 1 497 ? -2.397 -10.474 55.692 1.00 91.44 497 GLU A N 1
ATOM 3752 C CA . GLU A 1 497 ? -3.054 -10.358 56.994 1.00 91.44 497 GLU A CA 1
ATOM 3753 C C . GLU A 1 497 ? -4.444 -9.738 56.802 1.00 91.44 497 GLU A C 1
ATOM 3755 O O . GLU A 1 497 ? -4.576 -8.643 56.263 1.00 91.44 497 GLU A O 1
ATOM 3760 N N . ASP A 1 498 ? -5.492 -10.449 57.221 1.00 89.38 498 ASP A N 1
ATOM 3761 C CA . ASP A 1 498 ? -6.869 -9.943 57.181 1.00 89.38 498 ASP A CA 1
ATOM 3762 C C . ASP A 1 498 ? -7.040 -8.825 58.224 1.00 89.38 498 ASP A C 1
ATOM 3764 O O . ASP A 1 498 ? -6.885 -9.060 59.427 1.00 89.38 498 ASP A O 1
ATOM 3768 N N . LEU A 1 499 ? -7.355 -7.609 57.765 1.00 88.44 499 LEU A N 1
ATOM 3769 C CA . LEU A 1 499 ? -7.601 -6.443 58.620 1.00 88.44 499 LEU A CA 1
ATOM 3770 C C . LEU A 1 499 ? -9.084 -6.309 59.017 1.00 88.44 499 LEU A C 1
ATOM 3772 O O . LEU A 1 499 ? -9.433 -5.465 59.849 1.00 88.44 499 LEU A O 1
ATOM 3776 N N . GLY A 1 500 ? -9.956 -7.155 58.465 1.00 80.56 500 GLY A N 1
ATOM 3777 C CA . GLY A 1 500 ? -11.403 -7.106 58.623 1.00 80.56 500 GLY A CA 1
ATOM 3778 C C . GLY A 1 500 ? -12.092 -6.165 57.630 1.00 80.56 500 GLY A C 1
ATOM 3779 O O . GLY A 1 500 ? -11.469 -5.359 56.948 1.00 80.56 500 GLY A O 1
ATOM 3780 N N . ASN A 1 501 ? -13.425 -6.269 57.557 1.00 83.06 501 ASN A N 1
ATOM 3781 C CA . ASN A 1 501 ? -14.292 -5.488 56.657 1.00 83.06 501 ASN A CA 1
ATOM 3782 C C . ASN A 1 501 ? -13.971 -5.619 55.156 1.00 83.06 501 ASN A C 1
ATOM 3784 O O . ASN A 1 501 ? -14.340 -4.741 54.388 1.00 83.06 501 ASN A O 1
ATOM 3788 N N . GLY A 1 502 ? -13.331 -6.714 54.737 1.00 81.81 502 GLY A N 1
ATOM 3789 C CA . GLY A 1 502 ? -12.971 -6.927 53.335 1.00 81.81 502 GLY A CA 1
ATOM 3790 C C . GLY A 1 502 ? -11.629 -6.313 52.928 1.00 81.81 502 GLY A C 1
ATOM 3791 O O . GLY A 1 502 ? -11.269 -6.388 51.757 1.00 81.81 502 GLY A O 1
ATOM 3792 N N . THR A 1 503 ? -10.863 -5.757 53.865 1.00 89.56 503 THR A N 1
ATOM 3793 C CA . THR A 1 503 ? -9.523 -5.239 53.581 1.00 89.56 503 THR A CA 1
ATOM 3794 C C . THR A 1 503 ? -8.455 -6.231 54.045 1.00 89.56 503 THR A C 1
ATOM 3796 O O . THR A 1 503 ? -8.459 -6.674 55.194 1.00 89.56 503 THR A O 1
ATOM 3799 N N . THR A 1 504 ? -7.501 -6.538 53.171 1.00 91.50 504 THR A N 1
ATOM 3800 C CA . THR A 1 504 ? -6.331 -7.374 53.466 1.00 91.50 504 THR A CA 1
ATOM 3801 C C . THR A 1 504 ? -5.066 -6.530 53.385 1.00 91.50 504 THR A C 1
ATOM 3803 O O . THR A 1 504 ? -4.832 -5.855 52.386 1.00 91.50 504 THR A O 1
ATOM 3806 N N . GLN A 1 505 ? -4.215 -6.591 54.409 1.00 92.75 505 GLN A N 1
ATOM 3807 C CA . GLN A 1 505 ? -2.840 -6.115 54.310 1.00 92.75 505 GLN A CA 1
ATOM 3808 C C . GLN A 1 505 ? -2.039 -7.131 53.505 1.00 92.75 505 GLN A C 1
ATOM 3810 O O . GLN A 1 505 ? -1.894 -8.284 53.912 1.00 92.75 505 GLN A O 1
ATOM 3815 N N . VAL A 1 506 ? -1.480 -6.692 52.389 1.00 91.12 506 VAL A N 1
ATOM 3816 C CA . VAL A 1 506 ? -0.578 -7.474 51.554 1.00 91.12 506 VAL A CA 1
ATOM 3817 C C . VAL A 1 506 ? 0.838 -6.970 51.788 1.00 91.12 506 VAL A C 1
ATOM 3819 O O . VAL A 1 506 ? 1.087 -5.768 51.847 1.00 91.12 506 VAL A O 1
ATOM 3822 N N . THR A 1 507 ? 1.776 -7.890 51.972 1.00 89.56 507 THR A N 1
ATOM 3823 C CA . THR A 1 507 ? 3.212 -7.631 51.867 1.00 89.56 507 THR A CA 1
ATOM 3824 C C . THR A 1 507 ? 3.751 -8.514 50.766 1.00 89.56 507 THR A C 1
ATOM 3826 O O . THR A 1 507 ? 3.672 -9.740 50.859 1.00 89.56 507 THR A O 1
ATOM 3829 N N . LEU A 1 508 ? 4.266 -7.874 49.725 1.00 88.50 508 LEU A N 1
ATOM 3830 C CA . LEU A 1 508 ? 4.864 -8.529 48.584 1.00 88.50 508 LEU A CA 1
ATOM 3831 C C . LEU A 1 508 ? 6.380 -8.415 48.694 1.00 88.50 508 LEU A C 1
ATOM 3833 O O . LEU A 1 508 ? 6.934 -7.314 48.765 1.00 88.50 508 LEU A O 1
ATOM 3837 N N . THR A 1 509 ? 7.038 -9.567 48.702 1.00 82.31 509 THR A N 1
ATOM 3838 C CA . THR A 1 509 ? 8.496 -9.663 48.599 1.00 82.31 509 THR A CA 1
ATOM 3839 C C . THR A 1 509 ? 8.886 -10.347 47.293 1.00 82.31 509 THR A C 1
ATOM 3841 O O . THR A 1 509 ? 8.170 -11.254 46.848 1.00 82.31 509 THR A O 1
ATOM 3844 N N . PRO A 1 510 ? 10.021 -9.971 46.689 1.00 68.25 510 PRO A N 1
ATOM 3845 C CA . PRO A 1 510 ? 10.490 -10.553 45.454 1.00 68.25 510 PRO A CA 1
ATOM 3846 C C . PRO A 1 510 ? 10.781 -12.033 45.638 1.00 68.25 510 PRO A C 1
ATOM 3848 O O . PRO A 1 510 ? 11.213 -12.502 46.696 1.00 68.25 510 PRO A O 1
ATOM 3851 N N . LYS A 1 511 ? 10.610 -12.770 44.549 1.00 64.25 511 LYS A N 1
ATOM 3852 C CA . LYS A 1 511 ? 11.285 -14.051 44.376 1.00 64.25 511 LYS A CA 1
ATOM 3853 C C . LYS A 1 511 ? 12.717 -13.786 43.920 1.00 64.25 511 LYS A C 1
ATOM 3855 O O . LYS A 1 511 ? 13.049 -12.688 43.490 1.00 64.25 511 LYS A O 1
ATOM 3860 N N . SER A 1 512 ? 13.574 -14.805 43.945 1.00 55.88 512 SER A N 1
ATOM 3861 C CA . SER A 1 512 ? 14.976 -14.641 43.527 1.00 55.88 512 SER A CA 1
ATOM 3862 C C . SER A 1 512 ? 15.151 -14.166 42.075 1.00 55.88 512 SER A C 1
ATOM 3864 O O . SER A 1 512 ? 16.252 -13.783 41.710 1.00 55.88 512 SER A O 1
ATOM 3866 N N . TRP A 1 513 ? 14.103 -14.236 41.249 1.00 46.75 513 TRP A N 1
ATOM 3867 C CA . TRP A 1 513 ? 14.086 -13.813 39.844 1.00 46.75 513 TRP A CA 1
ATOM 3868 C C . TRP A 1 513 ? 13.324 -12.498 39.596 1.00 46.75 513 TRP A C 1
ATOM 3870 O O . TRP A 1 513 ? 13.375 -11.978 38.492 1.00 46.75 513 TRP A O 1
ATOM 3880 N N . THR A 1 514 ? 12.665 -11.929 40.612 1.00 63.59 514 THR A N 1
ATOM 3881 C CA . THR A 1 514 ? 12.120 -10.558 40.588 1.00 63.59 514 THR A CA 1
ATOM 3882 C C . THR A 1 514 ? 12.868 -9.652 41.561 1.00 63.59 514 THR A C 1
ATOM 3884 O O . THR A 1 514 ? 12.367 -8.606 41.935 1.00 63.59 514 THR A O 1
ATOM 3887 N N . SER A 1 515 ? 14.075 -10.030 41.996 1.00 73.12 515 SER A N 1
ATOM 3888 C CA . SER A 1 515 ? 14.802 -9.361 43.082 1.00 73.12 515 SER A CA 1
ATOM 3889 C C . SER A 1 515 ? 15.352 -7.978 42.745 1.00 73.12 515 SER A C 1
ATOM 3891 O O . SER A 1 515 ? 15.884 -7.340 43.645 1.00 73.12 515 SER A O 1
ATOM 389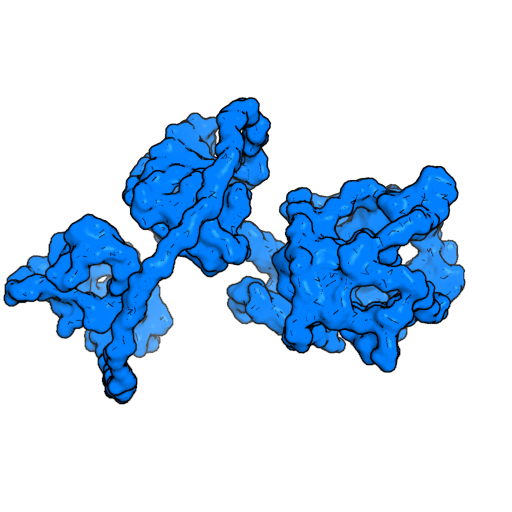3 N N . MET A 1 516 ? 15.261 -7.522 41.493 1.00 80.06 516 MET A N 1
ATOM 3894 C CA . MET A 1 516 ? 15.769 -6.223 41.054 1.00 80.06 516 MET A CA 1
ATOM 3895 C C . MET A 1 516 ? 14.765 -5.525 40.132 1.00 80.06 516 MET A C 1
ATOM 3897 O O . MET A 1 516 ? 14.211 -6.158 39.236 1.00 80.06 516 MET A O 1
ATOM 3901 N N . ILE A 1 517 ? 14.560 -4.226 40.357 1.00 81.88 517 ILE A N 1
ATOM 3902 C CA . ILE A 1 517 ? 13.838 -3.323 39.455 1.00 81.88 517 ILE A CA 1
ATOM 3903 C C . ILE A 1 517 ? 14.861 -2.305 38.926 1.00 81.88 517 ILE A C 1
ATOM 3905 O O . ILE A 1 517 ? 15.418 -1.556 39.739 1.00 81.88 517 ILE A O 1
ATOM 3909 N N . PRO A 1 518 ? 15.150 -2.271 37.611 1.00 69.50 518 PRO A N 1
ATOM 3910 C CA . PRO A 1 518 ? 16.118 -1.335 37.039 1.00 69.50 518 PRO A CA 1
ATOM 3911 C C . PRO A 1 518 ? 15.763 0.126 37.333 1.00 69.50 518 PRO A C 1
ATOM 3913 O O . PRO A 1 518 ? 14.590 0.446 37.523 1.00 69.50 518 PRO A O 1
ATOM 3916 N N . ALA A 1 519 ? 16.759 1.013 37.367 1.00 74.50 519 ALA A N 1
ATOM 3917 C CA . ALA A 1 519 ? 16.534 2.461 37.431 1.00 74.50 519 ALA A CA 1
ATOM 3918 C C . ALA A 1 519 ? 15.552 2.922 36.339 1.00 74.50 519 ALA A C 1
ATOM 3920 O O . ALA A 1 519 ? 15.725 2.555 35.175 1.00 74.50 519 ALA A O 1
ATOM 3921 N N . ASP A 1 520 ? 14.544 3.713 36.716 1.00 76.25 520 ASP A N 1
ATOM 3922 C CA . ASP A 1 520 ? 13.465 4.185 35.831 1.00 76.25 520 ASP A CA 1
ATOM 3923 C C . ASP A 1 520 ? 12.695 3.057 35.089 1.00 76.25 520 ASP A C 1
ATOM 3925 O O . ASP A 1 520 ? 12.034 3.311 34.082 1.00 76.25 520 ASP A O 1
ATOM 3929 N N . GLY A 1 521 ? 12.797 1.803 35.554 1.00 69.19 521 GLY A N 1
ATOM 3930 C CA . GLY A 1 521 ? 12.132 0.629 34.981 1.00 69.19 521 GLY A CA 1
ATOM 3931 C C . GLY A 1 521 ? 10.958 0.126 35.821 1.00 69.19 521 GLY A C 1
ATOM 3932 O O . GLY A 1 521 ? 10.722 0.595 36.933 1.00 69.19 521 GLY A O 1
ATOM 3933 N N . GLU A 1 522 ? 10.244 -0.878 35.315 1.00 85.44 522 GLU A N 1
ATOM 3934 C CA . GLU A 1 522 ? 9.110 -1.499 36.008 1.00 85.44 522 GLU A CA 1
ATOM 3935 C C . GLU A 1 522 ? 9.166 -3.029 35.975 1.00 85.44 522 GLU A C 1
ATOM 3937 O O . GLU A 1 522 ? 9.836 -3.630 35.131 1.00 85.44 522 GLU A O 1
ATOM 3942 N N . ILE A 1 523 ? 8.440 -3.662 36.897 1.00 75.88 523 ILE A N 1
ATOM 3943 C CA . ILE A 1 523 ? 8.118 -5.092 36.849 1.00 75.88 523 ILE A CA 1
ATOM 3944 C C . ILE A 1 523 ? 6.618 -5.298 37.061 1.00 75.88 523 ILE A C 1
ATOM 3946 O O . ILE A 1 523 ? 5.977 -4.532 37.780 1.00 75.88 523 ILE A O 1
ATOM 3950 N N . ARG A 1 524 ? 6.077 -6.374 36.483 1.00 80.44 524 ARG A N 1
ATOM 3951 C CA . ARG A 1 524 ? 4.677 -6.780 36.647 1.00 80.44 524 ARG A CA 1
ATOM 3952 C C . ARG A 1 524 ? 4.591 -8.076 37.438 1.00 80.44 524 ARG A C 1
ATOM 3954 O O . ARG A 1 524 ? 5.326 -9.029 37.175 1.00 80.44 524 ARG A O 1
ATOM 3961 N N . VAL A 1 525 ? 3.701 -8.109 38.424 1.00 75.44 525 VAL A N 1
ATOM 3962 C CA . VAL A 1 525 ? 3.433 -9.294 39.240 1.00 75.44 525 VAL A CA 1
ATOM 3963 C C . VAL A 1 525 ? 1.973 -9.681 39.081 1.00 75.44 525 VAL A C 1
ATOM 3965 O O . VAL A 1 525 ? 1.096 -9.075 39.691 1.00 75.44 525 VAL A O 1
ATOM 3968 N N . ASN A 1 526 ? 1.726 -10.733 38.301 1.00 74.69 526 ASN A N 1
ATOM 3969 C CA . ASN A 1 526 ? 0.381 -11.259 38.101 1.00 74.69 526 ASN A CA 1
ATOM 3970 C C . ASN A 1 526 ? -0.090 -12.036 39.341 1.00 74.69 526 ASN A C 1
ATOM 3972 O O . ASN A 1 526 ? 0.656 -12.841 39.931 1.00 74.69 526 ASN A O 1
ATOM 3976 N N . PHE A 1 527 ? -1.353 -11.848 39.708 1.00 73.44 527 PHE A N 1
ATOM 3977 C CA . PHE A 1 527 ? -2.003 -12.598 40.773 1.00 73.44 527 PHE A CA 1
ATOM 3978 C C . PHE A 1 527 ? -3.510 -12.729 40.549 1.00 73.44 527 PHE A C 1
ATOM 3980 O O . PHE A 1 527 ? -4.141 -11.930 39.866 1.00 73.44 527 PHE A O 1
ATOM 3987 N N . ASN A 1 528 ? -4.092 -13.735 41.195 1.00 74.94 528 ASN A N 1
ATOM 3988 C CA . ASN A 1 528 ? -5.529 -13.877 41.354 1.00 74.94 528 ASN A CA 1
ATOM 3989 C C . ASN A 1 528 ? -5.934 -13.498 42.774 1.00 74.94 528 ASN A C 1
ATOM 3991 O O . ASN A 1 528 ? -5.247 -13.846 43.735 1.00 74.94 528 ASN A O 1
ATOM 3995 N N . ALA A 1 529 ? -7.080 -12.848 4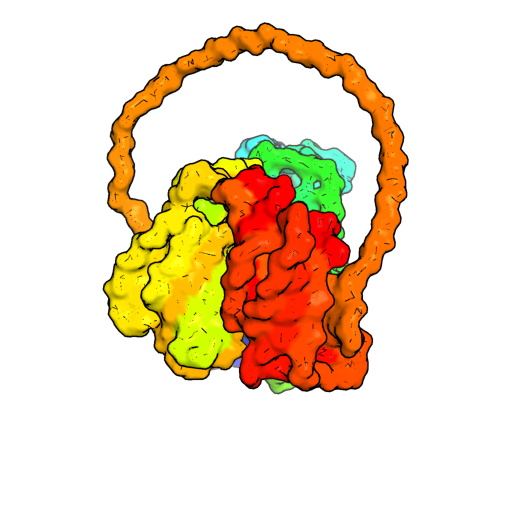2.918 1.00 81.69 529 ALA A N 1
ATOM 3996 C CA . ALA A 1 529 ? -7.688 -12.556 44.208 1.00 81.69 529 ALA A CA 1
ATOM 3997 C C . ALA A 1 529 ? -9.217 -12.506 44.080 1.00 81.69 529 ALA A C 1
ATOM 3999 O O . ALA A 1 529 ? -9.788 -12.798 43.033 1.00 81.69 529 ALA A O 1
ATOM 4000 N N . VAL A 1 530 ? -9.901 -12.208 45.180 1.00 81.38 530 VAL A N 1
ATOM 4001 C CA . VAL A 1 530 ? -11.352 -12.026 45.242 1.00 81.38 530 VAL A CA 1
ATOM 4002 C C . VAL A 1 530 ? -11.634 -10.653 45.825 1.00 81.38 530 VAL A C 1
ATOM 4004 O O . VAL A 1 530 ? -11.304 -10.411 46.983 1.00 81.38 530 VAL A O 1
ATOM 4007 N N . SER A 1 531 ? -12.233 -9.771 45.030 1.00 85.44 531 SER A N 1
ATOM 4008 C CA . SER A 1 531 ? -12.656 -8.436 45.441 1.00 85.44 531 SER A CA 1
ATOM 4009 C C . SER A 1 531 ? -13.706 -8.543 46.539 1.00 85.44 531 SER A C 1
ATOM 4011 O O . SER A 1 531 ? -14.597 -9.397 46.505 1.00 85.44 531 SER A O 1
ATOM 4013 N N . SER A 1 532 ? -13.581 -7.676 47.535 1.00 85.44 532 SER A N 1
ATOM 4014 C CA . SER A 1 532 ? -14.511 -7.612 48.659 1.00 85.44 532 SER A CA 1
ATOM 4015 C C . SER A 1 532 ? -15.785 -6.843 48.326 1.00 85.44 532 SER A C 1
ATOM 4017 O O . SER A 1 532 ? -16.841 -7.148 48.884 1.00 85.44 532 SER A O 1
ATOM 4019 N N . ASP A 1 533 ? -15.693 -5.893 47.395 1.00 82.00 533 ASP A N 1
ATOM 4020 C CA . ASP A 1 533 ? -16.756 -4.928 47.104 1.00 82.00 533 ASP A CA 1
ATOM 4021 C C . ASP A 1 533 ? -17.378 -5.128 45.718 1.00 82.00 533 ASP A C 1
ATOM 4023 O O . ASP A 1 533 ? -18.535 -4.763 45.485 1.00 82.00 533 ASP A O 1
ATOM 4027 N N . ILE A 1 534 ? -16.645 -5.761 44.798 1.00 79.31 534 ILE A N 1
ATOM 4028 C CA . ILE A 1 534 ? -17.072 -5.959 43.416 1.00 79.31 534 ILE A CA 1
ATOM 4029 C C . ILE A 1 534 ? -17.401 -7.433 43.201 1.00 79.31 534 ILE A C 1
ATOM 4031 O O . ILE A 1 534 ? -16.543 -8.305 43.260 1.00 79.31 534 ILE A O 1
ATOM 4035 N N . THR A 1 535 ? -18.677 -7.719 42.942 1.00 71.81 535 THR A N 1
ATOM 4036 C CA . THR A 1 535 ? -19.174 -9.087 42.685 1.00 71.81 535 THR A CA 1
ATOM 4037 C C . THR A 1 535 ? -19.707 -9.281 41.267 1.00 71.81 535 THR A C 1
ATOM 4039 O O . THR A 1 535 ? -19.938 -10.419 40.840 1.00 71.81 535 THR A O 1
ATOM 4042 N N . ALA A 1 536 ? -19.909 -8.175 40.545 1.00 56.94 536 ALA A N 1
ATOM 4043 C CA . ALA A 1 536 ? -20.266 -8.169 39.135 1.00 56.94 536 ALA A CA 1
ATOM 4044 C C . ALA A 1 536 ? -19.062 -8.600 38.286 1.00 56.94 536 ALA A C 1
ATOM 4046 O O . ALA A 1 536 ? -17.923 -8.359 38.659 1.00 56.94 536 ALA A O 1
ATOM 4047 N N . SER A 1 537 ? -19.336 -9.261 37.163 1.00 57.06 537 SER A N 1
ATOM 4048 C CA . SER A 1 537 ? -18.320 -9.676 36.191 1.00 57.06 537 SER A CA 1
ATOM 4049 C C . SER A 1 537 ? -18.046 -8.547 35.201 1.00 57.06 537 SER A C 1
ATOM 4051 O O . SER A 1 537 ? -18.971 -7.802 34.875 1.00 57.06 537 SER A O 1
ATOM 4053 N N . GLY A 1 538 ? -16.825 -8.478 34.670 1.00 57.38 538 GLY A N 1
ATOM 4054 C CA . GLY A 1 538 ? -16.432 -7.499 33.652 1.00 57.38 538 GLY A CA 1
ATOM 4055 C C . GLY A 1 538 ? -16.230 -6.086 34.197 1.00 57.38 538 GLY A C 1
ATOM 4056 O O . GLY A 1 538 ? -16.218 -5.133 33.427 1.00 57.38 538 GLY A O 1
ATOM 4057 N N . VAL A 1 539 ? -16.117 -5.937 35.519 1.00 71.69 539 VAL A N 1
ATOM 4058 C CA . VAL A 1 539 ? -15.746 -4.668 36.149 1.00 71.69 539 VAL A CA 1
ATOM 4059 C C . VAL A 1 539 ? -14.229 -4.616 36.257 1.00 71.69 539 VAL A C 1
ATOM 4061 O O . VAL A 1 539 ? -13.612 -5.571 36.743 1.00 71.69 539 VAL A O 1
ATOM 4064 N N . GLU A 1 540 ? -13.665 -3.510 35.796 1.00 75.75 540 GLU A N 1
ATOM 4065 C CA . GLU A 1 540 ? -12.240 -3.209 35.849 1.00 75.75 540 GLU A CA 1
ATOM 4066 C C . GLU A 1 540 ? -11.770 -3.015 37.296 1.00 75.75 540 GLU A C 1
ATOM 4068 O O . GLU A 1 540 ? -12.449 -2.383 38.114 1.00 75.75 540 GLU A O 1
ATOM 4073 N N . ILE A 1 541 ? -10.618 -3.592 37.616 1.00 81.38 541 ILE A N 1
ATOM 4074 C CA . ILE A 1 541 ? -9.890 -3.342 38.855 1.00 81.38 541 ILE A CA 1
ATOM 4075 C C . ILE A 1 541 ? -8.908 -2.214 38.568 1.00 81.38 541 ILE A C 1
ATOM 4077 O O . ILE A 1 541 ? -8.075 -2.348 37.679 1.00 81.38 541 ILE A O 1
ATOM 4081 N N . THR A 1 542 ? -9.039 -1.127 39.319 1.00 85.81 542 THR A N 1
ATOM 4082 C CA . THR A 1 542 ? -8.212 0.078 39.201 1.00 85.81 542 THR A CA 1
ATOM 4083 C C . THR A 1 542 ? -7.682 0.460 40.575 1.00 85.81 542 THR A C 1
ATOM 4085 O O . THR A 1 542 ? -8.206 0.002 41.598 1.00 85.81 542 THR A O 1
ATOM 4088 N N . ASP A 1 543 ? -6.702 1.360 40.615 1.00 85.06 543 ASP A N 1
ATOM 4089 C CA . ASP A 1 543 ? -6.145 1.894 41.861 1.00 85.06 543 ASP A CA 1
ATOM 4090 C C . ASP A 1 543 ? -7.224 2.323 42.866 1.00 85.06 543 ASP A C 1
ATOM 4092 O O . ASP A 1 543 ? -7.183 1.932 44.035 1.00 85.06 543 ASP A O 1
ATOM 4096 N N . ASP A 1 544 ? -8.238 3.050 42.386 1.00 84.00 544 ASP A N 1
ATOM 4097 C CA . ASP A 1 544 ? -9.324 3.626 43.189 1.00 84.00 544 ASP A CA 1
ATOM 4098 C C . ASP A 1 544 ? -10.196 2.583 43.901 1.00 84.00 544 ASP A C 1
ATOM 4100 O O . ASP A 1 544 ? -10.799 2.875 44.938 1.00 84.00 544 ASP A O 1
ATOM 4104 N N . ASN A 1 545 ? -10.334 1.389 43.321 1.00 86.12 545 ASN A N 1
ATOM 4105 C CA . ASN A 1 545 ? -11.201 0.342 43.860 1.00 86.12 545 ASN A CA 1
ATOM 4106 C C . ASN A 1 545 ? -10.429 -0.814 44.510 1.00 86.12 545 ASN A C 1
ATOM 4108 O O . ASN A 1 545 ? -11.030 -1.628 45.219 1.00 86.12 545 ASN A O 1
ATOM 4112 N N . PHE A 1 546 ? -9.111 -0.848 44.325 1.00 90.50 546 PHE A N 1
ATOM 4113 C CA . PHE A 1 546 ? -8.238 -1.869 44.874 1.00 90.50 546 PHE A CA 1
ATOM 4114 C C . PHE A 1 546 ? -7.465 -1.395 46.105 1.00 90.50 546 PHE A C 1
ATOM 4116 O O . PHE A 1 546 ? -7.549 -2.064 47.138 1.00 90.50 546 PHE A O 1
ATOM 4123 N N . PHE A 1 547 ? -6.729 -0.280 46.017 1.00 90.56 547 PHE A N 1
ATOM 4124 C CA . PHE A 1 547 ? -5.862 0.207 47.096 1.00 90.56 547 PHE A CA 1
ATOM 4125 C C . PHE A 1 547 ? -6.646 0.968 48.180 1.00 90.56 547 PHE A C 1
ATOM 4127 O O . PHE A 1 547 ? -7.697 1.554 47.917 1.00 90.56 547 PHE A O 1
ATOM 4134 N N . VAL A 1 548 ? -6.133 0.949 49.421 1.00 83.94 548 VAL A N 1
ATOM 4135 C CA . VAL A 1 548 ? -6.753 1.581 50.609 1.00 83.94 548 VAL A CA 1
ATOM 4136 C C . VAL A 1 548 ? -5.788 2.478 51.370 1.00 83.94 548 VAL A C 1
ATOM 4138 O O . VAL A 1 548 ? -4.637 2.039 51.609 1.00 83.94 548 VAL A O 1
#